Protein AF-A0A2U3RBN8-F1 (afdb_monomer)

Secondary structure (DSSP, 8-state):
---SEEEGGGEEEEEEETTTEEEEEETTSS-EEEEE-SS-HHHHHHHHHHHHHHHGGGS--EEEEE-SS-EEEEEEPPTTEEEHHHHHHHTTTSPPPPEETHHHHHHHHHHTT-S---GGGEEEEEEEEEETTEEEEEEEE---TTTTSSPPPHHHHHHHHHHHHHHHTS---HHHHHHHHHHHHHH--HHHHHHHHHHHHHHHHHTT---HHHHHHHHHHTT--TTS---HHHHHHHHHHHHHHHHHHHHHHHHHHHHB--TTTTT-HHHHHHHHHHHHHHT--HHHHHHHTT--BTTB-HHHHHHHTT--BTTB-HHHHHHHHTPPBTTB-HHHHHHHTT--EETTEEHHHHHHHHTPEETTEEHHHHHHHTT--BTTB-HHHHHHHTTEEEETTEEEE--HHHHHHHHHHT--BTTB-GGGG--TTT-HHHHHHHHHTT--BTTB-HHHHHHHHT--BTTB-HHHHHHHTT--BTTB-HHHHHHHTTPPEEETTEEE-HHHHHHHHTPPP-GGGGT----TTSSSS-----

Solvent-accessible surface area (backbone atoms only — not comparable to full-atom values): 30383 Å² total; per-residue (Å²): 132,96,66,80,66,39,61,48,87,52,45,44,82,73,47,73,52,77,95,40,29,31,36,29,33,36,68,95,57,90,53,48,32,32,42,42,56,74,83,40,57,64,41,27,56,42,48,34,62,57,46,28,71,61,45,45,90,33,20,54,60,69,48,38,28,33,57,102,86,46,69,36,42,33,32,52,54,65,78,78,60,33,32,42,53,58,44,50,65,74,44,68,90,52,84,78,66,62,65,44,48,52,37,45,48,53,34,48,40,59,50,44,19,49,66,71,77,52,48,72,44,32,32,35,30,70,46,93,59,67,64,96,85,44,73,34,31,35,41,27,56,48,81,43,49,45,33,64,39,52,80,57,51,72,64,50,51,46,52,50,53,54,51,48,28,64,70,70,71,45,83,71,54,65,70,57,26,47,49,32,40,54,55,38,55,72,75,58,50,74,68,59,51,36,54,52,25,44,52,43,52,49,55,39,48,74,69,69,40,78,58,63,70,48,49,55,52,46,33,58,72,46,69,49,76,87,88,59,95,80,52,70,38,60,54,53,36,54,45,39,54,55,25,46,56,46,51,55,50,49,49,51,55,52,49,53,54,76,39,30,62,50,98,62,60,92,78,35,62,68,57,52,45,56,50,56,52,49,30,71,77,68,73,48,52,71,58,33,53,37,45,75,69,70,26,27,42,74,85,31,57,39,62,60,51,26,50,80,67,74,38,53,39,86,85,28,52,39,59,58,38,24,50,79,64,73,40,60,49,96,84,29,56,33,68,61,45,30,54,77,70,73,48,57,59,53,97,89,36,35,48,55,40,54,43,46,74,69,70,47,52,49,96,86,32,56,34,61,62,44,25,43,81,68,72,36,57,40,70,90,33,56,26,65,58,50,35,52,76,70,51,36,43,80,52,96,93,38,76,43,73,70,48,80,66,51,62,54,52,33,58,77,71,73,52,62,58,94,85,37,60,60,72,81,76,54,54,53,54,72,47,57,70,60,53,51,50,38,51,74,72,65,43,55,55,96,85,24,39,59,56,57,38,29,56,78,67,74,40,50,37,61,78,32,30,33,54,57,48,24,55,80,66,73,41,65,45,96,84,29,55,31,54,37,42,26,56,78,65,73,44,64,49,58,48,101,90,44,72,37,49,41,67,56,49,26,64,76,68,72,49,86,68,66,56,79,66,64,75,58,74,80,69,92,79,67,88,83,76,83,84,81,91,133

Foldseek 3Di:
DPDQEAEPVQWDFDADDPDFWTWIAGNVDRWIKIWGHDLLQLQQQLCQVLCCLLPPVLEWDWHWYDDPPDITIITGDAPPKDQLVRVCVVCVPHDQADEPCLLLLLLSCLLQVAPPLDSRQWIWHWDPDDDPNTTYIYIHGHDRSRTLAEQAALLSSLVSQVVSCVSNVHADDLVVNLVSNVSSLVSDDLVVSLVSNVVSVVSCVVSVHDVVVSQVVSCVSNVHDPPDDDDSSVSSSVSSVSNNVNSVVSSVLSLQVVQWPDVPVVPHVVVVSVVSVVCVVVVARSLQVSQVVQIAGNNHGSLVVCQVVVHDHVNHGSLLVCQQVVNADVNHRSLVVCVVVVNQDDPNAGPLQVCQVVQHAGVNHGSLQVCQVVQNADPNHGSVVVCVVVAWDDDPNGIDHDDLVVLVVCQVVVHADVNHFSVVVDPQQPNQPSLVVQQVVVGDRVHARSLRVCVVVVHAGVNFFSLVVCQVVVGAHVNANSLLVCVVVVHWGQDPVGTHRSVVVCVVVVNDHDPVSNPDDPPPPPPPDDDDDD

Structure (mmCIF, N/CA/C/O backbone):
data_AF-A0A2U3RBN8-F1
#
_entry.id   AF-A0A2U3RBN8-F1
#
loop_
_atom_site.group_PDB
_atom_site.id
_atom_site.type_symbol
_atom_site.label_atom_id
_atom_site.label_alt_id
_atom_site.label_comp_id
_atom_site.label_asym_id
_atom_site.label_entity_id
_atom_site.label_seq_id
_atom_site.pdbx_PDB_ins_code
_atom_site.Cartn_x
_atom_site.Cartn_y
_atom_site.Cartn_z
_atom_site.occupancy
_atom_site.B_iso_or_equiv
_atom_site.auth_seq_id
_atom_site.auth_comp_id
_atom_site.auth_asym_id
_atom_site.auth_atom_id
_atom_site.pdbx_PDB_model_num
ATOM 1 N N . MET A 1 1 ? 23.905 -12.207 -22.556 1.00 48.56 1 MET A N 1
ATOM 2 C CA . MET A 1 1 ? 25.075 -11.783 -23.359 1.00 48.56 1 MET A CA 1
ATOM 3 C C . MET A 1 1 ? 26.299 -12.059 -22.501 1.00 48.56 1 MET A C 1
ATOM 5 O O . MET A 1 1 ? 26.232 -11.701 -21.339 1.00 48.56 1 MET A O 1
ATOM 9 N N . ASN A 1 2 ? 27.331 -12.740 -23.019 1.00 40.38 2 ASN A N 1
ATOM 10 C CA . ASN A 1 2 ? 28.533 -13.139 -22.254 1.00 40.38 2 ASN A CA 1
ATOM 11 C C . ASN A 1 2 ? 29.770 -12.267 -22.567 1.00 40.38 2 ASN A C 1
ATOM 13 O O . ASN A 1 2 ? 30.879 -12.620 -22.185 1.00 40.38 2 ASN A O 1
ATOM 17 N N . GLU A 1 3 ? 29.589 -11.157 -23.285 1.00 50.62 3 GLU A N 1
ATOM 18 C CA . GLU A 1 3 ? 30.611 -10.128 -23.496 1.00 50.62 3 GLU A CA 1
ATOM 19 C C . GLU A 1 3 ? 30.021 -8.801 -23.014 1.00 50.62 3 GLU A C 1
ATOM 21 O O . GLU A 1 3 ? 28.985 -8.362 -23.519 1.00 50.62 3 GLU A O 1
ATOM 26 N N . ASP A 1 4 ? 30.645 -8.216 -21.994 1.00 66.12 4 ASP A N 1
ATOM 27 C CA . ASP A 1 4 ? 30.058 -7.145 -21.180 1.00 66.12 4 ASP A CA 1
ATOM 28 C C . ASP A 1 4 ? 30.087 -5.762 -21.851 1.00 66.12 4 ASP A C 1
ATOM 30 O O . ASP A 1 4 ? 29.253 -4.903 -21.558 1.00 66.12 4 ASP A O 1
ATOM 34 N N . VAL A 1 5 ? 30.997 -5.559 -22.808 1.00 77.94 5 VAL A N 1
ATOM 35 C CA . VAL A 1 5 ? 31.050 -4.381 -23.684 1.00 77.94 5 VAL A CA 1
ATOM 36 C C . VAL A 1 5 ? 31.473 -4.835 -25.079 1.00 77.94 5 VAL A C 1
ATOM 38 O O . VAL A 1 5 ? 32.566 -5.370 -25.256 1.00 77.94 5 VAL A O 1
ATOM 41 N N . ILE A 1 6 ? 30.622 -4.616 -26.081 1.00 84.00 6 ILE A N 1
ATOM 42 C CA . ILE A 1 6 ? 30.876 -5.056 -27.461 1.00 84.00 6 ILE A CA 1
ATOM 43 C C . ILE A 1 6 ? 31.404 -3.877 -28.290 1.00 84.00 6 ILE A C 1
ATOM 45 O O . ILE A 1 6 ? 30.944 -2.747 -28.137 1.00 84.00 6 ILE A O 1
ATOM 49 N N . ASN A 1 7 ? 32.364 -4.113 -29.186 1.00 85.50 7 ASN A N 1
ATOM 50 C CA . ASN A 1 7 ? 32.829 -3.078 -30.114 1.00 85.50 7 ASN A CA 1
ATOM 51 C C . ASN A 1 7 ? 31.777 -2.829 -31.218 1.00 85.50 7 ASN A C 1
ATOM 53 O O . ASN A 1 7 ? 31.261 -3.783 -31.806 1.00 85.50 7 ASN A O 1
ATOM 57 N N . ILE A 1 8 ? 31.476 -1.558 -31.507 1.00 85.88 8 ILE A N 1
ATOM 58 C CA . ILE A 1 8 ? 30.514 -1.146 -32.538 1.00 85.88 8 ILE A CA 1
ATOM 59 C C . ILE A 1 8 ? 30.849 -1.687 -33.937 1.00 85.88 8 ILE A C 1
ATOM 61 O O . ILE A 1 8 ? 29.932 -1.974 -34.703 1.00 85.88 8 ILE A O 1
ATOM 65 N N . ASP A 1 9 ? 32.132 -1.911 -34.243 1.00 87.19 9 ASP A N 1
ATOM 66 C CA . ASP A 1 9 ? 32.609 -2.409 -35.543 1.00 87.19 9 ASP A CA 1
ATOM 67 C C . ASP A 1 9 ? 32.132 -3.840 -35.846 1.00 87.19 9 ASP A C 1
ATOM 69 O O . ASP A 1 9 ? 32.225 -4.316 -36.976 1.00 87.19 9 ASP A O 1
ATOM 73 N N . GLN A 1 10 ? 31.586 -4.541 -34.846 1.00 87.50 10 GLN A N 1
ATOM 74 C CA . GLN A 1 10 ? 30.957 -5.850 -35.020 1.00 87.50 10 GLN A CA 1
ATOM 75 C C . GLN A 1 10 ? 29.536 -5.773 -35.599 1.00 87.50 10 GLN A C 1
ATOM 77 O O . GLN A 1 10 ? 28.904 -6.817 -35.801 1.00 87.50 10 GLN A O 1
ATOM 82 N N . PHE A 1 11 ? 29.007 -4.573 -35.847 1.00 89.75 11 PHE A N 1
ATOM 83 C CA . PHE A 1 11 ? 27.636 -4.363 -36.291 1.00 89.75 11 PHE A CA 1
ATOM 84 C C . PHE A 1 11 ? 27.572 -3.602 -37.617 1.00 89.75 11 PHE A C 1
ATOM 86 O O . PHE A 1 11 ? 28.231 -2.586 -37.814 1.00 89.75 11 PHE A O 1
ATOM 93 N N . ALA A 1 12 ? 26.713 -4.074 -38.519 1.00 88.75 12 ALA A N 1
ATOM 94 C CA . ALA A 1 12 ? 26.347 -3.367 -39.737 1.00 88.75 12 ALA A CA 1
ATOM 95 C C . ALA A 1 12 ? 25.058 -2.564 -39.507 1.00 88.75 12 ALA A C 1
ATOM 97 O O . ALA A 1 12 ? 24.050 -3.115 -39.054 1.00 88.75 12 ALA A O 1
ATOM 98 N N . GLU A 1 13 ? 25.080 -1.268 -39.822 1.00 88.88 13 GLU A N 1
ATOM 99 C CA . GLU A 1 13 ? 23.889 -0.414 -39.767 1.00 88.88 13 GLU A CA 1
ATOM 100 C C . GLU A 1 13 ? 22.857 -0.868 -40.807 1.00 88.88 13 GLU A C 1
ATOM 102 O O . GLU A 1 13 ? 23.193 -1.112 -41.964 1.00 88.88 13 GLU A O 1
ATOM 107 N N . ILE A 1 14 ? 21.595 -0.979 -40.386 1.00 88.12 14 ILE A N 1
ATOM 108 C CA . ILE A 1 14 ? 20.478 -1.298 -41.281 1.00 88.12 14 ILE A CA 1
ATOM 109 C C . ILE A 1 14 ? 19.683 -0.036 -41.591 1.00 88.12 14 ILE A C 1
ATOM 111 O O . ILE A 1 14 ? 19.468 0.295 -42.754 1.00 88.12 14 ILE A O 1
ATOM 115 N N . LYS A 1 15 ? 19.197 0.646 -40.549 1.00 90.44 15 LYS A N 1
ATOM 116 C CA . LYS A 1 15 ? 18.412 1.879 -40.677 1.00 90.44 15 LYS A CA 1
ATOM 117 C C . LYS A 1 15 ? 18.401 2.674 -39.379 1.00 90.44 15 LYS A C 1
ATOM 119 O O . LYS A 1 15 ? 18.585 2.123 -38.294 1.00 90.44 15 LYS A O 1
ATOM 124 N N . TRP A 1 16 ? 18.071 3.952 -39.491 1.00 88.06 16 TRP A N 1
ATOM 125 C CA . TRP A 1 16 ? 17.748 4.792 -38.344 1.00 88.06 16 TRP A CA 1
ATOM 126 C C . TRP A 1 16 ? 16.324 4.540 -37.841 1.00 88.06 16 TRP A C 1
ATOM 128 O O . TRP A 1 16 ? 15.395 4.345 -38.627 1.00 88.06 16 TRP A O 1
ATOM 138 N N . LEU A 1 17 ? 16.170 4.557 -36.519 1.00 81.75 17 LEU A N 1
ATOM 139 C CA . LEU A 1 17 ? 14.900 4.534 -35.801 1.00 81.75 17 LEU A CA 1
ATOM 140 C C . LEU A 1 17 ? 14.756 5.888 -35.093 1.00 81.75 17 LEU A C 1
ATOM 142 O O . LEU A 1 17 ? 15.209 6.078 -33.966 1.00 81.75 17 LEU A O 1
ATOM 146 N N . GLY A 1 18 ? 14.196 6.872 -35.797 1.00 80.19 18 GLY A N 1
ATOM 147 C CA . GLY A 1 18 ? 14.152 8.253 -35.312 1.00 80.19 18 GLY A CA 1
ATOM 148 C C . GLY A 1 18 ? 15.540 8.905 -35.243 1.00 80.19 18 GLY A C 1
ATOM 149 O O . GLY A 1 18 ? 16.427 8.592 -36.034 1.00 80.19 18 GLY A O 1
ATOM 150 N N . ARG A 1 19 ? 15.718 9.857 -34.315 1.00 81.88 19 ARG A N 1
ATOM 151 C CA . ARG A 1 19 ? 16.966 10.640 -34.171 1.00 81.88 19 ARG A CA 1
ATOM 152 C C . ARG A 1 19 ? 17.978 10.024 -33.204 1.00 81.88 19 ARG A C 1
ATOM 154 O O . ARG A 1 19 ? 19.146 10.392 -33.235 1.00 81.88 19 ARG A O 1
ATOM 161 N N . THR A 1 20 ? 17.523 9.129 -32.335 1.00 84.94 20 THR A N 1
ATOM 162 C CA . THR A 1 20 ? 18.260 8.680 -31.146 1.00 84.94 20 THR A CA 1
ATOM 163 C C . THR A 1 20 ? 18.512 7.177 -31.137 1.00 84.94 20 THR A C 1
ATOM 165 O O . THR A 1 20 ? 19.036 6.659 -30.158 1.00 84.94 20 THR A O 1
ATOM 168 N N . ALA A 1 21 ? 18.174 6.444 -32.200 1.00 88.31 21 ALA A N 1
ATOM 169 C CA . ALA A 1 21 ? 18.399 5.006 -32.253 1.00 88.31 21 ALA A CA 1
ATOM 170 C C . ALA A 1 21 ? 18.716 4.503 -33.666 1.00 88.31 21 ALA A C 1
ATOM 172 O O . ALA A 1 21 ? 18.250 5.049 -34.668 1.00 88.31 21 ALA A O 1
ATOM 173 N N . LYS A 1 22 ? 19.499 3.425 -33.741 1.00 91.38 22 LYS A N 1
ATOM 174 C CA . LYS A 1 22 ? 19.847 2.724 -34.982 1.00 91.38 22 LYS A CA 1
ATOM 175 C C . LYS A 1 22 ? 19.505 1.250 -34.871 1.00 91.38 22 LYS A C 1
ATOM 177 O O . LYS A 1 22 ? 19.924 0.612 -33.912 1.00 91.38 22 LYS A O 1
ATOM 182 N N . LEU A 1 23 ? 18.823 0.699 -35.870 1.00 90.94 23 LEU A N 1
ATOM 183 C CA . LEU A 1 23 ? 18.727 -0.745 -36.048 1.00 90.94 23 LEU A CA 1
ATOM 184 C C . LEU A 1 23 ? 20.012 -1.240 -36.711 1.00 90.94 23 LEU A C 1
ATOM 186 O O . LEU A 1 23 ? 20.390 -0.760 -37.783 1.00 90.94 23 LEU A O 1
ATOM 190 N N . VAL A 1 24 ? 20.657 -2.216 -36.086 1.00 92.62 24 VAL A N 1
ATOM 191 C CA . VAL A 1 24 ? 21.908 -2.808 -36.551 1.00 92.62 24 VAL A CA 1
ATOM 192 C C . VAL A 1 24 ? 21.818 -4.330 -36.569 1.00 92.62 24 VAL A C 1
ATOM 194 O O . VAL A 1 24 ? 21.035 -4.935 -35.833 1.00 92.62 24 VAL A O 1
ATOM 197 N N . LYS A 1 25 ? 22.638 -4.961 -37.405 1.00 92.06 25 LYS A N 1
ATOM 198 C CA . LYS A 1 25 ? 22.787 -6.415 -37.493 1.00 92.06 25 LYS A CA 1
ATOM 199 C C . LYS A 1 25 ? 24.187 -6.808 -37.049 1.00 92.06 25 LYS A C 1
ATOM 201 O O . LYS A 1 25 ? 25.157 -6.225 -37.528 1.00 92.06 25 LYS A O 1
ATOM 206 N N . LYS A 1 26 ? 24.315 -7.806 -36.174 1.00 90.00 26 LYS A N 1
ATOM 207 C CA . LYS A 1 26 ? 25.634 -8.332 -35.792 1.00 90.00 26 LYS A CA 1
ATOM 208 C C . LYS A 1 26 ? 26.261 -9.057 -36.985 1.00 90.00 26 LYS A C 1
ATOM 210 O O . LYS A 1 26 ? 25.643 -9.961 -37.534 1.00 90.00 26 LYS A O 1
ATOM 215 N N . ILE A 1 27 ? 27.476 -8.683 -37.386 1.00 88.75 27 ILE A N 1
ATOM 216 C CA . ILE A 1 27 ? 28.133 -9.185 -38.609 1.00 88.75 27 ILE A CA 1
ATOM 217 C C . ILE A 1 27 ? 28.366 -10.701 -38.545 1.00 88.75 27 ILE A C 1
ATOM 219 O O . ILE A 1 27 ? 28.218 -11.393 -39.549 1.00 88.75 27 ILE A O 1
ATOM 223 N N . SER A 1 28 ? 28.680 -11.232 -37.361 1.00 85.88 28 SER A N 1
ATOM 224 C CA . SER A 1 28 ? 28.929 -12.662 -37.151 1.00 85.88 28 SER A CA 1
ATOM 225 C C . SER A 1 28 ? 27.665 -13.534 -37.125 1.00 85.88 28 SER A C 1
ATOM 227 O O . SER A 1 28 ? 27.773 -14.744 -36.935 1.00 85.88 28 SER A O 1
ATOM 229 N N . GLY A 1 29 ? 26.469 -12.964 -37.316 1.00 81.75 29 GLY A N 1
ATOM 230 C CA . GLY A 1 29 ? 25.217 -13.714 -37.245 1.00 81.75 29 GLY A CA 1
ATOM 231 C C . GLY A 1 29 ? 24.023 -13.024 -37.904 1.00 81.75 29 GLY A C 1
ATOM 232 O O . GLY A 1 29 ? 24.151 -12.107 -38.709 1.00 81.75 29 GLY A O 1
ATOM 233 N N . ASN A 1 30 ? 22.823 -13.501 -37.569 1.00 82.00 30 ASN A N 1
ATOM 234 C CA . ASN A 1 30 ? 21.557 -12.923 -38.037 1.00 82.00 30 ASN A CA 1
ATOM 235 C C . ASN A 1 30 ? 20.790 -12.177 -36.933 1.00 82.00 30 ASN A C 1
ATOM 237 O O . ASN A 1 30 ? 19.631 -11.808 -37.121 1.00 82.00 30 ASN A O 1
ATOM 241 N N . GLU A 1 31 ? 21.428 -11.944 -35.789 1.00 89.00 31 GLU A N 1
ATOM 242 C CA . GLU A 1 31 ? 20.827 -11.218 -34.676 1.00 89.00 31 GLU A CA 1
ATOM 243 C C . GLU A 1 31 ? 20.797 -9.712 -34.944 1.00 89.00 31 GLU A C 1
ATOM 245 O O . GLU A 1 31 ? 21.751 -9.125 -35.467 1.00 89.00 31 GLU A O 1
ATOM 250 N N . HIS A 1 32 ? 19.677 -9.103 -34.570 1.00 91.44 32 HIS A N 1
ATOM 251 C CA . HIS A 1 32 ? 19.418 -7.682 -34.733 1.00 91.44 32 HIS A CA 1
ATOM 252 C C . HIS A 1 32 ? 19.388 -7.005 -33.366 1.00 91.44 32 HIS A C 1
ATOM 254 O O . HIS A 1 32 ? 18.894 -7.566 -32.384 1.00 91.44 32 HIS A O 1
ATOM 260 N N . PHE A 1 33 ? 19.899 -5.783 -33.320 1.00 93.25 33 PHE A N 1
ATOM 261 C CA . PHE A 1 33 ? 19.987 -4.977 -32.112 1.00 93.25 33 PHE A CA 1
ATOM 262 C C . PHE A 1 33 ? 19.641 -3.529 -32.423 1.00 93.25 33 PHE A C 1
ATOM 264 O O . PHE A 1 33 ? 19.718 -3.085 -33.567 1.00 93.25 33 PHE A O 1
ATOM 271 N N . ILE A 1 34 ? 19.287 -2.783 -31.388 1.00 92.19 34 ILE A N 1
ATOM 272 C CA . ILE A 1 34 ? 19.143 -1.339 -31.439 1.00 92.19 34 ILE A CA 1
ATOM 273 C C . ILE A 1 34 ? 20.324 -0.723 -30.693 1.00 92.19 34 ILE A C 1
ATOM 275 O O . ILE A 1 34 ? 20.557 -1.048 -29.532 1.00 92.19 34 ILE A O 1
ATOM 279 N N . ILE A 1 35 ? 21.049 0.187 -31.342 1.00 92.88 35 ILE A N 1
ATOM 280 C CA . ILE A 1 35 ? 22.019 1.055 -30.671 1.00 92.88 35 ILE A CA 1
ATOM 281 C C . ILE A 1 35 ? 21.320 2.368 -30.328 1.00 92.88 35 ILE A C 1
ATOM 283 O O . ILE A 1 35 ? 20.923 3.099 -31.239 1.00 92.88 35 ILE A O 1
ATOM 287 N N . LYS A 1 36 ? 21.172 2.670 -29.034 1.00 90.88 36 LYS A N 1
ATOM 288 C CA . LYS A 1 36 ? 20.569 3.923 -28.554 1.00 90.88 36 LYS A CA 1
ATOM 289 C C . LYS A 1 36 ? 21.626 5.000 -28.279 1.00 90.88 36 LYS A C 1
ATOM 291 O O . LYS A 1 36 ? 22.663 4.758 -27.662 1.00 90.88 36 LYS A O 1
ATOM 296 N N . LEU A 1 37 ? 21.320 6.210 -28.734 1.00 83.75 37 LEU A N 1
ATOM 297 C CA . LEU A 1 37 ? 22.110 7.437 -28.706 1.00 83.75 37 LEU A CA 1
ATOM 298 C C . LEU A 1 37 ? 21.258 8.509 -27.994 1.00 83.75 37 LEU A C 1
ATOM 300 O O . LEU A 1 37 ? 20.452 9.181 -28.632 1.00 83.75 37 LEU A O 1
ATOM 304 N N . GLY A 1 38 ? 21.366 8.638 -26.669 1.00 74.06 38 GLY A N 1
ATOM 305 C CA . GLY A 1 38 ? 20.459 9.487 -25.882 1.00 74.06 38 GLY A CA 1
ATOM 306 C C . GLY A 1 38 ? 21.057 10.018 -24.580 1.00 74.06 38 GLY A C 1
ATOM 307 O O . GLY A 1 38 ? 22.209 9.732 -24.256 1.00 74.06 38 GLY A O 1
ATOM 308 N N . SER A 1 39 ? 20.269 10.816 -23.856 1.00 71.38 39 SER A N 1
ATOM 309 C CA . SER A 1 39 ? 20.640 11.472 -22.590 1.00 71.38 39 SER A CA 1
ATOM 310 C C . SER A 1 39 ? 20.249 10.689 -21.333 1.00 71.38 39 SER A C 1
ATOM 312 O O . SER A 1 39 ? 20.692 11.048 -20.251 1.00 71.38 39 SER A O 1
ATOM 314 N N . GLU A 1 40 ? 19.456 9.624 -21.467 1.00 81.75 40 GLU A N 1
ATOM 315 C CA . GLU A 1 40 ? 18.896 8.836 -20.350 1.00 81.75 40 GLU A CA 1
ATOM 316 C C . GLU A 1 40 ? 19.484 7.413 -20.290 1.00 81.75 40 GLU A C 1
ATOM 318 O O . GLU A 1 40 ? 18.864 6.469 -19.802 1.00 81.75 40 GLU A O 1
ATOM 323 N N . LEU A 1 41 ? 20.702 7.247 -20.817 1.00 88.19 41 LEU A N 1
ATOM 324 C CA . LEU A 1 41 ? 21.351 5.939 -20.949 1.00 88.19 41 LEU A CA 1
ATOM 325 C C . LEU A 1 41 ? 21.670 5.317 -19.586 1.00 88.19 41 LEU A C 1
ATOM 327 O O . LEU A 1 41 ? 21.617 4.098 -19.448 1.00 88.19 41 LEU A O 1
ATOM 331 N N . LEU A 1 42 ? 21.990 6.150 -18.591 1.00 92.12 42 LEU A N 1
ATOM 332 C CA . LEU A 1 42 ? 22.255 5.718 -17.225 1.00 92.12 42 LEU A CA 1
ATOM 333 C C . LEU A 1 42 ? 21.040 4.989 -16.637 1.00 92.12 42 LEU A C 1
ATOM 335 O O . LEU A 1 42 ? 21.150 3.823 -16.261 1.00 92.12 42 LEU A O 1
ATOM 339 N N . THR A 1 43 ? 19.888 5.663 -16.599 1.00 93.00 43 THR A N 1
ATOM 340 C CA . THR A 1 43 ? 18.637 5.122 -16.054 1.00 93.00 43 THR A CA 1
ATOM 341 C C . THR A 1 43 ? 18.219 3.861 -16.796 1.00 93.00 43 THR A C 1
ATOM 343 O O . THR A 1 43 ? 17.948 2.832 -16.174 1.00 93.00 43 THR A O 1
ATOM 346 N N . GLU A 1 44 ? 18.227 3.917 -18.133 1.00 92.75 44 GLU A N 1
ATOM 347 C CA . GLU A 1 44 ? 17.777 2.801 -18.957 1.00 92.75 44 GLU A CA 1
ATOM 348 C C . GLU A 1 44 ? 18.633 1.544 -18.734 1.00 92.75 44 GLU A C 1
ATOM 350 O O . GLU A 1 44 ? 18.095 0.440 -18.651 1.00 92.75 44 GLU A O 1
ATOM 355 N N . TYR A 1 45 ? 19.949 1.700 -18.557 1.00 94.44 45 TYR A N 1
ATOM 356 C CA . TYR A 1 45 ? 20.862 0.587 -18.295 1.00 94.44 45 TYR A CA 1
ATOM 357 C C . TYR A 1 45 ? 20.763 0.025 -16.873 1.00 94.44 45 TYR A C 1
ATOM 359 O O . TYR A 1 45 ? 20.780 -1.195 -16.693 1.00 94.44 45 TYR A O 1
ATOM 367 N N . ILE A 1 46 ? 20.668 0.898 -15.865 1.00 94.25 46 ILE A N 1
ATOM 368 C CA . ILE A 1 46 ? 20.632 0.495 -14.451 1.00 94.25 46 ILE A CA 1
ATOM 369 C C . ILE A 1 46 ? 19.343 -0.260 -14.128 1.00 94.25 46 ILE A C 1
ATOM 371 O O . ILE A 1 46 ? 19.395 -1.287 -13.453 1.00 94.25 46 ILE A O 1
ATOM 375 N N . ILE A 1 47 ? 18.195 0.215 -14.621 1.00 94.38 47 ILE A N 1
ATOM 376 C CA . ILE A 1 47 ? 16.884 -0.375 -14.314 1.00 94.38 47 ILE A CA 1
ATOM 377 C C . ILE A 1 47 ? 16.582 -1.619 -15.168 1.00 94.38 47 ILE A C 1
ATOM 379 O O . ILE A 1 47 ? 15.828 -2.489 -14.730 1.00 94.38 47 ILE A O 1
ATOM 383 N N . ALA A 1 48 ? 17.185 -1.770 -16.352 1.00 94.81 48 ALA A N 1
ATOM 384 C CA . ALA A 1 48 ? 16.974 -2.929 -17.229 1.00 94.81 48 ALA A CA 1
ATOM 385 C C . ALA A 1 48 ? 16.984 -4.305 -16.528 1.00 94.81 48 ALA A C 1
ATOM 387 O O . ALA A 1 48 ? 16.049 -5.082 -16.746 1.00 94.81 48 ALA A O 1
ATOM 388 N N . PRO A 1 49 ? 17.973 -4.658 -15.677 1.00 94.94 49 PRO A N 1
ATOM 389 C CA . PRO A 1 49 ? 17.973 -5.956 -15.011 1.00 94.94 49 PRO A CA 1
ATOM 390 C C . PRO A 1 49 ? 16.797 -6.131 -14.034 1.00 94.94 49 PRO A C 1
ATOM 392 O O . PRO A 1 49 ? 16.333 -7.258 -13.872 1.00 94.94 49 PRO A O 1
ATOM 395 N N . LEU A 1 50 ? 16.262 -5.054 -13.440 1.00 96.12 50 LEU A N 1
ATOM 396 C CA . LEU A 1 50 ? 15.054 -5.114 -12.607 1.00 96.12 50 LEU A CA 1
ATOM 397 C C . LEU A 1 50 ? 13.842 -5.536 -13.449 1.00 96.12 50 LEU A C 1
ATOM 399 O O . LEU A 1 50 ? 13.150 -6.493 -13.101 1.00 96.12 50 LEU A O 1
ATOM 403 N N . TYR A 1 51 ? 13.623 -4.888 -14.600 1.00 96.56 51 TYR A N 1
ATOM 404 C CA . TYR A 1 51 ? 12.565 -5.295 -15.530 1.00 96.56 51 TYR A CA 1
ATOM 405 C C . TYR A 1 51 ? 12.782 -6.708 -16.056 1.00 96.56 51 TYR A C 1
ATOM 407 O O . TYR A 1 51 ? 11.831 -7.481 -16.113 1.00 96.56 51 TYR A O 1
ATOM 415 N N . LYS A 1 52 ? 14.022 -7.090 -16.377 1.00 95.19 52 LYS A N 1
ATOM 416 C CA . LYS A 1 52 ? 14.343 -8.452 -16.817 1.00 95.19 52 LYS A CA 1
ATOM 417 C C . LYS A 1 52 ? 13.981 -9.497 -15.763 1.00 95.19 52 LYS A C 1
ATOM 419 O O . LYS A 1 52 ? 13.481 -10.565 -16.105 1.00 95.19 52 LYS A O 1
ATOM 424 N N . LYS A 1 53 ? 14.196 -9.186 -14.485 1.00 95.56 53 LYS A N 1
ATOM 425 C CA . LYS A 1 53 ? 13.847 -10.064 -13.366 1.00 95.56 53 LYS A CA 1
ATOM 426 C C . LYS A 1 53 ? 12.333 -10.198 -13.178 1.00 95.56 53 LYS A C 1
ATOM 428 O O . LYS A 1 53 ? 11.865 -11.295 -12.907 1.00 95.56 53 LYS A O 1
ATOM 433 N N . MET A 1 54 ? 11.578 -9.115 -13.377 1.00 96.94 54 MET A N 1
ATOM 434 C CA . MET A 1 54 ? 10.113 -9.109 -13.257 1.00 96.94 54 MET A CA 1
ATOM 435 C C . MET A 1 54 ? 9.385 -9.700 -14.476 1.00 96.94 54 MET A C 1
ATOM 437 O O . MET A 1 54 ? 8.347 -10.335 -14.323 1.00 96.94 54 MET A O 1
ATOM 441 N N . LEU A 1 55 ? 9.894 -9.454 -15.686 1.00 95.69 55 LEU A N 1
ATOM 442 C CA . LEU A 1 55 ? 9.191 -9.701 -16.953 1.00 95.69 55 LEU A CA 1
ATOM 443 C C . LEU A 1 55 ? 9.849 -10.765 -17.840 1.00 95.69 55 LEU A C 1
ATOM 445 O O . LEU A 1 55 ? 9.286 -11.132 -18.874 1.00 95.69 55 LEU A O 1
AT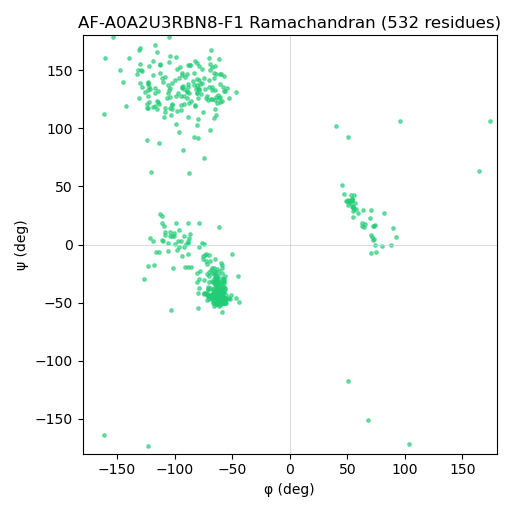OM 449 N N . HIS A 1 56 ? 11.029 -11.263 -17.466 1.00 93.38 56 HIS A N 1
ATOM 450 C CA . HIS A 1 56 ? 11.805 -12.236 -18.233 1.00 93.38 56 HIS A CA 1
ATOM 451 C C . HIS A 1 56 ? 11.979 -11.807 -19.702 1.00 93.38 56 HIS A C 1
ATOM 453 O O . HIS A 1 56 ? 12.577 -10.770 -19.986 1.00 93.38 56 HIS A O 1
ATOM 459 N N . ASP A 1 57 ? 11.460 -12.587 -20.650 1.00 90.25 57 ASP A N 1
ATOM 460 C CA . ASP A 1 57 ? 11.558 -12.313 -22.086 1.00 90.25 57 ASP A CA 1
ATOM 461 C C . ASP A 1 57 ? 10.660 -11.168 -22.565 1.00 90.25 57 ASP A C 1
ATOM 463 O O . ASP A 1 57 ? 10.826 -10.704 -23.694 1.00 90.25 57 ASP A O 1
ATOM 467 N N . SER A 1 58 ? 9.765 -10.668 -21.708 1.00 92.94 58 SER A N 1
ATOM 468 C CA . SER A 1 58 ? 8.913 -9.505 -21.990 1.00 92.94 58 SER A CA 1
ATOM 469 C C . SER A 1 58 ? 9.587 -8.170 -21.642 1.00 92.94 58 SER A C 1
ATOM 471 O O . SER A 1 58 ? 8.946 -7.124 -21.691 1.00 92.94 58 SER A O 1
ATOM 473 N N . ALA A 1 59 ? 10.880 -8.192 -21.310 1.00 94.25 59 ALA A N 1
ATOM 474 C CA . ALA A 1 59 ? 11.757 -7.027 -21.278 1.00 94.25 59 ALA A CA 1
ATOM 475 C C . ALA A 1 59 ? 13.055 -7.332 -22.056 1.00 94.25 59 ALA A C 1
ATOM 477 O O . ALA A 1 59 ? 13.592 -8.451 -21.951 1.00 94.25 59 ALA A O 1
ATOM 478 N N . PRO A 1 60 ? 13.570 -6.376 -22.853 1.00 91.62 60 PRO A N 1
ATOM 479 C CA . PRO A 1 60 ? 14.734 -6.602 -23.691 1.00 91.62 60 PRO A CA 1
ATOM 480 C C . PRO A 1 60 ? 15.999 -6.760 -22.849 1.00 91.62 60 PRO A C 1
ATOM 482 O O . PRO A 1 60 ? 16.159 -6.163 -21.787 1.00 91.62 60 PRO A O 1
ATOM 485 N N . ASP A 1 61 ? 16.944 -7.538 -23.371 1.00 91.94 61 ASP A N 1
ATOM 486 C CA . ASP A 1 61 ? 18.301 -7.534 -22.834 1.00 91.94 61 ASP A CA 1
ATOM 487 C C . ASP A 1 61 ? 18.984 -6.222 -23.240 1.00 91.94 61 ASP A C 1
ATOM 489 O O . ASP A 1 61 ? 19.032 -5.896 -24.432 1.00 91.94 61 ASP A O 1
ATOM 493 N N . ILE A 1 62 ? 19.520 -5.493 -22.258 1.00 93.44 62 ILE A N 1
ATOM 494 C CA . ILE A 1 62 ? 20.275 -4.254 -22.474 1.00 93.44 62 ILE A CA 1
ATOM 495 C C . ILE A 1 62 ? 21.734 -4.461 -22.049 1.00 93.44 62 ILE A C 1
ATOM 497 O O . ILE A 1 62 ? 22.039 -4.845 -20.913 1.00 93.44 62 ILE A O 1
ATOM 501 N N . GLY A 1 63 ? 22.632 -4.223 -23.000 1.00 92.81 63 GLY A N 1
ATOM 502 C CA . GLY A 1 63 ? 24.083 -4.264 -22.852 1.00 92.81 63 GLY A CA 1
ATOM 503 C C . GLY A 1 63 ? 24.732 -2.940 -23.253 1.00 92.81 63 GLY A C 1
ATOM 504 O O . GLY A 1 63 ? 24.047 -1.962 -23.563 1.00 92.81 63 GLY A O 1
ATOM 505 N N . LEU A 1 64 ? 26.063 -2.926 -23.273 1.00 92.62 64 LEU A N 1
ATOM 506 C CA . LEU A 1 64 ? 26.859 -1.779 -23.697 1.00 92.62 64 LEU A CA 1
ATOM 507 C C . LEU A 1 64 ? 27.542 -2.064 -25.034 1.00 92.62 64 LEU A C 1
ATOM 509 O O . LEU A 1 64 ? 28.067 -3.154 -25.273 1.00 92.62 64 LEU A O 1
ATOM 513 N N . VAL A 1 65 ? 27.565 -1.054 -25.897 1.00 91.06 65 VAL A N 1
ATOM 514 C CA . VAL A 1 65 ? 28.384 -1.036 -27.110 1.00 91.06 65 VAL A CA 1
ATOM 515 C C . VAL A 1 65 ? 29.277 0.193 -27.081 1.00 91.06 65 VAL A C 1
ATOM 517 O O . VAL A 1 65 ? 28.858 1.269 -26.649 1.00 91.06 65 VAL A O 1
ATOM 520 N N . LYS A 1 66 ? 30.520 0.029 -27.517 1.00 87.69 66 LYS A N 1
ATOM 521 C CA . LYS A 1 66 ? 31.532 1.078 -27.482 1.00 87.69 66 LYS A CA 1
ATOM 522 C C . LYS A 1 66 ? 32.055 1.373 -28.880 1.00 87.69 66 LYS A C 1
ATOM 524 O O . LYS A 1 66 ? 32.387 0.452 -29.625 1.00 87.69 66 LYS A O 1
ATOM 529 N N . ASP A 1 67 ? 32.145 2.659 -29.199 1.00 79.62 67 ASP A N 1
ATOM 530 C CA . ASP A 1 67 ? 32.981 3.178 -30.279 1.00 79.62 67 ASP A CA 1
ATOM 531 C C . ASP A 1 67 ? 34.235 3.861 -29.692 1.00 79.62 67 ASP A C 1
ATOM 533 O O . ASP A 1 67 ? 34.422 3.903 -28.473 1.00 79.62 67 ASP A O 1
ATOM 537 N N . SER A 1 68 ? 35.136 4.365 -30.537 1.00 73.50 68 SER A N 1
ATOM 538 C CA . SER A 1 68 ? 36.397 4.975 -30.085 1.00 73.50 68 SER A CA 1
ATOM 539 C C . SER A 1 68 ? 36.222 6.168 -29.134 1.00 73.50 68 SER A C 1
ATOM 541 O O . SER A 1 68 ? 37.152 6.476 -28.392 1.00 73.50 68 SER A O 1
ATOM 543 N N . ASN A 1 69 ? 35.051 6.808 -29.120 1.00 77.69 69 ASN A N 1
ATOM 544 C CA . ASN A 1 69 ? 34.793 8.048 -28.391 1.00 77.69 69 ASN A CA 1
ATOM 545 C C . ASN A 1 69 ? 33.624 7.952 -27.395 1.00 77.69 69 ASN A C 1
ATOM 547 O O . ASN A 1 69 ? 33.515 8.798 -26.508 1.00 77.69 69 ASN A O 1
ATOM 551 N N . TYR A 1 70 ? 32.738 6.961 -27.526 1.00 83.75 70 TYR A N 1
ATOM 552 C CA . TYR A 1 70 ? 31.469 6.918 -26.810 1.00 83.75 70 TYR A CA 1
ATOM 553 C C . TYR A 1 70 ? 31.037 5.501 -26.417 1.00 83.75 70 TYR A C 1
ATOM 555 O O . TYR A 1 70 ? 31.088 4.560 -27.209 1.00 83.75 70 TYR A O 1
ATOM 563 N N . THR A 1 71 ? 30.486 5.387 -25.207 1.00 89.00 71 THR A N 1
ATOM 564 C CA . THR A 1 71 ? 29.679 4.237 -24.776 1.00 89.00 71 THR A CA 1
ATOM 565 C C . THR A 1 71 ? 28.202 4.513 -25.053 1.00 89.00 71 THR A C 1
ATOM 567 O O . THR A 1 71 ? 27.690 5.594 -24.743 1.00 89.00 71 THR A O 1
ATOM 570 N N . ARG A 1 72 ? 27.510 3.529 -25.630 1.00 91.12 72 ARG A N 1
ATOM 571 C CA . ARG A 1 72 ? 26.086 3.545 -25.996 1.00 91.12 72 ARG A CA 1
ATOM 572 C C . ARG A 1 72 ? 25.390 2.285 -25.483 1.00 91.12 72 ARG A C 1
ATOM 574 O O . ARG A 1 72 ? 26.050 1.318 -25.104 1.00 91.12 72 ARG A O 1
ATOM 581 N N . LEU A 1 73 ? 24.058 2.281 -25.505 1.00 93.00 73 LEU A N 1
ATOM 582 C CA . LEU A 1 73 ? 23.288 1.088 -25.150 1.00 93.00 73 LEU A CA 1
ATOM 583 C C . LEU A 1 73 ? 23.060 0.206 -26.369 1.00 93.00 73 LEU A C 1
ATOM 585 O O . LEU A 1 73 ? 22.719 0.702 -27.444 1.00 93.00 73 LEU A O 1
ATOM 589 N N . LEU A 1 74 ? 23.202 -1.099 -26.163 1.00 93.12 74 LEU A N 1
ATOM 590 C CA . LEU A 1 74 ? 22.853 -2.145 -27.110 1.00 93.12 74 LEU A CA 1
ATOM 591 C C . LEU A 1 74 ? 21.615 -2.876 -26.591 1.00 93.12 74 LEU A C 1
ATOM 593 O O . LEU A 1 74 ? 21.686 -3.609 -25.608 1.00 93.12 74 LEU A O 1
ATOM 597 N N . VAL A 1 75 ? 20.483 -2.682 -27.252 1.00 92.69 75 VAL A N 1
ATOM 598 C CA . VAL A 1 75 ? 19.193 -3.260 -26.867 1.00 92.69 75 VAL A CA 1
ATOM 599 C C . VAL A 1 75 ? 18.850 -4.389 -27.829 1.00 92.69 75 VAL A C 1
ATOM 601 O O . VAL A 1 75 ? 18.921 -4.221 -29.047 1.00 92.69 75 VAL A O 1
ATOM 604 N N . LYS A 1 76 ? 18.472 -5.558 -27.313 1.00 91.00 76 LYS A N 1
ATOM 605 C CA . LYS A 1 76 ? 18.019 -6.674 -28.154 1.00 91.00 76 LYS A CA 1
ATOM 606 C C . LYS A 1 76 ? 16.752 -6.293 -28.928 1.00 91.00 76 LYS A C 1
ATOM 608 O O . LYS A 1 76 ? 15.782 -5.829 -28.335 1.00 91.00 76 LYS A O 1
ATOM 613 N N . TYR A 1 77 ? 16.758 -6.500 -30.245 1.00 89.88 77 TYR A N 1
ATOM 614 C CA . TYR A 1 77 ? 15.603 -6.204 -31.092 1.00 89.88 77 TYR A CA 1
ATOM 615 C C . TYR A 1 77 ? 14.589 -7.354 -31.072 1.00 89.88 77 TYR A C 1
ATOM 617 O O . TYR A 1 77 ? 14.968 -8.522 -31.186 1.00 89.88 77 TYR A O 1
ATOM 625 N N . TYR A 1 78 ? 13.301 -7.019 -30.991 1.00 87.94 78 TYR A N 1
ATOM 626 C CA . TYR A 1 78 ? 12.210 -7.967 -31.203 1.00 87.94 78 TYR A CA 1
ATOM 627 C C . TYR A 1 78 ? 11.793 -7.955 -32.683 1.00 87.94 78 TYR A C 1
ATOM 629 O O . TYR A 1 78 ? 11.397 -6.904 -33.188 1.00 87.94 78 TYR A O 1
ATOM 637 N N . PRO A 1 79 ? 11.868 -9.092 -33.400 1.00 82.56 79 PRO A N 1
ATOM 638 C CA . PRO A 1 79 ? 11.308 -9.204 -34.745 1.00 82.56 79 PRO A CA 1
ATOM 639 C C . PRO A 1 79 ? 9.797 -8.945 -34.743 1.00 82.56 79 PRO A C 1
ATOM 641 O O . PRO A 1 79 ? 9.120 -9.301 -33.780 1.00 82.56 79 PRO A O 1
ATOM 644 N N . ASP A 1 80 ? 9.282 -8.346 -35.821 1.00 82.06 80 ASP A N 1
ATOM 645 C CA . ASP A 1 80 ? 7.855 -8.019 -35.995 1.00 82.06 80 ASP A CA 1
ATOM 646 C C . ASP A 1 80 ? 7.264 -7.162 -34.858 1.00 82.06 80 ASP A C 1
ATOM 648 O O . ASP A 1 80 ? 6.077 -7.241 -34.539 1.00 82.06 80 ASP A O 1
ATOM 652 N N . PHE A 1 81 ? 8.121 -6.349 -34.236 1.00 88.12 81 PHE A N 1
ATOM 653 C CA . PHE A 1 81 ? 7.758 -5.381 -33.212 1.00 88.12 81 PHE A CA 1
ATOM 654 C C . PHE A 1 81 ? 6.905 -4.247 -33.789 1.00 88.12 81 PHE A C 1
ATOM 656 O O . PHE A 1 81 ? 7.255 -3.667 -34.820 1.00 88.12 81 PHE A O 1
ATOM 663 N N . LEU A 1 82 ? 5.850 -3.893 -33.058 1.00 90.38 82 LEU A N 1
ATOM 664 C CA . LEU A 1 82 ? 5.066 -2.671 -33.227 1.00 90.38 82 LEU A CA 1
ATOM 665 C C . LEU A 1 82 ? 4.962 -1.958 -31.879 1.00 90.38 82 LEU A C 1
ATOM 667 O O . LEU A 1 82 ? 4.903 -2.620 -30.840 1.00 90.38 82 LEU A O 1
ATOM 671 N N . THR A 1 83 ? 4.871 -0.631 -31.871 1.00 91.94 83 THR A N 1
ATOM 672 C CA . THR A 1 83 ? 4.348 0.061 -30.683 1.00 91.94 83 THR A CA 1
ATOM 673 C C . THR A 1 83 ? 2.849 -0.216 -30.539 1.00 91.94 83 THR A C 1
ATOM 675 O O . THR A 1 83 ? 2.173 -0.606 -31.497 1.00 91.94 83 THR A O 1
ATOM 678 N N . LEU A 1 84 ? 2.279 -0.014 -29.349 1.00 91.12 84 LEU A N 1
ATOM 679 C CA . LEU A 1 84 ? 0.838 -0.178 -29.152 1.00 91.12 84 LEU A CA 1
ATOM 680 C C . LEU A 1 84 ? 0.025 0.815 -29.997 1.00 91.12 84 LEU A C 1
ATOM 682 O O . LEU A 1 84 ? -1.069 0.470 -30.440 1.00 91.12 84 LEU A O 1
ATOM 686 N N . ASP A 1 85 ? 0.544 2.017 -30.258 1.00 90.31 85 ASP A N 1
ATOM 687 C CA . ASP A 1 85 ? -0.088 2.973 -31.175 1.00 90.31 85 ASP A CA 1
ATOM 688 C C . ASP A 1 85 ? -0.126 2.443 -32.616 1.00 90.31 85 ASP A C 1
ATOM 690 O O . ASP A 1 85 ? -1.189 2.401 -33.243 1.00 90.31 85 ASP A O 1
ATOM 694 N N . GLU A 1 86 ? 1.011 1.960 -33.123 1.00 91.25 86 GLU A N 1
ATOM 695 C CA . GLU A 1 86 ? 1.109 1.344 -34.451 1.00 91.25 86 GLU A CA 1
ATOM 696 C C . GLU A 1 86 ? 0.189 0.124 -34.569 1.00 91.25 86 GLU A C 1
ATOM 698 O O . GLU A 1 86 ? -0.535 -0.027 -35.555 1.00 91.25 86 GLU A O 1
ATOM 703 N N . PHE A 1 87 ? 0.161 -0.717 -33.535 1.00 90.00 87 PHE A N 1
ATOM 704 C CA . PHE A 1 87 ? -0.719 -1.876 -33.456 1.00 90.00 87 PHE A CA 1
ATOM 705 C C . PHE A 1 87 ? -2.201 -1.481 -33.471 1.00 90.00 87 PHE A C 1
ATOM 707 O O . PHE A 1 87 ? -2.986 -2.038 -34.240 1.00 90.00 87 PHE A O 1
ATOM 714 N N . ASN A 1 88 ? -2.588 -0.490 -32.664 1.00 88.19 88 ASN A N 1
ATOM 715 C CA . ASN A 1 88 ? -3.958 0.015 -32.599 1.00 88.19 88 ASN A CA 1
ATOM 716 C C . ASN A 1 88 ? -4.433 0.571 -33.947 1.00 88.19 88 ASN A C 1
ATOM 718 O O . ASN A 1 88 ? -5.592 0.366 -34.305 1.00 88.19 88 ASN A O 1
ATOM 722 N N . LYS A 1 89 ? -3.554 1.259 -34.686 1.00 88.69 89 LYS A N 1
ATOM 723 C CA . LYS A 1 89 ? -3.831 1.750 -36.045 1.00 88.69 89 LYS A CA 1
ATOM 724 C C . LYS A 1 89 ? -3.959 0.600 -37.041 1.00 88.69 89 LYS A C 1
ATOM 726 O O . LYS A 1 89 ? -4.879 0.591 -37.852 1.00 88.69 89 LYS A O 1
ATOM 731 N N . ALA A 1 90 ? -3.075 -0.394 -36.963 1.00 85.75 90 ALA A N 1
ATOM 732 C CA . ALA A 1 90 ? -3.095 -1.549 -37.859 1.00 85.75 90 ALA A CA 1
ATOM 733 C C . ALA A 1 90 ? -4.341 -2.435 -37.679 1.00 85.75 90 ALA A C 1
ATOM 735 O O . ALA A 1 90 ? -4.783 -3.067 -38.635 1.00 85.75 90 ALA A O 1
ATOM 736 N N . LYS A 1 91 ? -4.908 -2.481 -36.467 1.00 82.06 91 LYS A N 1
ATOM 737 C CA . LYS A 1 91 ? -6.030 -3.356 -36.089 1.00 82.06 91 LYS A CA 1
ATOM 738 C C . LYS A 1 91 ? -7.340 -2.604 -35.824 1.00 82.06 91 LYS A C 1
ATOM 740 O O . LYS A 1 91 ? -8.242 -3.143 -35.188 1.00 82.06 91 LYS A O 1
ATOM 745 N N . GLU A 1 92 ? -7.468 -1.366 -36.304 1.00 78.94 92 GLU A N 1
ATOM 746 C CA . GLU A 1 92 ? -8.605 -0.484 -35.996 1.00 78.94 92 GLU A CA 1
ATOM 747 C C . GLU A 1 92 ? -9.972 -1.064 -36.413 1.00 78.94 92 GLU A C 1
ATOM 749 O O . GLU A 1 92 ? -10.968 -0.850 -35.720 1.00 78.94 92 GLU A O 1
ATOM 754 N N . SER A 1 93 ? -10.017 -1.824 -37.511 1.00 71.69 93 SER A N 1
ATOM 755 C CA . SER A 1 93 ? -11.232 -2.407 -38.099 1.00 71.69 93 SER A CA 1
ATOM 756 C C . SER A 1 93 ? -11.471 -3.885 -37.756 1.00 71.69 93 SER A C 1
ATOM 758 O O . SER A 1 93 ? -12.463 -4.460 -38.206 1.00 71.69 93 SER A O 1
ATOM 760 N N . GLU A 1 94 ? -10.590 -4.514 -36.974 1.00 73.62 94 GLU A N 1
ATOM 761 C CA . GLU A 1 94 ? -10.661 -5.941 -36.639 1.00 73.62 94 GLU A CA 1
ATOM 762 C C . GLU A 1 94 ? -11.300 -6.193 -35.259 1.00 73.62 94 GLU A C 1
ATOM 764 O O . GLU A 1 94 ? -11.359 -5.315 -34.392 1.00 73.62 94 GLU A O 1
ATOM 769 N N . VAL A 1 95 ? -11.760 -7.430 -35.021 1.00 65.31 95 VAL A N 1
ATOM 770 C CA . VAL A 1 95 ? -12.077 -7.891 -33.659 1.00 65.31 95 VAL A CA 1
ATOM 771 C C . VAL A 1 95 ? -10.792 -7.818 -32.838 1.00 65.31 95 VAL A C 1
ATOM 773 O O . VAL A 1 95 ? -9.779 -8.402 -33.220 1.00 65.31 95 VAL A O 1
ATOM 776 N N . ARG A 1 96 ? -10.820 -7.067 -31.731 1.00 69.75 96 ARG A N 1
ATOM 777 C CA . ARG A 1 96 ? -9.602 -6.706 -30.995 1.00 69.75 96 ARG A CA 1
ATOM 778 C C . ARG A 1 96 ? -8.839 -7.947 -30.520 1.00 69.75 96 ARG A C 1
ATOM 780 O O . ARG A 1 96 ? -9.414 -8.742 -29.772 1.00 69.75 96 ARG A O 1
ATOM 787 N N . PRO A 1 97 ? -7.553 -8.091 -30.887 1.00 70.81 97 PRO A N 1
ATOM 788 C CA . PRO A 1 97 ? -6.736 -9.191 -30.401 1.00 70.81 97 PRO A CA 1
ATOM 789 C C . PRO A 1 97 ? -6.508 -9.073 -28.892 1.00 70.81 97 PRO A C 1
ATOM 791 O O . PRO A 1 97 ? -6.325 -7.975 -28.359 1.00 70.81 97 PRO A O 1
ATOM 794 N N . VAL A 1 98 ? -6.488 -10.212 -28.204 1.00 76.00 98 VAL A N 1
ATOM 795 C CA . VAL A 1 98 ? -6.171 -10.270 -26.772 1.00 76.00 98 VAL A CA 1
ATOM 796 C C . VAL A 1 98 ? -4.682 -9.976 -26.588 1.00 76.00 98 VAL A C 1
ATOM 798 O O . VAL A 1 98 ? -3.836 -10.656 -27.175 1.00 76.00 98 VAL A O 1
ATOM 801 N N . LEU A 1 99 ? -4.363 -8.966 -25.773 1.00 88.12 99 LEU A N 1
ATOM 802 C CA . LEU A 1 99 ? -2.982 -8.634 -25.428 1.00 88.12 99 LEU A CA 1
ATOM 803 C C . LEU A 1 99 ? -2.557 -9.448 -24.206 1.00 88.12 99 LEU A C 1
ATOM 805 O O . LEU A 1 99 ? -3.022 -9.221 -23.093 1.00 88.12 99 LEU A O 1
ATOM 809 N N . LYS A 1 100 ? -1.664 -10.413 -24.414 1.00 90.06 100 LYS A N 1
ATOM 810 C CA . LYS A 1 100 ? -1.102 -11.236 -23.344 1.00 90.06 100 LYS A CA 1
ATOM 811 C C . LYS A 1 100 ? 0.031 -10.481 -22.654 1.00 90.06 100 LYS A C 1
ATOM 813 O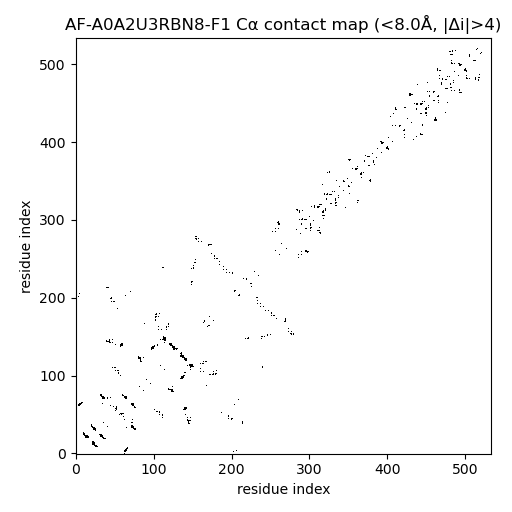 O . LYS A 1 100 ? 0.913 -9.957 -23.329 1.00 90.06 100 LYS A O 1
ATOM 818 N N . GLY A 1 101 ? 0.045 -10.470 -21.324 1.00 92.50 101 GLY A N 1
ATOM 819 C CA . GLY A 1 101 ? 1.094 -9.792 -20.558 1.00 92.50 101 GLY A CA 1
ATOM 820 C C . GLY A 1 101 ? 0.766 -8.346 -20.179 1.00 92.50 101 GLY A C 1
ATOM 821 O O . GLY A 1 101 ? 1.651 -7.642 -19.699 1.00 92.50 101 GLY A O 1
ATOM 822 N N . LEU A 1 102 ? -0.458 -7.861 -20.432 1.00 92.38 102 LEU A N 1
ATOM 823 C CA . LEU A 1 102 ? -0.832 -6.472 -20.142 1.00 92.38 102 LEU A CA 1
ATOM 824 C C . LEU A 1 102 ? -0.847 -6.193 -18.632 1.00 92.38 102 LEU A C 1
ATOM 826 O O . LEU A 1 102 ? -0.372 -5.147 -18.190 1.00 92.38 102 LEU A O 1
ATOM 830 N N . GLU A 1 103 ? -1.362 -7.131 -17.839 1.00 94.56 103 GLU A N 1
ATOM 831 C CA . GLU A 1 103 ? -1.354 -7.067 -16.381 1.00 94.56 103 GLU A CA 1
ATOM 832 C C . GLU A 1 103 ? 0.068 -7.107 -15.806 1.00 94.56 103 GLU A C 1
ATOM 834 O O . GLU A 1 103 ? 0.399 -6.313 -14.924 1.00 94.56 103 GLU A O 1
ATOM 839 N N . GLU A 1 104 ? 0.928 -7.981 -16.331 1.00 97.06 104 GLU A N 1
ATOM 840 C CA . GLU A 1 104 ? 2.344 -8.057 -15.973 1.00 97.06 104 GLU A CA 1
ATOM 841 C C . GLU A 1 104 ? 3.079 -6.767 -16.343 1.00 97.06 104 GLU A C 1
ATOM 843 O O . GLU A 1 104 ? 3.791 -6.204 -15.513 1.00 97.06 104 GLU A O 1
ATOM 848 N N . TYR A 1 105 ? 2.858 -6.240 -17.548 1.00 96.38 105 TYR A N 1
ATOM 849 C CA . TYR A 1 105 ? 3.406 -4.952 -17.965 1.00 96.38 105 TYR A CA 1
ATOM 850 C C . TYR A 1 105 ? 3.004 -3.842 -16.987 1.00 96.38 105 TYR A C 1
ATOM 852 O O . TYR A 1 105 ? 3.867 -3.116 -16.494 1.00 96.38 105 TYR A O 1
ATOM 860 N N . ALA A 1 106 ? 1.710 -3.737 -16.665 1.00 94.62 106 ALA A N 1
ATOM 861 C CA . ALA A 1 106 ? 1.200 -2.736 -15.735 1.00 94.62 106 ALA A CA 1
ATOM 862 C C . ALA A 1 106 ? 1.883 -2.849 -14.363 1.00 94.62 106 ALA A C 1
ATOM 864 O O . ALA A 1 106 ? 2.369 -1.849 -13.833 1.00 94.62 106 ALA A O 1
ATOM 865 N N . ALA A 1 107 ? 1.964 -4.065 -13.814 1.00 96.62 107 ALA A N 1
ATOM 866 C CA . ALA A 1 107 ? 2.595 -4.326 -12.524 1.00 96.62 107 ALA A CA 1
ATOM 867 C C . ALA A 1 107 ? 4.070 -3.899 -12.528 1.00 96.62 107 ALA A C 1
ATOM 869 O O . ALA A 1 107 ? 4.513 -3.174 -11.633 1.00 96.62 107 ALA A O 1
ATOM 870 N N . ALA A 1 108 ? 4.805 -4.271 -13.577 1.00 96.94 108 ALA A N 1
ATOM 871 C CA . ALA A 1 108 ? 6.216 -3.952 -13.714 1.00 96.94 108 ALA A CA 1
ATOM 872 C C . ALA A 1 108 ? 6.467 -2.444 -13.790 1.00 96.94 108 ALA A C 1
ATOM 874 O O . ALA A 1 108 ? 7.355 -1.955 -13.099 1.00 96.94 108 ALA A O 1
ATOM 875 N N . ILE A 1 109 ? 5.698 -1.689 -14.583 1.00 95.06 109 ILE A N 1
ATOM 876 C CA . ILE A 1 109 ? 5.922 -0.240 -14.716 1.00 95.06 109 ILE A CA 1
ATOM 877 C C . ILE A 1 109 ? 5.522 0.549 -13.465 1.00 95.06 109 ILE A C 1
ATOM 879 O O . ILE A 1 109 ? 6.081 1.611 -13.193 1.00 95.06 109 ILE A O 1
ATOM 883 N N . ILE A 1 110 ? 4.590 0.018 -12.670 1.00 95.44 110 ILE A N 1
ATOM 884 C CA . ILE A 1 110 ? 4.235 0.569 -11.360 1.00 95.44 110 ILE A CA 1
ATOM 885 C C . ILE A 1 110 ? 5.365 0.340 -10.350 1.00 95.44 110 ILE A C 1
ATOM 887 O O . ILE A 1 110 ? 5.710 1.260 -9.608 1.00 95.44 110 ILE A O 1
ATOM 891 N N . ILE A 1 111 ? 5.944 -0.865 -10.317 1.00 95.81 111 ILE A N 1
ATOM 892 C CA . ILE A 1 111 ? 7.075 -1.192 -9.434 1.00 95.81 111 ILE A CA 1
ATOM 893 C C . ILE A 1 111 ? 8.335 -0.431 -9.866 1.00 95.81 111 ILE A C 1
ATOM 895 O O . ILE A 1 111 ? 9.006 0.164 -9.029 1.00 95.81 111 ILE A O 1
ATOM 899 N N . GLY A 1 112 ? 8.617 -0.392 -11.169 1.00 94.88 112 GLY A N 1
ATOM 900 C CA . GLY A 1 112 ? 9.752 0.311 -11.772 1.00 94.88 112 GLY A CA 1
ATOM 901 C C . GLY A 1 112 ? 9.609 1.835 -11.819 1.00 94.88 112 GLY A C 1
ATOM 902 O O . GLY A 1 112 ? 10.518 2.510 -12.294 1.00 94.88 112 GLY A O 1
ATOM 903 N N . MET A 1 113 ? 8.499 2.389 -11.315 1.00 93.88 113 MET A N 1
ATOM 904 C CA . MET A 1 113 ? 8.239 3.833 -11.242 1.00 93.88 113 MET A CA 1
ATOM 905 C C . MET A 1 113 ? 8.345 4.541 -12.604 1.00 93.88 113 MET A C 1
ATOM 907 O O . MET A 1 113 ? 8.912 5.628 -12.689 1.00 93.88 113 MET A O 1
ATOM 911 N N . GLU A 1 114 ? 7.809 3.934 -13.665 1.00 91.44 114 GLU A N 1
ATOM 912 C CA . GLU A 1 114 ? 7.856 4.508 -15.013 1.00 91.44 114 GLU A CA 1
ATOM 913 C C . GLU A 1 114 ? 7.083 5.829 -15.069 1.00 91.44 114 GLU A C 1
ATOM 915 O O . GLU A 1 114 ? 5.886 5.880 -14.748 1.00 91.44 114 GLU A O 1
ATOM 920 N N . GLU A 1 115 ? 7.764 6.907 -15.456 1.00 88.19 115 GLU A N 1
ATOM 921 C CA . GLU A 1 115 ? 7.142 8.207 -15.681 1.00 88.19 115 GLU A CA 1
ATOM 922 C C . GLU A 1 115 ? 6.453 8.275 -17.040 1.00 88.19 115 GLU A C 1
ATOM 924 O O . GLU A 1 115 ? 5.313 8.746 -17.129 1.00 88.19 115 GLU A O 1
ATOM 929 N N . ASP A 1 116 ? 7.105 7.734 -18.069 1.00 85.88 116 ASP A N 1
ATOM 930 C CA . ASP A 1 116 ? 6.648 7.824 -19.447 1.00 85.88 116 ASP A CA 1
ATOM 931 C C . ASP A 1 116 ? 5.792 6.613 -19.837 1.00 85.88 116 ASP A C 1
ATOM 933 O O . ASP A 1 116 ? 6.232 5.634 -20.446 1.00 85.88 116 ASP A O 1
ATOM 937 N N . THR A 1 117 ? 4.520 6.693 -19.452 1.00 84.50 117 THR A N 1
ATOM 938 C CA . THR A 1 117 ? 3.508 5.647 -19.682 1.00 84.50 117 THR A CA 1
ATOM 939 C C . THR A 1 117 ? 2.773 5.782 -21.019 1.00 84.50 117 THR A C 1
ATOM 941 O O . THR A 1 117 ? 1.695 5.211 -21.199 1.00 84.50 117 THR A O 1
ATOM 944 N N . ASN A 1 118 ? 3.342 6.537 -21.962 1.00 84.81 118 ASN A N 1
ATOM 945 C CA . ASN A 1 118 ? 2.778 6.705 -23.295 1.00 84.81 118 ASN A CA 1
ATOM 946 C C . ASN A 1 118 ? 2.680 5.365 -24.038 1.00 84.81 118 ASN A C 1
ATOM 948 O O . ASN A 1 118 ? 3.525 4.481 -23.895 1.00 84.81 118 ASN A O 1
ATOM 952 N N . ILE A 1 119 ? 1.647 5.226 -24.873 1.00 87.00 119 ILE A N 1
ATOM 953 C CA . ILE A 1 119 ? 1.388 3.991 -25.629 1.00 87.00 119 ILE A CA 1
ATOM 954 C C . ILE A 1 119 ? 2.506 3.651 -26.627 1.00 87.00 119 ILE A C 1
ATOM 956 O O . ILE A 1 119 ? 2.669 2.489 -26.987 1.00 87.00 119 ILE A O 1
ATOM 960 N N . ASP A 1 120 ? 3.320 4.632 -27.018 1.00 85.75 120 ASP A N 1
ATOM 961 C CA . ASP A 1 120 ? 4.486 4.423 -27.881 1.00 85.75 120 ASP A CA 1
ATOM 962 C C . ASP A 1 120 ? 5.612 3.635 -27.189 1.00 85.75 120 ASP A C 1
ATOM 964 O O . ASP A 1 120 ? 6.394 2.962 -27.858 1.00 85.75 120 ASP A O 1
ATOM 968 N N . ASN A 1 121 ? 5.642 3.632 -25.852 1.00 87.94 121 ASN A N 1
ATOM 969 C CA . ASN A 1 121 ? 6.612 2.879 -25.046 1.00 87.94 121 ASN A CA 1
ATOM 970 C C . ASN A 1 121 ? 6.117 1.474 -24.667 1.00 87.94 121 ASN A C 1
ATOM 972 O O . ASN A 1 121 ? 6.751 0.766 -23.878 1.00 87.94 121 ASN A O 1
ATOM 976 N N . ILE A 1 122 ? 4.977 1.059 -25.220 1.00 92.12 122 ILE A N 1
ATOM 977 C CA . ILE A 1 122 ? 4.420 -0.278 -25.042 1.00 92.12 122 ILE A CA 1
ATOM 978 C C . ILE A 1 122 ? 4.708 -1.063 -26.313 1.00 92.12 122 ILE A C 1
ATOM 980 O O . ILE A 1 122 ? 4.161 -0.767 -27.374 1.00 92.12 122 ILE A O 1
ATOM 984 N N . GLY A 1 123 ? 5.575 -2.063 -26.209 1.00 93.06 123 GLY A N 1
ATOM 985 C CA . GLY A 1 123 ? 5.902 -2.930 -27.327 1.00 93.06 123 GLY A CA 1
ATOM 986 C C . GLY A 1 123 ? 4.892 -4.052 -27.488 1.00 93.06 123 GLY A C 1
ATOM 987 O O . GLY A 1 123 ? 4.472 -4.661 -26.507 1.00 93.06 123 GLY A O 1
ATOM 988 N N . ILE A 1 124 ? 4.551 -4.367 -28.729 1.00 93.00 124 ILE A N 1
ATOM 989 C CA . ILE A 1 124 ? 3.664 -5.461 -29.102 1.00 93.00 124 ILE A CA 1
ATOM 990 C C . ILE A 1 124 ? 4.426 -6.385 -30.044 1.00 93.00 124 ILE A C 1
ATOM 992 O O . ILE A 1 124 ? 4.911 -5.968 -31.095 1.00 93.00 124 ILE A O 1
ATOM 996 N N . VAL A 1 125 ? 4.535 -7.655 -29.658 1.00 91.31 125 VAL A N 1
ATOM 997 C CA . VAL A 1 125 ? 5.232 -8.682 -30.438 1.00 91.31 125 VAL A CA 1
ATOM 998 C C . VAL A 1 125 ? 4.267 -9.817 -30.730 1.00 91.31 125 VAL A C 1
ATOM 1000 O O . VAL A 1 125 ? 3.635 -10.364 -29.822 1.00 91.31 125 VAL A O 1
ATOM 1003 N N . LYS A 1 126 ? 4.149 -10.196 -32.003 1.00 86.44 126 LYS A N 1
ATOM 1004 C CA . LYS A 1 126 ? 3.291 -11.313 -32.406 1.00 86.44 126 LYS A CA 1
ATOM 1005 C C . LYS A 1 126 ? 3.772 -12.609 -31.749 1.00 86.44 126 LYS A C 1
ATOM 1007 O O . LYS A 1 126 ? 4.937 -12.991 -31.864 1.00 86.44 126 LYS A O 1
ATOM 1012 N N . SER A 1 127 ? 2.872 -13.299 -31.055 1.00 79.19 127 SER A N 1
ATOM 1013 C CA . SER A 1 127 ? 3.160 -14.614 -30.491 1.00 79.19 127 SER A CA 1
ATOM 1014 C C . SER A 1 127 ? 3.277 -15.643 -31.611 1.00 79.19 127 SER A C 1
ATOM 1016 O O . SER A 1 127 ? 2.506 -15.631 -32.570 1.00 79.19 127 SER A O 1
ATOM 1018 N N . LYS A 1 128 ? 4.215 -16.584 -31.470 1.00 69.69 128 LYS A N 1
ATOM 1019 C CA . LYS A 1 128 ? 4.308 -17.743 -32.373 1.00 69.69 128 LYS A CA 1
ATOM 1020 C C . LYS A 1 128 ? 3.174 -18.751 -32.152 1.00 69.69 128 LYS A C 1
ATOM 1022 O O . LYS A 1 128 ? 2.943 -19.594 -33.013 1.00 69.69 128 LYS A O 1
ATOM 1027 N N . ASN A 1 129 ? 2.483 -18.668 -31.014 1.00 61.94 129 ASN A N 1
ATOM 1028 C CA . ASN A 1 129 ? 1.398 -19.574 -30.656 1.00 61.94 129 ASN A CA 1
ATOM 1029 C C . ASN A 1 129 ? 0.047 -19.003 -31.095 1.00 61.94 129 ASN A C 1
ATOM 1031 O O . ASN A 1 129 ? -0.244 -17.831 -30.858 1.00 61.94 129 ASN A O 1
ATOM 1035 N N . VAL A 1 130 ? -0.781 -19.868 -31.676 1.00 60.66 130 VAL A N 1
ATOM 1036 C CA . VAL A 1 130 ? -2.180 -19.601 -32.022 1.00 60.66 130 VAL A CA 1
ATOM 1037 C C . VAL A 1 130 ? -3.040 -20.399 -31.040 1.00 60.66 130 VAL A C 1
ATOM 1039 O O . VAL A 1 130 ? -2.953 -21.624 -31.027 1.00 60.66 130 VAL A O 1
ATOM 1042 N N . GLU A 1 131 ? -3.859 -19.744 -30.212 1.00 58.06 131 GLU A N 1
ATOM 1043 C CA . GLU A 1 131 ? -4.888 -20.430 -29.409 1.00 58.06 131 GLU A CA 1
ATOM 1044 C C . GLU A 1 131 ? -6.254 -20.186 -30.047 1.00 58.06 131 GLU A C 1
ATOM 1046 O O . GLU A 1 131 ? -6.634 -19.051 -30.332 1.00 58.06 131 GLU A O 1
ATOM 1051 N N . GLY A 1 132 ? -6.991 -21.264 -30.320 1.00 61.66 132 GLY A N 1
ATOM 1052 C CA . GLY A 1 132 ? -8.360 -21.177 -30.840 1.00 61.66 132 GLY A CA 1
ATOM 1053 C C . GLY A 1 132 ? -8.509 -20.519 -32.221 1.00 61.66 132 GLY A C 1
ATOM 1054 O O . GLY A 1 132 ? -9.618 -20.146 -32.581 1.00 61.66 132 GLY A O 1
ATOM 1055 N N . GLY A 1 133 ? -7.424 -20.369 -32.989 1.00 64.12 133 GLY A N 1
ATOM 1056 C CA . GLY A 1 133 ? -7.436 -19.737 -34.317 1.00 64.12 133 GLY A CA 1
ATOM 1057 C C . GLY A 1 133 ? -7.247 -18.214 -34.323 1.00 64.12 133 GLY A C 1
ATOM 1058 O O . GLY A 1 133 ? -7.191 -17.636 -35.405 1.00 64.12 133 GLY A O 1
ATOM 1059 N N . ASN A 1 134 ? -7.101 -17.571 -33.158 1.00 67.38 134 ASN A N 1
ATOM 1060 C CA . ASN A 1 134 ? -6.884 -16.125 -33.054 1.00 67.38 134 ASN A CA 1
ATOM 1061 C C . ASN A 1 134 ? -5.394 -15.774 -32.926 1.00 67.38 134 ASN A C 1
ATOM 1063 O O . ASN A 1 134 ? -4.625 -16.477 -32.266 1.00 67.38 134 ASN A O 1
ATOM 1067 N N . GLU A 1 135 ? -4.989 -14.659 -33.540 1.00 75.31 135 GLU A N 1
ATOM 1068 C CA . GLU A 1 135 ? -3.644 -14.101 -33.374 1.00 75.31 135 GLU A CA 1
ATOM 1069 C C . GLU A 1 135 ? -3.462 -13.597 -31.934 1.00 75.31 135 GLU A C 1
ATOM 1071 O O . GLU A 1 135 ? -4.243 -12.777 -31.450 1.00 75.31 135 GLU A O 1
ATOM 1076 N N . ILE A 1 136 ? -2.424 -14.080 -31.246 1.00 80.81 136 ILE A N 1
ATOM 1077 C CA . ILE A 1 136 ? -2.061 -13.630 -29.897 1.00 80.81 136 ILE A CA 1
ATOM 1078 C C . ILE A 1 136 ? -0.875 -12.683 -30.006 1.00 80.81 136 ILE A C 1
ATOM 1080 O O . ILE A 1 136 ? 0.085 -12.954 -30.730 1.00 80.81 136 ILE A O 1
ATOM 1084 N N . TYR A 1 137 ? -0.905 -11.605 -29.233 1.00 88.62 137 TYR A N 1
ATOM 1085 C CA . TYR A 1 137 ? 0.181 -10.639 -29.167 1.00 88.62 137 TYR A CA 1
ATOM 1086 C C . TYR A 1 137 ? 0.661 -10.499 -27.728 1.00 88.62 137 TYR A C 1
ATOM 1088 O O . TYR A 1 137 ? -0.148 -10.378 -26.811 1.00 88.62 137 TYR A O 1
ATOM 1096 N N . ASN A 1 138 ? 1.977 -10.541 -27.537 1.00 91.62 138 ASN A N 1
ATOM 1097 C CA . ASN A 1 138 ? 2.606 -10.361 -26.237 1.00 91.62 138 ASN A CA 1
ATOM 1098 C C . ASN A 1 138 ? 2.983 -8.892 -26.053 1.00 91.62 138 ASN A C 1
ATOM 1100 O O . ASN A 1 138 ? 3.560 -8.277 -26.954 1.00 91.62 138 ASN A O 1
ATOM 1104 N N . VAL A 1 139 ? 2.682 -8.358 -24.875 1.00 93.88 139 VAL A N 1
ATOM 1105 C CA . VAL A 1 139 ? 3.123 -7.034 -24.445 1.00 93.88 139 VAL A CA 1
ATOM 1106 C C . VAL A 1 139 ? 4.558 -7.138 -23.937 1.00 93.88 139 VAL A C 1
ATOM 1108 O O . VAL A 1 139 ? 4.868 -8.001 -23.118 1.00 93.88 139 VAL A O 1
ATOM 1111 N N . VAL A 1 140 ? 5.432 -6.256 -24.412 1.00 94.38 140 VAL A N 1
ATOM 1112 C CA . VAL A 1 140 ? 6.821 -6.146 -23.960 1.00 94.38 140 VAL A CA 1
ATOM 1113 C C . VAL A 1 140 ? 7.103 -4.731 -23.466 1.00 94.38 140 VAL A C 1
ATOM 1115 O O . VAL A 1 140 ? 6.685 -3.743 -24.075 1.00 94.38 140 VAL A O 1
ATOM 1118 N N . LYS A 1 141 ? 7.823 -4.618 -22.347 1.00 94.38 141 LYS A N 1
ATOM 1119 C CA . LYS A 1 141 ? 8.276 -3.332 -21.819 1.00 94.38 141 LYS A CA 1
ATOM 1120 C C . LYS A 1 141 ? 9.539 -2.908 -22.541 1.00 94.38 141 LYS A C 1
ATOM 1122 O O . LYS A 1 141 ? 10.555 -3.587 -22.458 1.00 94.38 141 LYS A O 1
ATOM 1127 N N . ILE A 1 142 ? 9.475 -1.766 -23.211 1.00 90.88 142 ILE A N 1
ATOM 1128 C CA . ILE A 1 142 ? 10.625 -1.097 -23.820 1.00 90.88 142 ILE A CA 1
ATOM 1129 C C . ILE A 1 142 ? 10.838 0.259 -23.157 1.00 90.88 142 ILE A C 1
ATOM 1131 O O . ILE A 1 142 ? 10.014 0.678 -22.348 1.00 90.88 142 ILE A O 1
ATOM 1135 N N . ASP A 1 143 ? 11.948 0.906 -23.493 1.00 88.25 143 ASP A N 1
ATOM 1136 C CA . ASP A 1 143 ? 12.317 2.256 -23.066 1.00 88.25 143 ASP A CA 1
ATOM 1137 C C . ASP A 1 143 ? 12.222 2.495 -21.555 1.00 88.25 143 ASP A C 1
ATOM 1139 O O . ASP A 1 143 ? 11.163 2.793 -21.009 1.00 88.25 143 ASP A O 1
ATOM 1143 N N . HIS A 1 144 ? 13.331 2.297 -20.850 1.00 90.88 144 HIS A N 1
ATOM 1144 C CA . HIS A 1 144 ? 13.364 2.406 -19.388 1.00 90.88 144 HIS A CA 1
ATOM 1145 C C . HIS A 1 144 ? 13.942 3.747 -18.906 1.00 90.88 144 HIS A C 1
ATOM 1147 O O . HIS A 1 144 ? 14.174 3.902 -17.708 1.00 90.88 144 HIS A O 1
ATOM 1153 N N . GLY A 1 145 ? 14.201 4.704 -19.809 1.00 89.50 145 GLY A N 1
ATOM 1154 C CA . GLY A 1 145 ? 14.931 5.947 -19.509 1.00 89.50 145 GLY A CA 1
ATOM 1155 C C . GLY A 1 145 ? 14.270 6.843 -18.457 1.00 89.50 145 GLY A C 1
ATOM 1156 O O . GLY A 1 145 ? 14.951 7.597 -17.761 1.00 89.50 145 GLY A O 1
ATOM 1157 N N . ARG A 1 146 ? 12.955 6.687 -18.273 1.00 89.62 146 ARG A N 1
ATOM 1158 C CA . ARG A 1 146 ? 12.114 7.451 -17.341 1.00 89.62 146 ARG A CA 1
ATOM 1159 C C . ARG A 1 146 ? 11.620 6.641 -16.135 1.00 89.62 146 ARG A C 1
ATOM 1161 O O . ARG A 1 146 ? 10.720 7.068 -15.412 1.00 89.62 146 ARG A O 1
ATOM 1168 N N . SER A 1 147 ? 12.242 5.493 -15.874 1.00 92.69 147 SER A N 1
ATOM 1169 C CA . SER A 1 147 ? 11.988 4.672 -14.686 1.00 92.69 147 SER A CA 1
ATOM 1170 C C . SER A 1 147 ? 12.752 5.161 -13.446 1.00 92.69 147 SER A C 1
ATOM 1172 O O . SER A 1 147 ? 13.757 5.857 -13.542 1.00 92.69 147 SER A O 1
ATOM 1174 N N . GLY A 1 148 ? 12.279 4.799 -12.251 1.00 89.31 148 GLY A N 1
ATOM 1175 C CA . GLY A 1 148 ? 12.907 5.174 -10.974 1.00 89.31 148 GLY A CA 1
ATOM 1176 C C . GLY A 1 148 ? 12.715 6.637 -10.544 1.00 89.31 148 GLY A C 1
ATOM 1177 O O . GLY A 1 148 ? 13.173 7.009 -9.469 1.00 89.31 148 GLY A O 1
ATOM 1178 N N . VAL A 1 149 ? 12.017 7.461 -11.336 1.00 82.69 149 VAL A N 1
ATOM 1179 C CA . VAL A 1 149 ? 11.986 8.925 -11.157 1.00 82.69 149 VAL A CA 1
ATOM 1180 C C . VAL A 1 149 ? 11.025 9.377 -10.056 1.00 82.69 149 VAL A C 1
ATOM 1182 O O . VAL A 1 149 ? 11.401 10.105 -9.141 1.00 82.69 149 VAL A O 1
ATOM 1185 N N . THR A 1 150 ? 9.753 8.975 -10.133 1.00 80.94 150 THR A N 1
ATOM 1186 C CA . THR A 1 150 ? 8.710 9.488 -9.230 1.00 80.94 150 THR A CA 1
ATOM 1187 C C . THR A 1 150 ? 8.031 8.360 -8.472 1.00 80.94 150 THR A C 1
ATOM 1189 O O . THR A 1 150 ? 7.341 7.530 -9.066 1.00 80.94 150 THR A O 1
ATOM 1192 N N . THR A 1 151 ? 8.151 8.369 -7.139 1.00 83.94 151 THR A N 1
ATOM 1193 C CA . THR A 1 151 ? 7.402 7.442 -6.278 1.00 83.94 151 THR A CA 1
ATOM 1194 C C . THR A 1 151 ? 5.909 7.673 -6.480 1.00 83.94 151 THR A C 1
ATOM 1196 O O . THR A 1 151 ? 5.418 8.800 -6.368 1.00 83.94 151 THR A O 1
ATOM 1199 N N . ARG A 1 152 ? 5.170 6.608 -6.782 1.00 85.06 152 ARG A N 1
ATOM 1200 C CA . ARG A 1 152 ? 3.737 6.685 -7.049 1.00 85.06 152 ARG A CA 1
ATOM 1201 C C . ARG A 1 152 ? 2.973 6.461 -5.755 1.00 85.06 152 ARG A C 1
ATOM 1203 O O . ARG A 1 152 ? 3.178 5.465 -5.072 1.00 85.06 152 ARG A O 1
ATOM 1210 N N . THR A 1 153 ? 2.060 7.372 -5.440 1.00 86.75 153 THR A N 1
ATOM 1211 C CA . THR A 1 153 ? 1.026 7.120 -4.431 1.00 86.75 153 THR A CA 1
ATOM 1212 C C . THR A 1 153 ? 0.044 6.067 -4.942 1.00 86.75 153 THR A C 1
ATOM 1214 O O . THR A 1 153 ? 0.010 5.788 -6.143 1.00 86.75 153 THR A O 1
ATOM 1217 N N . GLU A 1 154 ? -0.808 5.528 -4.068 1.00 81.62 154 GLU A N 1
ATOM 1218 C CA . GLU A 1 154 ? -1.898 4.629 -4.475 1.00 81.62 154 GLU A CA 1
ATOM 1219 C C . GLU A 1 154 ? -2.742 5.260 -5.587 1.00 81.62 154 GLU A C 1
ATOM 1221 O O . GLU A 1 154 ? -2.918 4.655 -6.636 1.00 81.62 154 GLU A O 1
ATOM 1226 N N . ASN A 1 155 ? -3.131 6.532 -5.449 1.00 79.19 155 ASN A N 1
ATOM 1227 C CA . ASN A 1 155 ? -3.817 7.275 -6.509 1.00 79.19 155 ASN A CA 1
ATOM 1228 C C . ASN A 1 155 ? -3.034 7.318 -7.841 1.00 79.19 155 ASN A C 1
ATOM 1230 O O . ASN A 1 155 ? -3.621 7.219 -8.918 1.00 79.19 155 ASN A O 1
ATOM 1234 N N . GLY A 1 156 ? -1.707 7.457 -7.779 1.00 84.00 156 GLY A N 1
ATOM 1235 C CA . GLY A 1 156 ? -0.840 7.394 -8.957 1.00 84.00 156 GLY A CA 1
ATOM 1236 C C . GLY A 1 156 ? -0.883 6.031 -9.651 1.00 84.00 156 GLY A C 1
ATOM 1237 O O . GLY A 1 156 ? -0.949 5.982 -10.877 1.00 84.00 156 GLY A O 1
ATOM 1238 N N . ILE A 1 157 ? -0.920 4.942 -8.877 1.00 88.69 157 ILE A N 1
ATOM 1239 C CA . ILE A 1 157 ? -1.075 3.572 -9.387 1.00 88.69 157 ILE A CA 1
ATOM 1240 C C . ILE A 1 157 ? -2.395 3.435 -10.155 1.00 88.69 157 ILE A C 1
ATOM 1242 O O . ILE A 1 157 ? -2.391 2.981 -11.299 1.00 88.69 157 ILE A O 1
ATOM 1246 N N . LEU A 1 158 ? -3.511 3.893 -9.574 1.00 83.19 158 LEU A N 1
ATOM 1247 C CA . LEU A 1 158 ? -4.830 3.823 -10.225 1.00 83.19 158 LEU A CA 1
ATOM 1248 C C . LEU A 1 158 ? -4.843 4.596 -11.551 1.00 83.19 158 LEU A C 1
ATOM 1250 O O . LEU A 1 158 ? -5.373 4.108 -12.547 1.00 83.19 158 LEU A O 1
ATOM 1254 N N . ASN A 1 159 ? -4.235 5.787 -11.579 1.00 83.69 159 ASN A N 1
ATOM 1255 C CA . ASN A 1 159 ? -4.168 6.610 -12.787 1.00 83.69 159 ASN A CA 1
ATOM 1256 C C . ASN A 1 159 ? -3.391 5.914 -13.912 1.00 83.69 159 ASN A C 1
ATOM 1258 O O . ASN A 1 159 ? -3.811 5.984 -15.066 1.00 83.69 159 ASN A O 1
ATOM 1262 N N . ILE A 1 160 ? -2.287 5.230 -13.590 1.00 87.56 160 ILE A N 1
ATOM 1263 C CA . ILE A 1 160 ? -1.520 4.451 -14.573 1.00 87.56 160 ILE A CA 1
ATOM 1264 C C . ILE A 1 160 ? -2.395 3.339 -15.145 1.00 87.56 160 ILE A C 1
ATOM 1266 O O . ILE A 1 160 ? -2.515 3.236 -16.364 1.00 87.56 160 ILE A O 1
ATOM 1270 N N . VAL A 1 161 ? -3.062 2.555 -14.292 1.00 87.25 161 VAL A N 1
ATOM 1271 C CA . VAL A 1 161 ? -3.921 1.462 -14.767 1.00 87.25 161 VAL A CA 1
ATOM 1272 C C . VAL A 1 161 ? -5.047 1.994 -15.656 1.00 87.25 161 VAL A C 1
ATOM 1274 O O . VAL A 1 161 ? -5.251 1.480 -16.754 1.00 87.25 161 VAL A O 1
ATOM 1277 N N . GLN A 1 162 ? -5.721 3.076 -15.260 1.00 83.06 162 GLN A N 1
ATOM 1278 C CA . GLN A 1 162 ? -6.761 3.698 -16.085 1.00 83.06 162 GLN A CA 1
ATOM 1279 C C . GLN A 1 162 ? -6.229 4.187 -17.440 1.00 83.06 162 GLN A C 1
ATOM 1281 O O . GLN A 1 162 ? -6.885 3.989 -18.465 1.00 83.06 162 GLN A O 1
ATOM 1286 N N . SER A 1 163 ? -5.055 4.821 -17.466 1.00 85.50 163 SER A N 1
ATOM 1287 C CA . SER A 1 163 ? -4.420 5.271 -18.709 1.00 85.50 163 SER A CA 1
ATOM 1288 C C . SER A 1 163 ? -4.065 4.096 -19.618 1.00 85.50 163 SER A C 1
ATOM 1290 O O . SER A 1 163 ? -4.371 4.143 -20.811 1.00 85.50 163 SER A O 1
ATOM 1292 N N . LEU A 1 164 ? -3.520 3.009 -19.061 1.00 87.94 164 LEU A N 1
ATOM 1293 C CA . LEU A 1 164 ? -3.235 1.785 -19.810 1.00 87.94 164 LEU A CA 1
ATOM 1294 C C . LEU A 1 164 ? -4.502 1.174 -20.391 1.00 87.94 164 LEU A C 1
ATOM 1296 O O . LEU A 1 164 ? -4.499 0.798 -21.556 1.00 87.94 164 LEU A O 1
ATOM 1300 N N . GLN A 1 165 ? -5.597 1.108 -19.637 1.00 86.25 165 GLN A N 1
ATOM 1301 C CA . GLN A 1 165 ? -6.866 0.590 -20.153 1.00 86.25 165 GLN A CA 1
ATOM 1302 C C . GLN A 1 165 ? -7.408 1.420 -21.317 1.00 86.25 165 GLN A C 1
ATOM 1304 O O . GLN A 1 165 ? -7.887 0.870 -22.308 1.00 86.25 165 GLN A O 1
ATOM 1309 N N . ARG A 1 166 ? -7.307 2.753 -21.230 1.00 83.75 166 ARG A N 1
ATOM 1310 C CA . ARG A 1 166 ? -7.716 3.650 -22.322 1.00 83.75 166 ARG A CA 1
ATOM 1311 C C . ARG A 1 166 ? -6.832 3.470 -23.555 1.00 83.75 166 ARG A C 1
ATOM 1313 O O . ARG A 1 166 ? -7.362 3.368 -24.657 1.00 83.75 166 ARG A O 1
ATOM 1320 N N . GLY A 1 167 ? -5.514 3.408 -23.368 1.00 84.44 167 GLY A N 1
ATOM 1321 C CA . GLY A 1 167 ? -4.538 3.268 -24.451 1.00 84.44 167 GLY A CA 1
ATOM 1322 C C . GLY A 1 167 ? -4.568 1.894 -25.125 1.00 84.44 167 GLY A C 1
ATOM 1323 O O . GLY A 1 167 ? -4.627 1.797 -26.348 1.00 84.44 167 GLY A O 1
ATOM 1324 N N . SER A 1 168 ? -4.598 0.826 -24.326 1.00 84.56 168 SER A N 1
ATOM 1325 C CA . SER A 1 168 ? -4.724 -0.567 -24.789 1.00 84.56 168 SER A CA 1
ATOM 1326 C C . SER A 1 168 ? -6.131 -0.929 -25.225 1.00 84.56 168 SER A C 1
ATOM 1328 O O . SER A 1 168 ? -6.326 -1.971 -25.855 1.00 84.56 168 SER A O 1
ATOM 1330 N N . LYS A 1 169 ? -7.118 -0.073 -24.918 1.00 82.06 169 LYS A N 1
ATOM 1331 C CA . LYS A 1 169 ? -8.507 -0.285 -25.312 1.00 82.06 169 LYS A CA 1
ATOM 1332 C C . LYS A 1 169 ? -9.061 -1.616 -24.747 1.00 82.06 169 LYS A C 1
ATOM 1334 O O . LYS A 1 169 ? -9.976 -2.198 -25.340 1.00 82.06 169 LYS A O 1
ATOM 1339 N N . GLN A 1 170 ? -8.511 -2.074 -23.612 1.00 81.12 170 GLN A N 1
ATOM 1340 C CA . GLN A 1 170 ? -8.814 -3.330 -22.913 1.00 81.12 170 GLN A CA 1
ATOM 1341 C C . GLN A 1 170 ? -9.042 -3.095 -21.418 1.00 81.12 170 GLN A C 1
ATOM 1343 O O . GLN A 1 170 ? -8.495 -2.171 -20.818 1.00 81.12 170 GLN A O 1
ATOM 1348 N N . VAL A 1 171 ? -9.878 -3.939 -20.813 1.00 82.44 171 VAL A N 1
ATOM 1349 C CA . VAL A 1 171 ? -10.082 -3.954 -19.362 1.00 82.44 171 VAL A CA 1
ATOM 1350 C C . VAL A 1 171 ? -9.068 -4.907 -18.748 1.00 82.44 171 VAL A C 1
ATOM 1352 O O . VAL A 1 171 ? -9.000 -6.055 -19.177 1.00 82.44 171 VAL A O 1
ATOM 1355 N N . LEU A 1 172 ? -8.283 -4.434 -17.772 1.00 84.75 172 LEU A N 1
ATOM 1356 C CA . LEU A 1 172 ? -7.369 -5.310 -17.039 1.00 84.75 172 LEU A CA 1
ATOM 1357 C C . LEU A 1 172 ? -8.167 -6.253 -16.138 1.00 84.75 172 LEU A C 1
ATOM 1359 O O . LEU A 1 172 ? -9.057 -5.824 -15.398 1.00 84.75 172 LEU A O 1
ATOM 1363 N N . ASP A 1 173 ? -7.781 -7.521 -16.143 1.00 85.94 173 ASP A N 1
ATOM 1364 C CA . ASP A 1 173 ? -8.255 -8.503 -15.180 1.00 85.94 173 ASP A CA 1
ATOM 1365 C C . ASP A 1 173 ? -7.563 -8.259 -13.832 1.00 85.94 173 ASP A C 1
ATOM 1367 O O . ASP A 1 173 ? -6.349 -8.415 -13.680 1.00 85.94 173 ASP A O 1
ATOM 1371 N N . MET A 1 174 ? -8.339 -7.858 -12.825 1.00 85.19 174 MET A N 1
ATOM 1372 C CA . MET A 1 174 ? -7.795 -7.477 -11.520 1.00 85.19 174 MET A CA 1
ATOM 1373 C C . MET A 1 174 ? -7.233 -8.653 -10.722 1.00 85.19 174 MET A C 1
ATOM 1375 O O . MET A 1 174 ? -6.282 -8.457 -9.961 1.00 85.19 174 MET A O 1
ATOM 1379 N N . HIS A 1 175 ? -7.729 -9.875 -10.936 1.00 87.44 175 HIS A N 1
ATOM 1380 C CA . HIS A 1 175 ? -7.135 -11.062 -10.325 1.00 87.44 175 HIS A CA 1
ATOM 1381 C C . HIS A 1 175 ? -5.774 -11.370 -10.951 1.00 87.44 175 HIS A C 1
ATOM 1383 O O . HIS A 1 175 ? -4.814 -11.643 -10.224 1.00 87.44 175 HIS A O 1
ATOM 1389 N N . LYS A 1 176 ? -5.655 -11.277 -12.283 1.00 91.56 176 LYS A N 1
ATOM 1390 C CA . LYS A 1 176 ? -4.366 -11.446 -12.975 1.00 91.56 176 LYS A CA 1
ATOM 1391 C C . LYS A 1 176 ? -3.376 -10.344 -12.613 1.00 91.56 176 LYS A C 1
ATOM 1393 O O . LYS A 1 176 ? -2.225 -10.648 -12.324 1.00 91.56 176 LYS A O 1
ATOM 1398 N N . PHE A 1 177 ? -3.826 -9.095 -12.541 1.00 92.50 177 PHE A N 1
ATOM 1399 C CA . PHE A 1 177 ? -2.999 -7.957 -12.149 1.00 92.50 177 PHE A CA 1
ATOM 1400 C C . PHE A 1 177 ? -2.450 -8.088 -10.731 1.00 92.50 177 PHE A C 1
ATOM 1402 O O . PHE A 1 177 ? -1.243 -7.959 -10.528 1.00 92.50 177 PHE A O 1
ATOM 1409 N N . LYS A 1 178 ? -3.300 -8.436 -9.756 1.00 92.62 178 LYS A N 1
ATOM 1410 C CA . LYS A 1 178 ? -2.838 -8.721 -8.395 1.00 92.62 178 LYS A CA 1
ATOM 1411 C C . LYS A 1 178 ? -1.813 -9.857 -8.389 1.00 92.62 178 LYS A C 1
ATOM 1413 O O . LYS A 1 178 ? -0.750 -9.729 -7.789 1.00 92.62 178 LYS A O 1
ATOM 1418 N N . LYS A 1 179 ? -2.111 -10.957 -9.088 1.00 95.38 179 LYS A N 1
ATOM 1419 C CA . LYS A 1 179 ? -1.204 -12.107 -9.187 1.00 95.38 179 LYS A CA 1
ATOM 1420 C C . LYS A 1 179 ? 0.149 -11.723 -9.797 1.00 95.38 179 LYS A C 1
ATOM 1422 O O . LYS A 1 179 ? 1.176 -12.213 -9.329 1.00 95.38 179 LYS A O 1
ATOM 1427 N N . ALA A 1 180 ? 0.160 -10.856 -10.808 1.00 97.06 180 ALA A N 1
ATOM 1428 C CA . ALA A 1 180 ? 1.381 -10.347 -11.418 1.00 97.06 180 ALA A CA 1
ATOM 1429 C C . ALA A 1 180 ? 2.219 -9.546 -10.412 1.00 97.06 180 ALA A C 1
ATOM 1431 O O . ALA A 1 180 ? 3.406 -9.830 -10.257 1.00 97.06 180 ALA A O 1
ATOM 1432 N N . ILE A 1 181 ? 1.598 -8.621 -9.667 1.00 97.06 181 ILE A N 1
ATOM 1433 C CA . ILE A 1 181 ? 2.270 -7.865 -8.599 1.00 97.06 181 ILE A CA 1
ATOM 1434 C C . ILE A 1 181 ? 2.867 -8.813 -7.552 1.00 97.06 181 ILE A C 1
ATOM 1436 O O . ILE A 1 181 ? 4.046 -8.692 -7.226 1.00 97.06 181 ILE A O 1
ATOM 1440 N N . ASP A 1 182 ? 2.082 -9.766 -7.046 1.00 96.44 182 ASP A N 1
ATOM 1441 C CA . ASP A 1 182 ? 2.540 -10.699 -6.011 1.00 96.44 182 ASP A CA 1
ATOM 1442 C C . ASP A 1 182 ? 3.732 -11.538 -6.497 1.00 96.44 182 ASP A C 1
ATOM 1444 O O . ASP A 1 182 ? 4.711 -11.703 -5.771 1.00 96.44 182 ASP A O 1
ATOM 1448 N N . THR A 1 183 ? 3.682 -12.013 -7.746 1.00 96.75 183 THR A N 1
ATOM 1449 C CA . THR A 1 183 ? 4.774 -12.779 -8.370 1.00 96.75 183 THR A CA 1
ATOM 1450 C C . THR A 1 183 ? 6.044 -11.935 -8.475 1.00 96.75 183 THR A C 1
ATOM 1452 O O . THR A 1 183 ? 7.128 -12.404 -8.134 1.00 96.75 183 THR A O 1
ATOM 1455 N N . MET A 1 184 ? 5.922 -10.671 -8.892 1.00 97.12 184 MET A N 1
ATOM 1456 C CA . MET A 1 184 ? 7.062 -9.755 -8.988 1.00 97.12 184 MET A CA 1
ATOM 1457 C C . MET A 1 184 ? 7.651 -9.432 -7.615 1.00 97.12 184 MET A C 1
ATOM 1459 O O . MET A 1 184 ? 8.863 -9.470 -7.449 1.00 97.12 184 MET A O 1
ATOM 1463 N N . ILE A 1 185 ? 6.817 -9.177 -6.604 1.00 95.19 185 ILE A N 1
ATOM 1464 C CA . ILE A 1 185 ? 7.289 -8.927 -5.235 1.00 95.19 185 ILE A CA 1
ATOM 1465 C C . ILE A 1 185 ? 8.049 -10.140 -4.683 1.00 95.19 185 ILE A C 1
ATOM 1467 O O . ILE A 1 185 ? 9.053 -9.954 -4.003 1.00 95.19 185 ILE A O 1
ATOM 1471 N N . GLN A 1 186 ? 7.604 -11.367 -4.973 1.00 94.25 186 GLN A N 1
ATOM 1472 C CA . GLN A 1 186 ? 8.259 -12.591 -4.496 1.00 94.25 186 GLN A CA 1
ATOM 1473 C C . GLN A 1 186 ? 9.664 -12.795 -5.068 1.00 94.25 186 GLN A C 1
ATOM 1475 O O . GLN A 1 186 ? 10.515 -13.359 -4.385 1.00 94.25 186 GLN A O 1
ATOM 1480 N N . VAL A 1 187 ? 9.913 -12.356 -6.305 1.00 93.19 187 VAL A N 1
ATOM 1481 C CA . VAL A 1 187 ? 11.232 -12.504 -6.941 1.00 93.19 187 VAL A CA 1
ATOM 1482 C C . VAL A 1 187 ? 12.174 -11.339 -6.644 1.00 93.19 187 VAL A C 1
ATOM 1484 O O . VAL A 1 187 ? 13.344 -11.420 -6.999 1.00 93.19 187 VAL A O 1
ATOM 1487 N N . LEU A 1 188 ? 11.702 -10.255 -6.021 1.00 93.75 188 LEU A N 1
ATOM 1488 C CA . LEU A 1 188 ? 12.501 -9.068 -5.718 1.00 93.75 188 LEU A CA 1
ATOM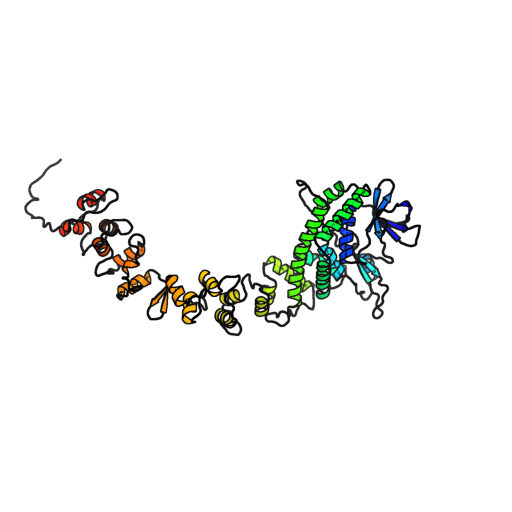 1489 C C . LEU A 1 188 ? 13.008 -9.086 -4.267 1.00 93.75 188 LEU A C 1
ATOM 1491 O O . LEU A 1 188 ? 12.230 -8.959 -3.323 1.00 93.75 188 LEU A O 1
ATOM 1495 N N . ASN A 1 189 ? 14.328 -9.181 -4.104 1.00 89.69 189 ASN A N 1
ATOM 1496 C CA . ASN A 1 189 ? 15.034 -9.062 -2.827 1.00 89.69 189 ASN A CA 1
ATOM 1497 C C . ASN A 1 189 ? 15.753 -7.704 -2.746 1.00 89.69 189 ASN A C 1
ATOM 1499 O O . ASN A 1 189 ? 16.361 -7.271 -3.723 1.00 89.69 189 ASN A O 1
ATOM 1503 N N . GLU A 1 190 ? 15.687 -7.042 -1.589 1.00 89.56 190 GLU A N 1
ATOM 1504 C CA . GLU A 1 190 ? 16.289 -5.724 -1.360 1.00 89.56 190 GLU A CA 1
ATOM 1505 C C . GLU A 1 190 ? 17.811 -5.723 -1.574 1.00 89.56 190 GLU A C 1
ATOM 1507 O O . GLU A 1 190 ? 18.322 -4.843 -2.264 1.00 89.56 190 GLU A O 1
ATOM 1512 N N . GLU A 1 191 ? 18.518 -6.731 -1.052 1.00 90.25 191 GLU A N 1
ATOM 1513 C CA . GLU A 1 191 ? 19.979 -6.857 -1.191 1.00 90.25 191 GLU A CA 1
ATOM 1514 C C . GLU A 1 191 ? 20.376 -7.092 -2.657 1.00 90.25 191 GLU A C 1
ATOM 1516 O O . GLU A 1 191 ? 21.242 -6.412 -3.202 1.00 90.25 191 GLU A O 1
ATOM 1521 N N . GLU A 1 192 ? 19.646 -7.969 -3.350 1.00 93.38 192 GLU A N 1
ATOM 1522 C CA . GLU A 1 192 ? 19.913 -8.266 -4.759 1.00 93.38 192 GLU A CA 1
ATOM 1523 C C . GLU A 1 192 ? 19.640 -7.068 -5.681 1.00 93.38 192 GLU A C 1
ATOM 1525 O O . GLU A 1 192 ? 20.317 -6.920 -6.697 1.00 93.38 192 GLU A O 1
ATOM 1530 N N . ILE A 1 193 ? 18.657 -6.212 -5.362 1.00 95.19 193 ILE A N 1
ATOM 1531 C CA . ILE A 1 193 ? 18.394 -4.984 -6.134 1.00 95.19 193 ILE A CA 1
ATOM 1532 C C . ILE A 1 193 ? 19.600 -4.045 -6.050 1.00 95.19 193 ILE A C 1
ATOM 1534 O O . ILE A 1 193 ? 20.039 -3.528 -7.081 1.00 95.19 193 ILE A O 1
ATOM 1538 N N . TYR A 1 194 ? 20.147 -3.852 -4.847 1.00 95.56 194 TYR A N 1
ATOM 1539 C CA . TYR A 1 194 ? 21.333 -3.025 -4.648 1.00 95.56 194 TYR A CA 1
ATOM 1540 C C . TYR A 1 194 ? 22.523 -3.560 -5.449 1.00 95.56 194 TYR A C 1
ATOM 1542 O O . TYR A 1 194 ? 23.102 -2.830 -6.258 1.00 95.56 194 TYR A O 1
ATOM 1550 N N . ASP A 1 195 ? 22.825 -4.853 -5.310 1.00 95.81 195 ASP A N 1
ATOM 1551 C CA . ASP A 1 195 ? 23.937 -5.497 -6.011 1.00 95.81 195 ASP A CA 1
ATOM 1552 C C . ASP A 1 195 ? 23.793 -5.410 -7.537 1.00 95.81 195 ASP A C 1
ATOM 1554 O O . ASP A 1 195 ? 24.767 -5.151 -8.252 1.00 95.81 195 ASP A O 1
ATOM 1558 N N . MET A 1 196 ? 22.568 -5.565 -8.053 1.00 95.00 196 MET A N 1
ATOM 1559 C CA . MET A 1 196 ? 22.263 -5.395 -9.475 1.00 95.00 196 MET A CA 1
ATOM 1560 C C . MET A 1 196 ? 22.607 -3.985 -9.972 1.00 95.00 196 MET A C 1
ATOM 1562 O O . MET A 1 196 ? 23.196 -3.841 -11.048 1.00 95.00 196 MET A O 1
ATOM 1566 N N . PHE A 1 197 ? 22.257 -2.946 -9.211 1.00 95.44 197 PHE A N 1
ATOM 1567 C CA . PHE A 1 197 ? 22.522 -1.559 -9.598 1.00 95.44 197 PHE A CA 1
ATOM 1568 C C . PHE A 1 197 ? 23.997 -1.188 -9.451 1.00 95.44 197 PHE A C 1
ATOM 1570 O O . PHE A 1 197 ? 24.554 -0.581 -10.369 1.00 95.44 197 PHE A O 1
ATOM 1577 N N . VAL A 1 198 ? 24.657 -1.612 -8.367 1.00 95.75 198 VAL A N 1
ATOM 1578 C CA . VAL A 1 198 ? 26.108 -1.440 -8.179 1.00 95.75 198 VAL A CA 1
ATOM 1579 C C . VAL A 1 198 ? 26.876 -2.062 -9.341 1.00 95.75 198 VAL A C 1
ATOM 1581 O O . VAL A 1 198 ? 27.732 -1.407 -9.938 1.00 95.75 198 VAL A O 1
ATOM 1584 N N . ASN A 1 199 ? 26.537 -3.300 -9.711 1.00 94.81 199 ASN A N 1
ATOM 1585 C CA . ASN A 1 199 ? 27.174 -3.994 -10.823 1.00 94.81 199 ASN A CA 1
ATOM 1586 C C . ASN A 1 199 ? 27.047 -3.188 -12.129 1.00 94.81 199 ASN A C 1
ATOM 1588 O O . ASN A 1 199 ? 28.056 -2.884 -12.768 1.00 94.81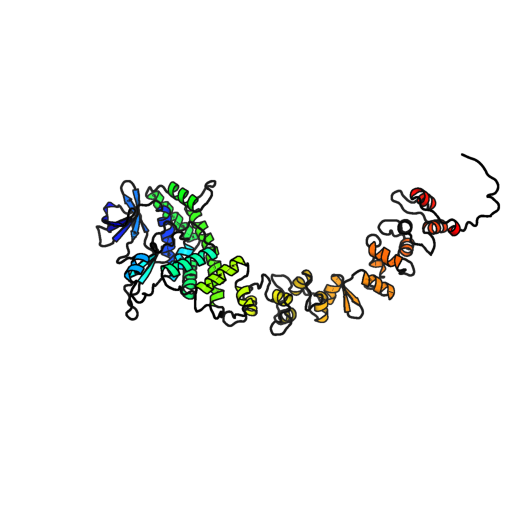 199 ASN A O 1
ATOM 1592 N N . ARG A 1 200 ? 25.835 -2.738 -12.482 1.00 94.12 200 ARG A N 1
ATOM 1593 C CA . ARG A 1 200 ? 25.606 -1.943 -13.702 1.00 94.12 200 ARG A CA 1
ATOM 1594 C C . ARG A 1 200 ? 26.343 -0.603 -13.689 1.00 94.12 200 ARG A C 1
ATOM 1596 O O . ARG A 1 200 ? 26.884 -0.204 -14.719 1.00 94.12 200 ARG A O 1
ATOM 1603 N N . ILE A 1 201 ? 26.403 0.080 -12.548 1.00 94.38 201 ILE A N 1
ATOM 1604 C CA . ILE A 1 201 ? 27.143 1.342 -12.416 1.00 94.38 201 ILE A CA 1
ATOM 1605 C C . ILE A 1 201 ? 28.643 1.120 -12.614 1.00 94.38 201 ILE A C 1
ATOM 1607 O O . ILE A 1 201 ? 29.274 1.888 -13.342 1.00 94.38 201 ILE A O 1
ATOM 1611 N N . ASN A 1 202 ? 29.207 0.066 -12.024 1.00 93.38 202 ASN A N 1
ATOM 1612 C CA . ASN A 1 202 ? 30.621 -0.264 -12.194 1.00 93.38 202 ASN A CA 1
ATOM 1613 C C . ASN A 1 202 ? 30.939 -0.592 -13.657 1.00 93.38 202 ASN A C 1
ATOM 1615 O O . ASN A 1 202 ? 31.857 -0.003 -14.216 1.00 93.38 202 ASN A O 1
ATOM 1619 N N . MET A 1 203 ? 30.108 -1.398 -14.327 1.00 92.12 203 MET A N 1
ATOM 1620 C CA . MET A 1 203 ? 30.276 -1.686 -15.759 1.00 92.12 203 MET A CA 1
ATOM 1621 C C . MET A 1 203 ? 30.239 -0.420 -16.631 1.00 92.12 203 MET A C 1
ATOM 1623 O O . MET A 1 203 ? 31.007 -0.296 -17.587 1.00 92.12 203 MET A O 1
ATOM 1627 N N . LEU A 1 204 ? 29.358 0.541 -16.321 1.00 91.00 204 LEU A N 1
ATOM 1628 C CA . LEU A 1 204 ? 29.330 1.828 -17.022 1.00 91.00 204 LEU A CA 1
ATOM 1629 C C . LEU A 1 204 ? 30.635 2.599 -16.808 1.00 91.00 204 LEU A C 1
ATOM 1631 O O . LEU A 1 204 ? 31.243 3.036 -17.789 1.00 91.00 204 LEU A O 1
ATOM 1635 N N . LYS A 1 205 ? 31.093 2.725 -15.558 1.00 90.31 205 LYS A N 1
ATOM 1636 C CA . LYS A 1 205 ? 32.353 3.406 -15.222 1.00 90.31 205 LYS A CA 1
ATOM 1637 C C . LYS A 1 205 ? 33.546 2.752 -15.927 1.00 90.31 205 LYS A C 1
ATOM 1639 O O . LYS A 1 205 ? 34.312 3.454 -16.586 1.00 90.31 205 LYS A O 1
ATOM 1644 N N . ASP A 1 206 ? 33.634 1.424 -15.901 1.00 90.62 206 ASP A N 1
ATOM 1645 C CA . ASP A 1 206 ? 34.703 0.645 -16.542 1.00 90.62 206 ASP A CA 1
ATOM 1646 C C . ASP A 1 206 ? 34.702 0.791 -18.071 1.00 90.62 206 ASP A C 1
ATOM 1648 O O . ASP A 1 206 ? 35.751 0.761 -18.717 1.00 90.62 206 ASP A O 1
ATOM 1652 N N . SER A 1 207 ? 33.534 1.031 -18.679 1.00 88.00 207 SER A N 1
ATOM 1653 C CA . SER A 1 207 ? 33.444 1.322 -20.115 1.00 88.00 207 SER A CA 1
ATOM 1654 C C . SER A 1 207 ? 34.028 2.695 -20.502 1.00 88.00 207 SER A C 1
ATOM 1656 O O . SER A 1 207 ? 34.286 2.941 -21.688 1.00 88.00 207 SER A O 1
ATOM 1658 N N . GLY A 1 208 ? 34.272 3.576 -19.524 1.00 87.44 208 GLY A N 1
ATOM 1659 C CA . GLY A 1 208 ? 34.663 4.976 -19.708 1.00 87.44 208 GLY A CA 1
ATOM 1660 C C . GLY A 1 208 ? 33.477 5.942 -19.799 1.00 87.44 208 GLY A C 1
ATOM 1661 O O . GLY A 1 208 ? 33.647 7.080 -20.235 1.00 87.44 208 GLY A O 1
ATOM 1662 N N . PHE A 1 209 ? 32.271 5.507 -19.424 1.00 88.44 209 PHE A N 1
ATOM 1663 C CA . PHE A 1 209 ? 31.088 6.362 -19.405 1.00 88.44 209 PHE A CA 1
ATOM 1664 C C . PHE A 1 209 ? 31.114 7.291 -18.186 1.00 88.44 209 PHE A C 1
ATOM 1666 O O . PHE A 1 209 ? 31.268 6.838 -17.051 1.00 88.44 209 PHE A O 1
ATOM 1673 N N . ASN A 1 210 ? 30.921 8.594 -18.409 1.00 87.94 210 ASN A N 1
ATOM 1674 C CA . ASN A 1 210 ? 30.814 9.557 -17.317 1.00 87.94 210 ASN A CA 1
ATOM 1675 C C . ASN A 1 210 ? 29.399 9.531 -16.718 1.00 87.94 210 ASN A C 1
ATOM 1677 O O . ASN A 1 210 ? 28.461 10.065 -17.311 1.00 87.94 210 ASN A O 1
ATOM 1681 N N . VAL A 1 211 ? 29.262 8.891 -15.556 1.00 90.31 211 VAL A N 1
ATOM 1682 C CA . VAL A 1 211 ? 27.984 8.700 -14.854 1.00 90.31 211 VAL A CA 1
ATOM 1683 C C . VAL A 1 211 ? 27.454 10.002 -14.250 1.00 90.31 211 VAL A C 1
ATOM 1685 O O . VAL A 1 211 ? 26.249 10.242 -14.321 1.00 90.31 211 VAL A O 1
ATOM 1688 N N . GLU A 1 212 ? 28.335 10.850 -13.709 1.00 90.31 212 GLU A N 1
ATOM 1689 C CA . GLU A 1 212 ? 27.949 11.982 -12.850 1.00 90.31 212 GLU A CA 1
ATOM 1690 C C . GLU A 1 212 ? 26.944 12.941 -13.512 1.00 90.31 212 GLU A C 1
ATOM 1692 O O . GLU A 1 212 ? 25.887 13.159 -12.928 1.00 90.31 212 GLU A O 1
ATOM 1697 N N . PRO A 1 213 ? 27.134 13.425 -14.760 1.00 90.12 213 PRO A N 1
ATOM 1698 C CA . PRO A 1 213 ? 26.193 14.378 -15.354 1.00 90.12 213 PRO A CA 1
ATOM 1699 C C . PRO A 1 213 ? 24.782 13.812 -15.562 1.00 90.12 213 PRO A C 1
ATOM 1701 O O . PRO A 1 213 ? 23.799 14.545 -15.480 1.00 90.12 213 PRO A O 1
ATOM 1704 N N . GLN A 1 214 ? 24.661 12.513 -15.861 1.00 90.44 214 GLN A N 1
ATOM 1705 C CA . GLN A 1 214 ? 23.344 11.880 -16.000 1.00 90.44 214 GLN A CA 1
ATOM 1706 C C . GLN A 1 214 ? 22.728 11.564 -14.642 1.00 90.44 214 GLN A C 1
ATOM 1708 O O . GLN A 1 214 ? 21.505 11.579 -14.514 1.00 90.44 214 GLN A O 1
ATOM 1713 N N . PHE A 1 215 ? 23.554 11.299 -13.630 1.00 91.81 215 PHE A N 1
ATOM 1714 C CA . PHE A 1 215 ? 23.067 11.109 -12.276 1.00 91.81 215 PHE A CA 1
ATOM 1715 C C . PHE A 1 215 ? 22.577 12.426 -11.661 1.00 91.81 215 PHE A C 1
ATOM 1717 O O . PHE A 1 215 ? 21.472 12.449 -11.126 1.00 91.81 215 PHE A O 1
ATOM 1724 N N . ASP A 1 216 ? 23.305 13.530 -11.842 1.00 90.00 216 ASP A N 1
ATOM 1725 C CA . ASP A 1 216 ? 22.853 14.878 -11.471 1.00 90.00 216 ASP A CA 1
ATOM 1726 C C . ASP A 1 216 ? 21.498 15.202 -12.116 1.00 90.00 216 ASP A C 1
ATOM 1728 O O . ASP A 1 216 ? 20.556 15.608 -11.434 1.00 90.00 216 ASP A O 1
ATOM 1732 N N . HIS A 1 217 ? 21.353 14.933 -13.419 1.00 89.38 217 HIS A N 1
ATOM 1733 C CA . HIS A 1 217 ? 20.077 15.118 -14.110 1.00 89.38 217 HIS A CA 1
ATOM 1734 C C . HIS A 1 217 ? 18.959 14.229 -13.536 1.00 89.38 217 HIS A C 1
ATOM 1736 O O . HIS A 1 217 ? 17.821 14.670 -13.380 1.00 89.38 217 HIS A O 1
ATOM 1742 N N . TYR A 1 218 ? 19.264 12.979 -13.180 1.00 90.25 218 TYR A N 1
ATOM 1743 C CA . TYR A 1 218 ? 18.305 12.096 -12.518 1.00 90.25 218 TYR A CA 1
ATOM 1744 C C . TYR A 1 218 ? 17.873 12.633 -11.142 1.00 90.25 218 TYR A C 1
ATOM 1746 O O . TYR A 1 218 ? 16.681 12.596 -10.827 1.00 90.25 218 TYR A O 1
ATOM 1754 N N . LEU A 1 219 ? 18.794 13.180 -10.341 1.00 90.50 219 LEU A N 1
ATOM 1755 C CA . LEU A 1 219 ? 18.469 13.807 -9.055 1.00 90.50 219 LEU A CA 1
ATOM 1756 C C . LEU A 1 219 ? 17.525 15.006 -9.234 1.00 90.50 219 LEU A C 1
ATOM 1758 O O . LEU A 1 219 ? 16.558 15.136 -8.476 1.00 90.50 219 LEU A O 1
ATOM 1762 N N . GLU A 1 220 ? 17.747 15.830 -10.264 1.00 88.69 220 GLU A N 1
ATOM 1763 C CA . GLU A 1 220 ? 16.847 16.932 -10.633 1.00 88.69 220 GLU A CA 1
ATOM 1764 C C . GLU A 1 220 ? 15.440 16.428 -10.978 1.00 88.69 220 GLU A C 1
ATOM 1766 O O . GLU A 1 220 ? 14.450 16.957 -10.461 1.00 88.69 220 GLU A O 1
ATOM 1771 N N . LEU A 1 221 ? 15.337 15.377 -11.801 1.00 87.12 221 LEU A N 1
ATOM 1772 C CA . LEU A 1 221 ? 14.057 14.760 -12.166 1.00 87.12 221 LEU A CA 1
ATOM 1773 C C . LEU A 1 221 ? 13.324 14.200 -10.937 1.00 87.12 221 LEU A C 1
ATOM 1775 O O . LEU A 1 221 ? 12.116 14.396 -10.790 1.00 87.12 221 LEU A O 1
ATOM 1779 N N . CYS A 1 222 ? 14.059 13.573 -10.016 1.00 86.44 222 CYS A N 1
ATOM 1780 C CA . CYS A 1 222 ? 13.522 13.055 -8.756 1.00 86.44 222 CYS A CA 1
ATOM 1781 C C . CYS A 1 222 ? 13.186 14.153 -7.734 1.00 86.44 222 CYS A C 1
ATOM 1783 O O . CYS A 1 222 ? 12.597 13.859 -6.690 1.00 86.44 222 CYS A O 1
ATOM 1785 N N . LYS A 1 223 ? 13.559 15.413 -8.004 1.00 87.88 223 LYS A N 1
ATOM 1786 C CA . LYS A 1 223 ? 13.453 16.549 -7.072 1.00 87.88 223 LYS A CA 1
ATOM 1787 C C . LYS A 1 223 ? 14.186 16.292 -5.749 1.00 87.88 223 LYS A C 1
ATOM 1789 O O . LYS A 1 223 ? 13.727 16.714 -4.685 1.00 87.88 223 LYS A O 1
ATOM 1794 N N . ILE A 1 224 ? 15.316 15.590 -5.809 1.00 84.38 224 ILE A N 1
ATOM 1795 C CA . ILE A 1 224 ? 16.183 15.325 -4.659 1.00 84.38 224 ILE A CA 1
ATOM 1796 C C . ILE A 1 224 ? 17.195 16.470 -4.552 1.00 84.38 224 ILE A C 1
ATOM 1798 O O . ILE A 1 224 ? 17.810 16.865 -5.539 1.00 84.38 224 ILE A O 1
ATOM 1802 N N . SER A 1 225 ? 17.361 17.034 -3.351 1.00 76.12 225 SER A N 1
ATOM 1803 C CA . SER A 1 225 ? 18.319 18.124 -3.126 1.00 76.12 225 SER A CA 1
ATOM 1804 C C . SER A 1 225 ? 19.750 17.651 -3.374 1.00 76.12 225 SER A C 1
ATOM 1806 O O . SER A 1 225 ? 20.195 16.715 -2.712 1.00 76.12 225 SER A O 1
ATOM 1808 N N . ASN A 1 226 ? 20.509 18.352 -4.222 1.00 67.81 226 ASN A N 1
ATOM 1809 C CA . ASN A 1 226 ? 21.916 18.029 -4.504 1.00 67.81 226 ASN A CA 1
ATOM 1810 C C . ASN A 1 226 ? 22.897 18.514 -3.406 1.00 67.81 226 ASN A C 1
ATOM 1812 O O . ASN A 1 226 ? 24.088 18.684 -3.632 1.00 67.81 226 ASN A O 1
ATOM 1816 N N . THR A 1 227 ? 22.398 18.808 -2.199 1.00 63.94 227 THR A N 1
ATOM 1817 C CA . THR A 1 227 ? 23.199 19.309 -1.062 1.00 63.94 227 THR A CA 1
ATOM 1818 C C . THR A 1 227 ? 23.790 18.195 -0.188 1.00 63.94 227 THR A C 1
ATOM 1820 O O . THR A 1 227 ? 24.403 18.492 0.835 1.00 63.94 227 THR A O 1
ATOM 1823 N N . GLY A 1 228 ? 23.557 16.927 -0.536 1.00 65.94 228 GLY A N 1
ATOM 1824 C CA . GLY A 1 228 ? 24.066 15.747 0.168 1.00 65.94 228 GLY A CA 1
ATOM 1825 C C . GLY A 1 228 ? 25.038 14.944 -0.697 1.00 65.94 228 GLY A C 1
ATOM 1826 O O . GLY A 1 228 ? 25.111 15.147 -1.904 1.00 65.94 228 GLY A O 1
ATOM 1827 N N . ILE A 1 229 ? 25.781 14.025 -0.077 1.00 68.31 229 ILE A N 1
ATOM 1828 C CA . ILE A 1 229 ? 26.574 13.032 -0.812 1.00 68.31 229 ILE A CA 1
ATOM 1829 C C . ILE A 1 229 ? 25.606 11.936 -1.256 1.00 68.31 229 ILE A C 1
ATOM 1831 O O . ILE A 1 229 ? 25.134 11.164 -0.421 1.00 68.31 229 ILE A O 1
ATOM 1835 N N . HIS A 1 230 ? 25.306 11.892 -2.551 1.00 78.06 230 HIS A N 1
ATOM 1836 C CA . HIS A 1 230 ? 24.443 10.876 -3.146 1.00 78.06 230 HIS A CA 1
ATOM 1837 C C . HIS A 1 230 ? 25.281 9.869 -3.921 1.00 78.06 230 HIS A C 1
ATOM 1839 O O . HIS A 1 230 ? 26.136 10.242 -4.719 1.00 78.06 230 HIS A O 1
ATOM 1845 N N . ASP A 1 231 ? 25.012 8.588 -3.701 1.00 88.12 231 ASP A N 1
ATOM 1846 C CA . ASP A 1 231 ? 25.519 7.502 -4.535 1.00 88.12 231 ASP A CA 1
ATOM 1847 C C . ASP A 1 231 ? 24.390 7.001 -5.440 1.00 88.12 231 ASP A C 1
ATOM 1849 O O . ASP A 1 231 ? 23.260 6.800 -4.983 1.00 88.12 231 ASP A O 1
ATOM 1853 N N . ALA A 1 232 ? 24.687 6.794 -6.724 1.00 90.12 232 ALA A N 1
ATOM 1854 C CA . ALA A 1 232 ? 23.681 6.405 -7.704 1.00 90.12 232 ALA A CA 1
ATOM 1855 C C . ALA A 1 232 ? 23.008 5.077 -7.338 1.00 90.12 232 ALA A C 1
ATOM 1857 O O . ALA A 1 232 ? 21.779 5.011 -7.313 1.00 90.12 232 ALA A O 1
ATOM 1858 N N . ALA A 1 233 ? 23.779 4.043 -6.989 1.00 92.19 233 ALA A N 1
ATOM 1859 C CA . ALA A 1 233 ? 23.223 2.723 -6.686 1.00 92.19 233 ALA A CA 1
ATOM 1860 C C . ALA A 1 233 ? 22.284 2.788 -5.479 1.00 92.19 233 ALA A C 1
ATOM 1862 O O . ALA A 1 233 ? 21.151 2.304 -5.532 1.00 92.19 233 ALA A O 1
ATOM 1863 N N . THR A 1 234 ? 22.743 3.454 -4.422 1.00 91.56 234 THR A N 1
ATOM 1864 C CA . THR A 1 234 ? 21.984 3.678 -3.191 1.00 91.56 234 THR A CA 1
ATOM 1865 C C . THR A 1 234 ? 20.693 4.442 -3.479 1.00 91.56 234 THR A C 1
ATOM 1867 O O . THR A 1 234 ? 19.615 3.977 -3.120 1.00 91.56 234 THR A O 1
ATOM 1870 N N . THR A 1 235 ? 20.765 5.545 -4.228 1.00 91.94 235 THR A N 1
ATOM 1871 C CA . THR A 1 235 ? 19.603 6.400 -4.522 1.00 91.94 235 THR A CA 1
ATOM 1872 C C . THR A 1 235 ? 18.535 5.665 -5.340 1.00 91.94 235 THR A C 1
ATOM 1874 O O . THR A 1 235 ? 17.349 5.718 -5.008 1.00 91.94 235 THR A O 1
ATOM 1877 N N . TYR A 1 236 ? 18.931 4.945 -6.399 1.00 92.94 236 TYR A N 1
ATOM 1878 C CA . TYR A 1 236 ? 17.998 4.119 -7.177 1.00 92.94 236 TYR A CA 1
ATOM 1879 C C . TYR A 1 236 ? 17.362 3.027 -6.312 1.00 92.94 236 TYR A C 1
ATOM 1881 O O . TYR A 1 236 ? 16.149 2.817 -6.373 1.00 92.94 236 TYR A O 1
ATOM 1889 N N . THR A 1 237 ? 18.165 2.358 -5.481 1.00 93.75 237 THR A N 1
ATOM 1890 C CA . THR A 1 237 ? 17.692 1.292 -4.590 1.00 93.75 237 THR A CA 1
ATOM 1891 C C . THR A 1 237 ? 16.658 1.827 -3.607 1.00 93.75 237 THR A C 1
ATOM 1893 O O . THR A 1 237 ? 15.546 1.307 -3.548 1.00 93.75 237 THR A O 1
ATOM 1896 N N . GLU A 1 238 ? 16.968 2.901 -2.881 1.00 91.69 238 GLU A N 1
ATOM 1897 C CA . GLU A 1 238 ? 16.059 3.499 -1.898 1.00 91.69 238 GLU A CA 1
ATOM 1898 C C . GLU A 1 238 ? 14.720 3.917 -2.520 1.00 91.69 238 GLU A C 1
ATOM 1900 O O . GLU A 1 238 ? 13.659 3.657 -1.941 1.00 91.69 238 GLU A O 1
ATOM 1905 N N . ASN A 1 239 ? 14.747 4.500 -3.722 1.00 91.69 239 ASN A N 1
ATOM 1906 C CA . ASN A 1 239 ? 13.541 4.878 -4.456 1.00 91.69 239 ASN A CA 1
ATOM 1907 C C . ASN A 1 239 ? 12.668 3.662 -4.804 1.00 91.69 239 ASN A C 1
ATOM 1909 O O . ASN A 1 239 ? 11.461 3.676 -4.531 1.00 91.69 239 ASN A O 1
ATOM 1913 N N . ILE A 1 240 ? 13.265 2.592 -5.339 1.00 94.44 240 ILE A N 1
ATOM 1914 C CA . ILE A 1 240 ? 12.549 1.350 -5.666 1.00 94.44 240 ILE A CA 1
ATOM 1915 C C . ILE A 1 240 ? 12.000 0.681 -4.400 1.00 94.44 240 ILE A C 1
ATOM 1917 O O . ILE A 1 240 ? 10.835 0.280 -4.372 1.00 94.44 240 ILE A O 1
ATOM 1921 N N . LEU A 1 241 ? 12.777 0.617 -3.315 1.00 93.88 241 LEU A N 1
ATOM 1922 C CA . LEU A 1 241 ? 12.322 0.052 -2.039 1.00 93.88 241 LEU A CA 1
ATOM 1923 C C . LEU A 1 241 ? 11.158 0.850 -1.439 1.00 93.88 241 LEU A C 1
ATOM 1925 O O . LEU A 1 241 ? 10.199 0.274 -0.914 1.00 93.88 241 LEU A O 1
ATOM 1929 N N . LYS A 1 242 ? 11.194 2.181 -1.550 1.00 93.62 242 LYS A N 1
ATOM 1930 C CA . LYS A 1 242 ? 10.081 3.047 -1.150 1.00 93.62 242 LYS A CA 1
ATOM 1931 C C . LYS A 1 242 ? 8.826 2.758 -1.973 1.00 93.62 242 LYS A C 1
ATOM 1933 O O . LYS A 1 242 ? 7.743 2.654 -1.396 1.00 93.62 242 LYS A O 1
ATOM 1938 N N . GLN A 1 243 ? 8.960 2.578 -3.287 1.00 94.38 243 GLN A N 1
ATOM 1939 C CA . GLN A 1 243 ? 7.842 2.201 -4.150 1.00 94.38 243 GLN A CA 1
ATOM 1940 C C . GLN A 1 243 ? 7.284 0.819 -3.789 1.00 94.38 243 GLN A C 1
ATOM 1942 O O . GLN A 1 243 ? 6.071 0.669 -3.651 1.00 94.38 243 GLN A O 1
ATOM 1947 N N . LEU A 1 244 ? 8.144 -0.176 -3.557 1.00 94.75 244 LEU A N 1
ATOM 1948 C CA . LEU A 1 244 ? 7.733 -1.527 -3.168 1.00 94.75 244 LEU A CA 1
ATOM 1949 C C . LEU A 1 244 ? 6.899 -1.537 -1.883 1.00 94.75 244 LEU A C 1
ATOM 1951 O O . LEU A 1 244 ? 5.926 -2.283 -1.804 1.00 94.75 244 LEU A O 1
ATOM 1955 N N . LYS A 1 245 ? 7.217 -0.689 -0.895 1.00 93.06 245 LYS A N 1
ATOM 1956 C CA . LYS A 1 245 ? 6.395 -0.543 0.322 1.00 93.06 245 LYS A CA 1
ATOM 1957 C C . LYS A 1 245 ? 4.968 -0.083 0.001 1.00 93.06 245 LYS A C 1
ATOM 1959 O O . LYS A 1 245 ? 4.016 -0.631 0.554 1.00 93.06 245 LYS A O 1
ATOM 1964 N N . ILE A 1 246 ? 4.813 0.872 -0.916 1.00 91.69 246 ILE A N 1
ATOM 1965 C CA . ILE A 1 246 ? 3.497 1.367 -1.349 1.00 91.69 246 ILE A CA 1
ATOM 1966 C C . ILE A 1 246 ? 2.750 0.286 -2.137 1.00 91.69 246 ILE A C 1
ATOM 1968 O O . ILE A 1 246 ? 1.582 0.025 -1.862 1.00 91.69 246 ILE A O 1
ATOM 1972 N N . VAL A 1 247 ? 3.425 -0.394 -3.069 1.00 93.81 247 VAL A N 1
ATOM 1973 C CA . VAL A 1 247 ? 2.819 -1.462 -3.881 1.00 93.81 247 VAL A CA 1
ATOM 1974 C C . VAL A 1 247 ? 2.388 -2.654 -3.016 1.00 93.81 247 VAL A C 1
ATOM 1976 O O . VAL A 1 247 ? 1.309 -3.198 -3.237 1.00 93.81 247 VAL A O 1
ATOM 1979 N N . LYS A 1 248 ? 3.166 -3.026 -1.988 1.00 92.50 248 LYS A N 1
ATOM 1980 C CA . LYS A 1 248 ? 2.801 -4.069 -1.008 1.00 92.50 248 LYS A CA 1
ATOM 1981 C C . LYS A 1 248 ? 1.515 -3.723 -0.251 1.00 92.50 248 LYS A C 1
ATOM 1983 O O . LYS A 1 248 ? 0.662 -4.588 -0.067 1.00 92.50 248 LYS A O 1
ATOM 1988 N N . LYS A 1 249 ? 1.352 -2.462 0.160 1.00 86.88 249 LYS A N 1
ATOM 1989 C CA . LYS A 1 249 ? 0.109 -1.998 0.789 1.00 86.88 249 LYS A CA 1
ATOM 1990 C C . LYS A 1 249 ? -1.058 -2.054 -0.200 1.00 86.88 249 LYS A C 1
ATOM 1992 O O . LYS A 1 249 ? -2.065 -2.695 0.081 1.00 86.88 249 LYS A O 1
ATOM 1997 N N . PHE A 1 250 ? -0.869 -1.487 -1.390 1.00 87.00 250 PHE A N 1
ATOM 1998 C CA . PHE A 1 250 ? -1.874 -1.474 -2.449 1.00 87.00 250 PHE A CA 1
ATOM 1999 C C . PHE A 1 250 ? -2.358 -2.884 -2.844 1.00 87.00 250 PHE A C 1
ATOM 2001 O O . PHE A 1 250 ? -3.561 -3.106 -2.947 1.00 87.00 250 PHE A O 1
ATOM 2008 N N . THR A 1 251 ? -1.452 -3.854 -3.042 1.00 90.00 251 THR A N 1
ATOM 2009 C CA . THR A 1 251 ? -1.832 -5.233 -3.419 1.00 90.00 251 THR A CA 1
ATOM 2010 C C . THR A 1 251 ? -2.578 -5.956 -2.295 1.00 90.00 251 THR A C 1
ATOM 2012 O O . THR A 1 251 ? -3.468 -6.765 -2.563 1.00 90.00 251 THR A O 1
ATOM 2015 N N . SER A 1 252 ? -2.261 -5.640 -1.033 1.00 85.69 252 SER A N 1
ATOM 2016 C CA . SER A 1 252 ? -2.997 -6.147 0.129 1.00 85.69 252 SER A CA 1
ATOM 2017 C C . SER A 1 252 ? -4.441 -5.642 0.117 1.00 85.69 252 SER A C 1
ATOM 2019 O O . SER A 1 252 ? -5.374 -6.447 0.131 1.00 85.69 252 SER A O 1
ATOM 2021 N N . ASP A 1 253 ? -4.629 -4.326 -0.034 1.00 80.56 253 ASP A N 1
ATOM 2022 C CA . ASP A 1 253 ? -5.955 -3.701 -0.101 1.00 80.56 253 ASP A CA 1
ATOM 2023 C C . ASP A 1 253 ? -6.762 -4.218 -1.303 1.00 80.56 253 ASP A C 1
ATOM 2025 O O . ASP A 1 253 ? -7.926 -4.594 -1.158 1.00 80.56 253 ASP A O 1
ATOM 2029 N N . LEU A 1 254 ? -6.134 -4.331 -2.479 1.00 82.75 254 LEU A N 1
ATOM 2030 C CA . LEU A 1 254 ? -6.745 -4.935 -3.666 1.00 82.75 254 LEU A CA 1
ATOM 2031 C C . LEU A 1 254 ? -7.166 -6.391 -3.411 1.00 82.75 254 LEU A C 1
ATOM 2033 O O . LEU A 1 254 ? -8.231 -6.816 -3.852 1.00 82.75 254 LEU A O 1
ATOM 2037 N N . GLY A 1 255 ? -6.353 -7.157 -2.682 1.00 85.19 255 GLY A N 1
ATOM 2038 C CA . GLY A 1 255 ? -6.662 -8.531 -2.300 1.00 85.19 255 GLY A CA 1
ATOM 2039 C C . GLY A 1 255 ? -7.922 -8.660 -1.460 1.00 85.19 255 GLY A C 1
ATOM 2040 O O . GLY A 1 255 ? -8.727 -9.549 -1.721 1.00 85.19 255 GLY A O 1
ATOM 2041 N N . LEU A 1 256 ? -8.114 -7.764 -0.494 1.00 80.69 256 LEU A N 1
ATOM 2042 C CA . LEU A 1 256 ? -9.326 -7.734 0.325 1.00 80.69 256 LEU A CA 1
ATOM 2043 C C . LEU A 1 256 ? -10.566 -7.438 -0.510 1.00 80.69 256 LEU A C 1
ATOM 2045 O O . LEU A 1 256 ? -11.593 -8.087 -0.344 1.00 80.69 256 LEU A O 1
ATOM 2049 N N . ILE A 1 257 ? -10.453 -6.501 -1.448 1.00 77.94 257 ILE A N 1
ATOM 2050 C CA . ILE A 1 257 ? -11.565 -6.136 -2.324 1.00 77.94 257 ILE A CA 1
ATOM 2051 C C . ILE A 1 257 ? -11.968 -7.290 -3.235 1.00 77.94 257 ILE A C 1
ATOM 2053 O O . ILE A 1 257 ? -13.152 -7.551 -3.403 1.00 77.94 257 ILE A O 1
ATOM 2057 N N . LEU A 1 258 ? -10.988 -7.986 -3.812 1.00 80.69 258 LEU A N 1
ATOM 2058 C CA . LEU A 1 258 ? -11.240 -9.113 -4.711 1.00 80.69 258 LEU A CA 1
ATOM 2059 C C . LEU A 1 258 ? -11.846 -10.328 -3.999 1.00 80.69 258 LEU A C 1
ATOM 2061 O O . LEU A 1 258 ? -12.426 -11.186 -4.655 1.00 80.69 258 LEU A O 1
ATOM 2065 N N . LYS A 1 259 ? -11.701 -10.407 -2.675 1.00 83.31 259 LYS A N 1
ATOM 2066 C CA . LYS A 1 259 ? -12.361 -11.402 -1.823 1.00 83.31 259 LYS A CA 1
ATOM 2067 C C . LYS A 1 259 ? -13.757 -10.971 -1.387 1.00 83.31 259 LYS A C 1
ATOM 2069 O O . LYS A 1 259 ? -14.541 -11.802 -0.935 1.00 83.31 259 LYS A O 1
ATOM 2074 N N . ALA A 1 260 ? -14.059 -9.679 -1.459 1.00 81.06 260 ALA A N 1
ATOM 2075 C CA . ALA A 1 260 ? -15.336 -9.162 -1.017 1.00 81.06 260 ALA A CA 1
ATOM 2076 C C . ALA A 1 260 ? -16.424 -9.416 -2.070 1.00 81.06 260 ALA A C 1
ATOM 2078 O O . ALA A 1 260 ? -16.228 -9.123 -3.249 1.00 81.06 260 ALA A O 1
ATOM 2079 N N . ASP A 1 261 ? -17.591 -9.903 -1.642 1.00 75.12 261 ASP A N 1
ATOM 2080 C CA . ASP A 1 261 ? -18.774 -10.052 -2.496 1.00 75.12 261 ASP A CA 1
ATOM 2081 C C . ASP A 1 261 ? -19.405 -8.678 -2.750 1.00 75.12 261 ASP A C 1
ATOM 2083 O O . ASP A 1 261 ? -20.396 -8.250 -2.153 1.00 75.12 261 ASP A O 1
ATOM 2087 N N . ILE A 1 262 ? -18.736 -7.914 -3.603 1.00 70.81 262 ILE A N 1
ATOM 2088 C CA . ILE A 1 262 ? -19.189 -6.616 -4.057 1.00 70.81 262 ILE A CA 1
ATOM 2089 C C . ILE A 1 262 ? -19.840 -6.838 -5.418 1.00 70.81 262 ILE A C 1
ATOM 2091 O O . ILE A 1 262 ? -19.160 -6.935 -6.436 1.00 70.81 262 ILE A O 1
ATOM 2095 N N . SER A 1 263 ? -21.175 -6.826 -5.447 1.00 60.12 263 SER A N 1
ATOM 2096 C CA . SER A 1 263 ? -22.032 -7.044 -6.635 1.00 60.12 263 SER A CA 1
ATOM 2097 C C . SER A 1 263 ? -21.712 -6.207 -7.896 1.00 60.12 263 SER A C 1
ATOM 2099 O O . SER A 1 263 ? -22.299 -6.431 -8.957 1.00 60.12 263 SER A O 1
ATOM 2101 N N . LYS A 1 264 ? -20.797 -5.229 -7.809 1.00 56.84 264 LYS A N 1
ATOM 2102 C CA . LYS A 1 264 ? -20.328 -4.372 -8.915 1.00 56.84 264 LYS A CA 1
ATOM 2103 C C . LYS A 1 264 ? -18.858 -4.564 -9.302 1.00 56.84 264 LYS A C 1
ATOM 2105 O O . LYS A 1 264 ? -18.446 -3.972 -10.298 1.00 56.84 264 LYS A O 1
ATOM 2110 N N . LEU A 1 265 ? -18.078 -5.364 -8.569 1.00 54.72 265 LEU A N 1
ATOM 2111 C CA . LEU A 1 265 ? -16.650 -5.547 -8.853 1.00 54.72 265 LEU A CA 1
ATOM 2112 C C . LEU A 1 265 ? -16.408 -6.207 -10.211 1.00 54.72 265 LEU A C 1
ATOM 2114 O O . LEU A 1 265 ? -15.480 -5.844 -10.927 1.00 54.72 265 LEU A O 1
ATOM 2118 N N . GLU A 1 266 ? -17.284 -7.142 -10.575 1.00 47.56 266 GLU A N 1
ATOM 2119 C CA . GLU A 1 266 ? -17.126 -8.001 -11.750 1.00 47.56 266 GLU A CA 1
ATOM 2120 C C . GLU A 1 266 ? -17.283 -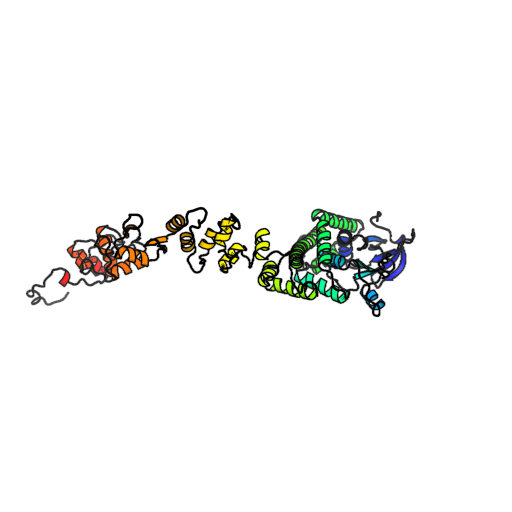7.274 -13.097 1.00 47.56 266 GLU A C 1
ATOM 2122 O O . GLU A 1 266 ? -17.044 -7.881 -14.138 1.00 47.56 266 GLU A O 1
ATOM 2127 N N . LYS A 1 267 ? -17.713 -6.000 -13.127 1.00 49.38 267 LYS A N 1
ATOM 2128 C CA . LYS A 1 267 ? -18.180 -5.370 -14.380 1.00 49.38 267 LYS A CA 1
ATOM 2129 C C . LYS A 1 267 ? -17.394 -4.162 -14.869 1.00 49.38 267 LYS A C 1
ATOM 2131 O O . LYS A 1 267 ? -17.520 -3.837 -16.046 1.00 49.38 267 LYS A O 1
ATOM 2136 N N . ASP A 1 268 ? -16.593 -3.508 -14.033 1.00 54.78 268 ASP A N 1
ATOM 2137 C CA . ASP A 1 268 ? -15.766 -2.390 -14.493 1.00 54.78 268 ASP A CA 1
ATOM 2138 C C . ASP A 1 268 ? -14.633 -2.110 -13.501 1.00 54.78 268 ASP A C 1
ATOM 2140 O O . ASP A 1 268 ? -14.870 -1.630 -12.387 1.00 54.78 268 ASP A O 1
ATOM 2144 N N . SER A 1 269 ? -13.385 -2.361 -13.902 1.00 59.00 269 SER A N 1
ATOM 2145 C CA . SER A 1 269 ? -12.224 -1.945 -13.111 1.00 59.00 269 SER A CA 1
ATOM 2146 C C . SER A 1 269 ? -12.249 -0.428 -12.855 1.00 59.00 269 SER A C 1
ATOM 2148 O O . SER A 1 269 ? -11.804 0.022 -11.803 1.00 59.00 269 SER A O 1
ATOM 2150 N N . GLY A 1 270 ? -12.875 0.370 -13.732 1.00 62.47 270 GLY A N 1
ATOM 2151 C CA . GLY A 1 270 ? -13.114 1.797 -13.522 1.00 62.47 270 GLY A CA 1
ATOM 2152 C C . GLY A 1 270 ? -13.937 2.109 -12.266 1.00 62.47 270 GLY A C 1
ATOM 2153 O O . GLY A 1 270 ? -13.638 3.080 -11.568 1.00 62.47 270 GLY A O 1
ATOM 2154 N N . TRP A 1 271 ? -14.923 1.273 -11.914 1.00 65.75 271 TRP A N 1
ATOM 2155 C CA . TRP A 1 271 ? -15.677 1.423 -10.664 1.00 65.75 271 TRP A CA 1
ATOM 2156 C C . TRP A 1 271 ? -14.789 1.158 -9.444 1.00 65.75 271 TRP A C 1
ATOM 2158 O O . TRP A 1 271 ? -14.764 1.975 -8.520 1.00 65.75 271 TRP A O 1
ATOM 2168 N N . LEU A 1 272 ? -14.016 0.067 -9.475 1.00 64.75 272 LEU A N 1
ATOM 2169 C CA . LEU A 1 272 ? -13.070 -0.302 -8.420 1.00 64.75 272 LEU A CA 1
ATOM 2170 C C . LEU A 1 272 ? -12.047 0.816 -8.170 1.00 64.75 272 LEU A C 1
ATOM 2172 O O . LEU A 1 272 ? -11.824 1.222 -7.028 1.00 64.75 272 LEU A O 1
ATOM 2176 N N . PHE A 1 273 ? -11.486 1.374 -9.245 1.00 65.75 273 PHE A N 1
ATOM 2177 C CA . PHE A 1 273 ? -10.531 2.476 -9.172 1.00 65.75 273 PHE A CA 1
ATOM 2178 C C . PHE A 1 273 ? -11.145 3.753 -8.584 1.00 65.75 273 PHE A C 1
ATOM 2180 O O . PHE A 1 273 ? -10.520 4.405 -7.747 1.00 65.75 273 PHE A O 1
ATOM 2187 N N . ASN A 1 274 ? -12.385 4.092 -8.947 1.00 65.81 274 ASN A N 1
ATOM 2188 C CA . ASN A 1 274 ? -13.074 5.250 -8.372 1.00 65.81 274 ASN A CA 1
ATOM 2189 C C . ASN A 1 274 ? -13.331 5.090 -6.863 1.00 65.81 274 ASN A C 1
ATOM 2191 O O . ASN A 1 274 ? -13.251 6.069 -6.120 1.00 65.81 274 ASN A O 1
ATOM 2195 N N . GLN A 1 275 ? -13.610 3.869 -6.395 1.00 67.44 275 GLN A N 1
ATOM 2196 C CA . GLN A 1 275 ? -13.785 3.601 -4.965 1.00 67.44 275 GLN A CA 1
ATOM 2197 C C . GLN A 1 275 ? -12.455 3.674 -4.209 1.00 67.44 275 GLN A C 1
ATOM 2199 O O . GLN A 1 275 ? -12.375 4.413 -3.228 1.00 67.44 275 GLN A O 1
ATOM 2204 N N . LEU A 1 276 ? -11.400 3.021 -4.713 1.00 65.38 276 LEU A N 1
ATOM 2205 C CA . LEU A 1 276 ? -10.046 3.088 -4.145 1.00 65.38 276 LEU A CA 1
ATOM 2206 C C . LEU A 1 276 ? -9.555 4.532 -3.974 1.00 65.38 276 LEU A C 1
ATOM 2208 O O . LEU A 1 276 ? -9.101 4.914 -2.896 1.00 65.38 276 LEU A O 1
ATOM 2212 N N . GLN A 1 277 ? -9.745 5.373 -4.994 1.00 63.47 277 GLN A N 1
ATOM 2213 C CA . GLN A 1 277 ? -9.402 6.796 -4.926 1.00 63.47 277 GLN A CA 1
ATOM 2214 C C . GLN A 1 277 ? -10.211 7.552 -3.854 1.00 63.47 277 GLN A C 1
ATOM 2216 O O . GLN A 1 277 ? -9.727 8.521 -3.262 1.00 63.47 277 GLN A O 1
ATOM 2221 N N . SER A 1 278 ? -11.455 7.139 -3.603 1.00 61.84 278 SER A N 1
ATOM 2222 C CA . SER A 1 278 ? -12.318 7.768 -2.603 1.00 61.84 278 SER A CA 1
ATOM 2223 C C . SER A 1 278 ? -11.931 7.414 -1.161 1.00 61.84 278 SER A C 1
ATOM 2225 O O . SER A 1 278 ? -12.102 8.259 -0.276 1.00 61.84 278 SER A O 1
ATOM 2227 N N . PHE A 1 279 ? -11.376 6.219 -0.921 1.00 63.38 279 PHE A N 1
ATOM 2228 C CA . PHE A 1 279 ? -10.944 5.776 0.411 1.00 63.38 279 PHE A CA 1
ATOM 2229 C C . PHE A 1 279 ? -9.732 6.549 0.906 1.00 63.38 279 PHE A C 1
ATOM 2231 O O . PHE A 1 279 ? -9.765 7.069 2.023 1.00 63.38 279 PHE A O 1
ATOM 2238 N N . ASP A 1 280 ? -8.733 6.731 0.039 1.00 58.50 280 ASP A N 1
ATOM 2239 C CA . ASP A 1 280 ? -7.513 7.484 0.348 1.00 58.50 280 ASP A CA 1
ATOM 2240 C C . ASP A 1 280 ? -7.844 8.927 0.786 1.00 58.50 280 ASP A C 1
ATOM 2242 O O . ASP A 1 280 ? -7.352 9.436 1.793 1.00 58.50 280 ASP A O 1
ATOM 2246 N N . ARG A 1 281 ? -8.814 9.570 0.118 1.00 59.19 281 ARG A N 1
ATOM 2247 C CA . ARG A 1 281 ? -9.263 10.932 0.470 1.00 59.19 281 ARG A CA 1
ATOM 2248 C C . ARG A 1 281 ? -10.030 11.019 1.786 1.00 59.19 281 ARG A C 1
ATOM 2250 O O . ARG A 1 281 ? -9.983 12.057 2.444 1.00 59.19 281 ARG A O 1
ATOM 2257 N N . LYS A 1 282 ? -10.781 9.979 2.146 1.00 58.91 282 LYS A N 1
ATOM 2258 C CA . LYS A 1 282 ? -11.651 9.987 3.330 1.00 58.91 282 LYS A CA 1
ATOM 2259 C C . LYS A 1 282 ? -11.003 9.360 4.572 1.00 58.91 282 LYS A C 1
ATOM 2261 O O . LYS A 1 282 ? -11.628 9.380 5.627 1.00 58.91 282 LYS A O 1
ATOM 2266 N N . LYS A 1 283 ? -9.773 8.835 4.464 1.00 61.94 283 LYS A N 1
ATOM 2267 C CA . LYS A 1 283 ? -9.082 8.058 5.515 1.00 61.94 283 LYS A CA 1
ATOM 2268 C C . LYS A 1 283 ? -9.890 6.853 6.027 1.00 61.94 283 LYS A C 1
ATOM 2270 O O . LYS A 1 283 ? -9.675 6.415 7.153 1.00 61.94 283 LYS A O 1
ATOM 2275 N N . TYR A 1 284 ? -10.819 6.332 5.226 1.00 64.94 284 TYR A N 1
ATOM 2276 C CA . TYR A 1 284 ? -11.512 5.086 5.556 1.00 64.94 284 TYR A CA 1
ATOM 2277 C C . TYR A 1 284 ? -10.617 3.909 5.187 1.00 64.94 284 TYR A C 1
ATOM 2279 O O . TYR A 1 284 ? -10.006 3.917 4.116 1.00 64.94 284 TYR A O 1
ATOM 2287 N N . SER A 1 285 ? -10.539 2.904 6.058 1.00 72.88 285 SER A N 1
ATOM 2288 C CA . SER A 1 285 ? -9.895 1.643 5.699 1.00 72.88 285 SER A CA 1
ATOM 2289 C C . SER A 1 285 ? -10.751 0.896 4.667 1.00 72.88 285 SER A C 1
ATOM 2291 O O . SER A 1 285 ? -11.968 1.089 4.592 1.00 72.88 285 SER A O 1
ATOM 2293 N N . MET A 1 286 ? -10.136 0.019 3.871 1.00 74.06 286 MET A N 1
ATOM 2294 C CA . MET A 1 286 ? -10.892 -0.827 2.940 1.00 74.06 286 MET A CA 1
ATOM 2295 C C . MET A 1 286 ? -11.909 -1.713 3.671 1.00 74.06 286 MET A C 1
ATOM 2297 O O . MET A 1 286 ? -13.034 -1.906 3.212 1.00 74.06 286 MET A O 1
ATOM 2301 N N . VAL A 1 287 ? -11.524 -2.202 4.850 1.00 77.94 287 VAL A N 1
ATOM 2302 C CA . VAL A 1 287 ? -12.395 -2.987 5.726 1.00 77.94 287 VAL A CA 1
ATOM 2303 C C . VAL A 1 287 ? -13.599 -2.153 6.170 1.00 77.94 287 VAL A C 1
ATOM 2305 O O . VAL A 1 287 ? -14.716 -2.662 6.146 1.00 77.94 287 VAL A O 1
ATOM 2308 N N . ASP A 1 288 ? -13.420 -0.860 6.468 1.00 78.94 288 ASP A N 1
ATOM 2309 C CA . ASP A 1 288 ? -14.521 0.042 6.842 1.00 78.94 288 ASP A CA 1
ATOM 2310 C C . ASP A 1 288 ? -15.545 0.159 5.719 1.00 78.94 288 ASP A C 1
ATOM 2312 O O . ASP A 1 288 ? -16.748 0.152 5.972 1.00 78.94 288 ASP A O 1
ATOM 2316 N N . PHE A 1 289 ? -15.079 0.258 4.473 1.00 76.94 289 PHE A N 1
ATOM 2317 C CA . PHE A 1 289 ? -15.965 0.317 3.320 1.00 76.94 289 PHE A CA 1
ATOM 2318 C C . PHE A 1 289 ? -16.749 -0.979 3.134 1.00 76.94 289 PHE A C 1
ATOM 2320 O O . PHE A 1 289 ? -17.973 -0.927 2.997 1.00 76.94 289 PHE A O 1
ATOM 2327 N N . ILE A 1 290 ? -16.064 -2.125 3.136 1.00 80.56 290 ILE A N 1
ATOM 2328 C CA . ILE A 1 290 ? -16.701 -3.438 2.975 1.00 80.56 290 ILE A CA 1
ATOM 2329 C C . ILE A 1 290 ? -17.746 -3.639 4.081 1.00 80.56 290 ILE A C 1
ATOM 2331 O O . ILE A 1 290 ? -18.894 -3.983 3.797 1.00 80.56 290 ILE A O 1
ATOM 2335 N N . PHE A 1 291 ? -17.376 -3.322 5.324 1.00 82.88 291 PHE A N 1
ATOM 2336 C CA . PHE A 1 291 ? -18.248 -3.395 6.489 1.00 82.88 291 PHE A CA 1
ATOM 2337 C C . PHE A 1 291 ? -19.480 -2.484 6.360 1.00 82.88 291 PHE A C 1
ATOM 2339 O O . PHE A 1 291 ? -20.608 -2.937 6.541 1.00 82.88 291 PHE A O 1
ATOM 2346 N N . GLN A 1 292 ? -19.299 -1.210 5.993 1.00 80.06 292 GLN A N 1
ATOM 2347 C CA . GLN A 1 292 ? -20.403 -0.250 5.835 1.00 80.06 292 GLN A CA 1
ATOM 2348 C C . GLN A 1 292 ? -21.380 -0.632 4.718 1.00 80.06 292 GLN A C 1
ATOM 2350 O O . GLN A 1 292 ? -22.565 -0.317 4.812 1.00 80.06 292 GLN A O 1
ATOM 2355 N N . ASN A 1 293 ? -20.898 -1.305 3.673 1.00 77.06 293 ASN A N 1
ATOM 2356 C CA . ASN A 1 293 ? -21.732 -1.774 2.568 1.00 77.06 293 ASN A CA 1
ATOM 2357 C C . ASN A 1 293 ? -22.330 -3.166 2.816 1.00 77.06 293 ASN A C 1
ATOM 2359 O O . ASN A 1 293 ? -23.031 -3.671 1.943 1.00 77.06 293 ASN A O 1
ATOM 2363 N N . GLN A 1 294 ? -22.095 -3.763 3.992 1.00 79.25 294 GLN A N 1
ATOM 2364 C CA . GLN A 1 294 ? -22.589 -5.094 4.366 1.00 79.25 294 GLN A CA 1
ATOM 2365 C C . GLN A 1 294 ? -22.173 -6.189 3.370 1.00 79.25 294 GLN A C 1
ATOM 2367 O O . GLN A 1 294 ? -22.886 -7.172 3.174 1.00 79.25 294 GLN A O 1
ATOM 2372 N N . CYS A 1 295 ? -21.013 -6.015 2.734 1.00 83.31 295 CYS A N 1
ATOM 2373 C CA . CYS A 1 295 ? -20.449 -7.011 1.834 1.00 83.31 295 CYS A CA 1
ATOM 2374 C C . CYS A 1 295 ? -19.746 -8.105 2.647 1.00 83.31 295 CYS A C 1
ATOM 2376 O O . CYS A 1 295 ? -19.075 -7.816 3.638 1.00 83.31 295 CYS A O 1
ATOM 2378 N N . GLN A 1 296 ? -19.860 -9.355 2.206 1.00 85.81 296 GLN A N 1
ATOM 2379 C CA . GLN A 1 296 ? -19.100 -10.468 2.781 1.00 85.81 296 GLN A CA 1
ATOM 2380 C C . GLN A 1 296 ? -17.659 -10.468 2.257 1.00 85.81 296 GLN A C 1
ATOM 2382 O O . GLN A 1 296 ? -17.432 -9.991 1.152 1.00 85.81 296 GLN A O 1
ATOM 2387 N N . ILE A 1 297 ? -16.701 -11.023 3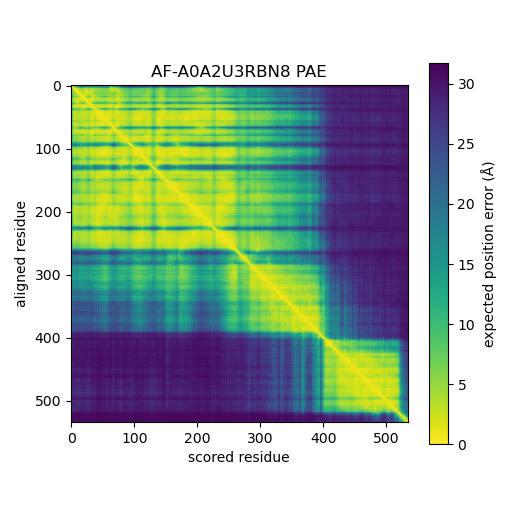.005 1.00 85.06 297 ILE A N 1
ATOM 2388 C CA . ILE A 1 297 ? -15.314 -11.270 2.567 1.00 85.06 297 ILE A CA 1
ATOM 2389 C C . ILE A 1 297 ? -15.083 -12.779 2.554 1.00 85.06 297 ILE A C 1
ATOM 2391 O O . ILE A 1 297 ? -15.173 -13.410 3.601 1.00 85.06 297 ILE A O 1
ATOM 2395 N N . ASP A 1 298 ? -14.815 -13.373 1.389 1.00 83.00 298 ASP A N 1
ATOM 2396 C CA . ASP A 1 298 ? -14.728 -14.831 1.204 1.00 83.00 298 ASP A CA 1
ATOM 2397 C C . ASP A 1 298 ? -15.980 -15.568 1.749 1.00 83.00 298 ASP A C 1
ATOM 2399 O O . ASP A 1 298 ? -15.890 -16.632 2.360 1.00 83.00 298 ASP A O 1
ATOM 2403 N N . GLY A 1 299 ? -17.170 -14.971 1.581 1.00 82.50 299 GLY A N 1
ATOM 2404 C CA . GLY A 1 299 ? -18.437 -15.492 2.124 1.00 82.50 299 GLY A CA 1
ATOM 2405 C C . GLY A 1 299 ? -18.593 -15.357 3.648 1.00 82.50 299 GLY A C 1
ATOM 2406 O O . GLY A 1 299 ? -19.588 -15.814 4.212 1.00 82.50 299 GLY A O 1
ATOM 2407 N N . MET A 1 300 ? -17.631 -14.729 4.328 1.00 86.81 300 MET A N 1
ATOM 2408 C CA . MET A 1 300 ? -17.662 -14.452 5.761 1.00 86.81 300 MET A CA 1
ATOM 2409 C C . MET A 1 300 ? -18.227 -13.057 6.038 1.00 86.81 300 MET A C 1
ATOM 2411 O O . MET A 1 300 ? -17.998 -12.109 5.287 1.00 86.81 300 MET A O 1
ATOM 2415 N N . ASP A 1 301 ? -18.950 -12.918 7.147 1.00 85.69 301 ASP A N 1
ATOM 2416 C CA . ASP A 1 301 ? -19.346 -11.612 7.668 1.00 85.69 301 ASP A CA 1
ATOM 2417 C C . ASP A 1 301 ? -18.101 -10.721 7.910 1.00 85.69 301 ASP A C 1
ATOM 2419 O O . ASP A 1 301 ? -17.126 -11.188 8.509 1.00 85.69 301 ASP A O 1
ATOM 2423 N N . PRO A 1 302 ? -18.098 -9.451 7.459 1.00 86.25 302 PRO A N 1
ATOM 2424 C CA . PRO A 1 302 ? -16.914 -8.595 7.511 1.00 86.25 302 PRO A CA 1
ATOM 2425 C C . PRO A 1 302 ? -16.475 -8.256 8.941 1.00 86.25 302 PRO A C 1
ATOM 2427 O O . PRO A 1 302 ? -15.292 -8.001 9.159 1.00 86.25 302 PRO A O 1
ATOM 2430 N N . PHE A 1 303 ? -17.387 -8.282 9.922 1.00 87.50 303 PHE A N 1
ATOM 2431 C CA . PHE A 1 303 ? -17.031 -8.122 11.332 1.00 87.50 303 PHE A CA 1
ATOM 2432 C C . PHE A 1 303 ? -16.198 -9.308 11.816 1.00 87.50 303 PHE A C 1
ATOM 2434 O O . PHE A 1 303 ? -15.127 -9.120 12.393 1.00 87.50 303 PHE A O 1
ATOM 2441 N N . LYS A 1 304 ? -16.685 -10.529 11.555 1.00 86.00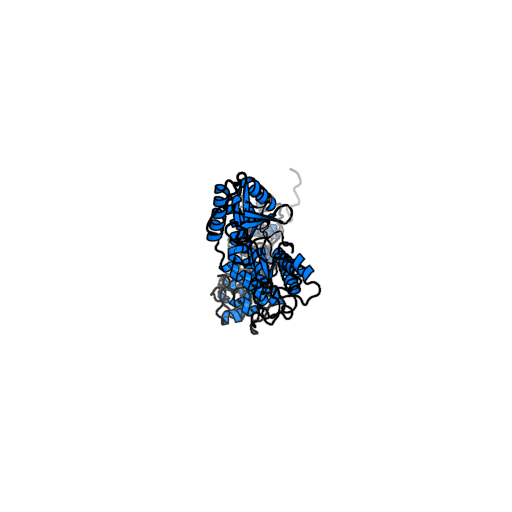 304 LYS A N 1
ATOM 2442 C CA . LYS A 1 304 ? -15.992 -11.773 11.926 1.00 86.00 304 LYS A CA 1
ATOM 2443 C C . LYS A 1 304 ? -14.650 -11.885 11.212 1.00 86.00 304 LYS A C 1
ATOM 2445 O O . LYS A 1 304 ? -13.640 -12.142 11.855 1.00 86.00 304 LYS A O 1
ATOM 2450 N N . TRP A 1 305 ? -14.621 -11.572 9.917 1.00 88.12 305 TRP A N 1
ATOM 2451 C CA . TRP A 1 305 ? -13.386 -11.557 9.141 1.00 88.12 305 TRP A CA 1
ATOM 2452 C C . TRP A 1 305 ? -12.353 -10.586 9.727 1.00 88.12 305 TRP A C 1
ATOM 2454 O O . TRP A 1 305 ? -11.184 -10.946 9.886 1.00 88.12 305 TRP A O 1
ATOM 2464 N N . ALA A 1 306 ? -12.776 -9.366 10.083 1.00 88.44 306 ALA A N 1
ATOM 2465 C CA . ALA A 1 306 ? -11.889 -8.372 10.679 1.00 88.44 306 ALA A CA 1
ATOM 2466 C C . ALA A 1 306 ? -11.356 -8.824 12.045 1.00 88.44 306 ALA A C 1
ATOM 2468 O O . ALA A 1 306 ? -10.183 -8.603 12.341 1.00 88.44 306 ALA A O 1
ATOM 2469 N N . LEU A 1 307 ? -12.188 -9.490 12.851 1.00 85.56 307 LEU A N 1
ATOM 2470 C CA . LEU A 1 307 ? -11.791 -10.033 14.147 1.00 85.56 307 LEU A CA 1
ATOM 2471 C C . LEU A 1 307 ? -10.724 -11.127 13.998 1.00 85.56 307 LEU A C 1
ATOM 2473 O O . LEU A 1 307 ? -9.660 -11.017 14.606 1.00 85.56 307 LEU A O 1
ATOM 2477 N N . ASP A 1 308 ? -10.970 -12.120 13.142 1.00 85.94 308 ASP A N 1
ATOM 2478 C CA . ASP A 1 308 ? -10.074 -13.267 12.931 1.00 85.94 308 ASP A CA 1
ATOM 2479 C C . ASP A 1 308 ? -8.707 -12.856 12.358 1.00 85.94 308 ASP A C 1
ATOM 2481 O O . ASP A 1 308 ? -7.696 -13.516 12.599 1.00 85.94 308 ASP A O 1
ATOM 2485 N N . ASN A 1 309 ? -8.662 -11.746 11.612 1.00 83.69 309 ASN A N 1
ATOM 2486 C CA . ASN A 1 309 ? -7.447 -11.232 10.973 1.00 83.69 309 ASN A CA 1
ATOM 2487 C C . ASN A 1 309 ? -6.843 -10.013 11.697 1.00 83.69 309 ASN A C 1
ATOM 2489 O O . ASN A 1 309 ? -5.900 -9.411 11.184 1.00 83.69 309 ASN A O 1
ATOM 2493 N N . ASN A 1 310 ? -7.363 -9.645 12.875 1.00 82.06 310 ASN A N 1
ATOM 2494 C CA . ASN A 1 310 ? -6.910 -8.500 13.676 1.00 82.06 310 ASN A CA 1
ATOM 2495 C C . ASN A 1 310 ? -6.892 -7.159 12.902 1.00 82.06 310 ASN A C 1
ATOM 2497 O O . ASN A 1 310 ? -5.986 -6.338 13.055 1.00 82.06 310 ASN A O 1
ATOM 2501 N N . TYR A 1 311 ? -7.898 -6.939 12.054 1.00 85.50 311 TYR A N 1
ATOM 2502 C CA . TYR A 1 311 ? -8.122 -5.678 11.348 1.00 85.50 311 TYR A CA 1
ATOM 2503 C C . TYR A 1 311 ? -9.042 -4.753 12.146 1.00 85.50 311 TYR A C 1
ATOM 2505 O O . TYR A 1 311 ? -10.014 -5.189 12.759 1.00 85.50 311 TYR A O 1
ATOM 2513 N N . CYS A 1 312 ? -8.772 -3.449 12.086 1.00 85.44 312 CYS A N 1
ATOM 2514 C CA . CYS A 1 312 ? -9.620 -2.442 12.718 1.00 85.44 312 CYS A CA 1
ATOM 2515 C C . CYS A 1 312 ? -10.822 -2.058 11.839 1.00 85.44 312 CYS A C 1
ATOM 2517 O O . CYS A 1 312 ? -10.699 -1.967 10.619 1.00 85.44 312 CYS A O 1
ATOM 2519 N N . ILE A 1 313 ? -11.942 -1.725 12.487 1.00 85.62 313 ILE A N 1
ATOM 2520 C CA . ILE A 1 313 ? -13.138 -1.116 11.891 1.00 85.62 313 ILE A CA 1
ATOM 2521 C C . ILE A 1 313 ? -13.285 0.307 12.449 1.00 85.62 313 ILE A C 1
ATOM 2523 O O . ILE A 1 313 ? -13.374 0.523 13.659 1.00 85.62 313 ILE A O 1
ATOM 2527 N N . ASN A 1 314 ? -13.287 1.306 11.568 1.00 81.06 314 ASN A N 1
ATOM 2528 C CA . ASN A 1 314 ? -13.217 2.738 11.865 1.00 81.06 314 ASN A CA 1
ATOM 2529 C C . ASN A 1 314 ? -12.102 3.070 12.877 1.00 81.06 314 ASN A C 1
ATOM 2531 O O . ASN A 1 314 ? -12.307 3.824 13.835 1.00 81.06 314 ASN A O 1
ATOM 2535 N N . GLY A 1 315 ? -10.930 2.457 12.683 1.00 81.19 315 GLY A N 1
ATOM 2536 C CA . GLY A 1 315 ? -9.751 2.638 13.535 1.00 81.19 315 GLY A CA 1
ATOM 2537 C C . GLY A 1 315 ? -9.853 2.030 14.938 1.00 81.19 315 GLY A C 1
ATOM 2538 O O . GLY A 1 315 ? -8.967 2.280 15.748 1.00 81.19 315 GLY A O 1
ATOM 2539 N N . LYS A 1 316 ? -10.901 1.252 15.238 1.00 84.81 316 LYS A N 1
ATOM 2540 C CA . LYS A 1 316 ? -11.066 0.521 16.504 1.00 84.81 316 LYS A CA 1
ATOM 2541 C C . LYS A 1 316 ? -10.990 -0.980 16.270 1.00 84.81 316 LYS A C 1
ATOM 2543 O O . LYS A 1 316 ? -11.335 -1.440 15.183 1.00 84.81 316 LYS A O 1
ATOM 2548 N N . ASN A 1 317 ? -10.608 -1.750 17.284 1.00 87.94 317 ASN A N 1
ATOM 2549 C CA . ASN A 1 317 ? -10.792 -3.197 17.217 1.00 87.94 317 ASN A CA 1
ATOM 2550 C C . ASN A 1 317 ? -12.288 -3.524 16.974 1.00 87.94 317 ASN A C 1
ATOM 2552 O O . ASN A 1 317 ? -13.140 -2.791 17.486 1.00 87.94 317 ASN A O 1
ATOM 2556 N N . PRO A 1 318 ? -12.640 -4.587 16.222 1.00 90.19 318 PRO A N 1
ATOM 2557 C CA . PRO A 1 318 ? -14.034 -4.929 15.938 1.00 90.19 318 PRO A CA 1
ATOM 2558 C C . PRO A 1 318 ? -14.921 -4.998 17.189 1.00 90.19 318 PRO A C 1
ATOM 2560 O O . PRO A 1 318 ? -16.006 -4.420 17.200 1.00 90.19 318 PRO A O 1
ATOM 2563 N N . ILE A 1 319 ? -14.458 -5.610 18.283 1.00 89.19 319 ILE A N 1
ATOM 2564 C CA . ILE A 1 319 ? -15.254 -5.723 19.517 1.00 89.19 319 ILE A CA 1
ATOM 2565 C C . ILE A 1 319 ? -15.476 -4.345 20.149 1.00 89.19 319 ILE A C 1
ATOM 2567 O O . ILE A 1 319 ? -16.606 -4.003 20.496 1.00 89.19 319 ILE A O 1
ATOM 2571 N N . GLU A 1 320 ? -14.434 -3.514 20.236 1.00 86.62 320 GLU A N 1
ATOM 2572 C CA . GLU A 1 320 ? -14.565 -2.137 20.731 1.00 86.62 320 GLU A CA 1
ATOM 2573 C C . GLU A 1 320 ? -15.528 -1.325 19.867 1.00 86.62 320 GLU A C 1
ATOM 2575 O O . GLU A 1 320 ? -16.375 -0.601 20.391 1.00 86.62 320 GLU A O 1
ATOM 2580 N N . TYR A 1 321 ? -15.426 -1.453 18.542 1.00 88.44 321 TYR A N 1
ATOM 2581 C CA . TYR A 1 321 ? -16.349 -0.824 17.606 1.00 88.44 321 TYR A CA 1
ATOM 2582 C C . TYR A 1 321 ? -17.794 -1.238 17.898 1.00 88.44 321 TYR A C 1
ATOM 2584 O O . TYR A 1 321 ? -18.674 -0.375 17.961 1.00 88.44 321 TYR A O 1
ATOM 2592 N N . ALA A 1 322 ? -18.035 -2.534 18.118 1.00 89.50 322 ALA A N 1
ATOM 2593 C CA . ALA A 1 322 ? -19.362 -3.047 18.412 1.00 89.50 322 ALA A CA 1
ATOM 2594 C C . ALA A 1 322 ? -19.924 -2.475 19.719 1.00 89.50 322 ALA A C 1
ATOM 2596 O O . ALA A 1 322 ? -21.072 -2.032 19.728 1.00 89.50 322 ALA A O 1
ATOM 2597 N N . VAL A 1 323 ? -19.114 -2.389 20.783 1.00 86.19 323 VAL A N 1
ATOM 2598 C CA . VAL A 1 323 ? -19.513 -1.735 22.045 1.00 86.19 323 VAL A CA 1
ATOM 2599 C C . VAL A 1 323 ? -19.917 -0.284 21.789 1.00 86.19 323 VAL A C 1
ATOM 2601 O O . VAL A 1 323 ? -21.016 0.124 22.153 1.00 86.19 323 VAL A O 1
ATOM 2604 N N . HIS A 1 324 ? -19.077 0.473 21.077 1.00 83.31 324 HIS A N 1
ATOM 2605 C CA . HIS A 1 324 ? -19.306 1.896 20.802 1.00 83.31 324 HIS A CA 1
ATOM 2606 C C . HIS A 1 324 ? -20.522 2.187 19.914 1.00 83.31 324 HIS A C 1
ATOM 2608 O O . HIS A 1 324 ? -20.988 3.328 19.829 1.00 83.31 324 HIS A O 1
ATOM 2614 N N . LYS A 1 325 ? -20.987 1.189 19.164 1.00 86.06 325 LYS A N 1
ATOM 2615 C CA . LYS A 1 325 ? -22.161 1.296 18.294 1.00 86.06 325 LYS A CA 1
ATOM 2616 C C . LYS A 1 325 ? -23.380 0.577 18.850 1.00 86.06 325 LYS A C 1
ATOM 2618 O O . LYS A 1 325 ? -24.414 0.599 18.189 1.00 86.06 325 LYS A O 1
ATOM 2623 N N . ASN A 1 326 ? -23.266 -0.023 20.035 1.00 83.31 326 ASN A N 1
ATOM 2624 C CA . ASN A 1 326 ? -24.269 -0.920 20.596 1.00 83.31 326 ASN A CA 1
ATOM 2625 C C . ASN A 1 326 ? -24.713 -1.997 19.579 1.00 83.31 326 ASN A C 1
ATOM 2627 O O . ASN A 1 326 ? -25.892 -2.325 19.449 1.00 83.31 326 ASN A O 1
ATOM 2631 N N . PHE A 1 327 ? -23.757 -2.479 18.782 1.00 85.38 327 PHE A N 1
ATOM 2632 C CA . PHE A 1 327 ? -23.968 -3.476 17.740 1.00 85.38 327 PHE A CA 1
ATOM 2633 C C . PHE A 1 327 ? -23.886 -4.866 18.365 1.00 85.38 327 PHE A C 1
ATOM 2635 O O . PHE A 1 327 ? -22.881 -5.199 18.982 1.00 85.38 327 PHE A O 1
ATOM 2642 N N . LEU A 1 328 ? -24.927 -5.684 18.217 1.00 85.88 328 LEU A N 1
ATOM 2643 C CA . LEU A 1 328 ? -24.946 -7.029 18.792 1.00 85.88 328 LEU A CA 1
ATOM 2644 C C . LEU A 1 328 ? -24.142 -8.010 17.929 1.00 85.88 328 LEU A C 1
ATOM 2646 O O . LEU A 1 328 ? -24.342 -8.072 16.717 1.00 85.88 328 LEU A O 1
ATOM 2650 N N . ILE A 1 329 ? -23.310 -8.839 18.560 1.00 85.19 329 ILE A N 1
ATOM 2651 C CA . ILE A 1 329 ? -22.561 -9.918 17.897 1.00 85.19 329 ILE A CA 1
ATOM 2652 C C . ILE A 1 329 ? -23.276 -11.232 18.202 1.00 85.19 329 ILE A C 1
ATOM 2654 O O . ILE A 1 329 ? -23.486 -11.563 19.365 1.00 85.19 329 ILE A O 1
ATOM 2658 N N . ASP A 1 330 ? -23.728 -11.949 17.170 1.00 84.75 330 ASP A N 1
ATOM 2659 C CA . ASP A 1 330 ? -24.563 -13.154 17.319 1.00 84.75 330 ASP A CA 1
ATOM 2660 C C . ASP A 1 330 ? -25.772 -12.935 18.263 1.00 84.75 330 ASP A C 1
ATOM 2662 O O . ASP A 1 330 ? -26.170 -13.816 19.023 1.00 84.75 330 ASP A O 1
ATOM 2666 N N . LYS A 1 331 ? -26.377 -11.735 18.194 1.00 86.81 331 LYS A N 1
ATOM 2667 C CA . LYS A 1 331 ? -27.486 -11.261 19.054 1.00 86.81 331 LYS A CA 1
ATOM 2668 C C . LYS A 1 331 ? -27.128 -11.086 20.539 1.00 86.81 331 LYS A C 1
ATOM 2670 O O . LYS A 1 331 ? -28.031 -10.984 21.366 1.00 86.81 331 LYS A O 1
ATOM 2675 N N . MET A 1 332 ? -25.845 -11.020 20.879 1.00 87.62 332 MET A N 1
ATOM 2676 C CA . MET A 1 332 ? -25.352 -10.784 22.237 1.00 87.62 332 MET A CA 1
ATOM 2677 C C . MET A 1 332 ? -24.650 -9.430 22.355 1.00 87.62 332 MET A C 1
ATOM 2679 O O . MET A 1 332 ? -24.126 -8.900 21.373 1.00 87.62 332 MET A O 1
ATOM 2683 N N . ASN A 1 333 ? -24.620 -8.881 23.573 1.00 88.88 333 ASN A N 1
ATOM 2684 C CA . ASN A 1 333 ? -23.786 -7.724 23.887 1.00 88.88 333 ASN A CA 1
ATOM 2685 C C . ASN A 1 333 ? -22.308 -8.064 23.580 1.00 88.88 333 ASN A C 1
ATOM 2687 O O . ASN A 1 333 ? -21.859 -9.149 23.963 1.00 88.88 333 ASN A O 1
ATOM 2691 N N . PRO A 1 334 ? -21.540 -7.172 22.928 1.00 89.50 334 PRO A N 1
ATOM 2692 C CA . PRO A 1 334 ? -20.169 -7.469 22.509 1.00 89.50 334 PRO A CA 1
ATOM 2693 C C . PRO A 1 334 ? -19.221 -7.891 23.631 1.00 89.50 334 PRO A C 1
ATOM 2695 O O . PRO A 1 334 ? -18.347 -8.719 23.399 1.00 89.50 334 PRO A O 1
ATOM 2698 N N . ILE A 1 335 ? -19.400 -7.363 24.846 1.00 88.75 335 ILE A N 1
ATOM 2699 C CA . ILE A 1 335 ? -18.566 -7.705 26.007 1.00 88.75 335 ILE A CA 1
ATOM 2700 C C . ILE A 1 335 ? -18.875 -9.128 26.474 1.00 88.75 335 ILE A C 1
ATOM 2702 O O . ILE A 1 335 ? -17.959 -9.916 26.698 1.00 88.75 335 ILE A O 1
ATOM 2706 N N . ILE A 1 336 ? -20.162 -9.483 26.556 1.00 87.44 336 ILE A N 1
ATOM 2707 C CA . ILE A 1 336 ? -20.593 -10.847 26.899 1.00 87.44 336 ILE A CA 1
ATOM 2708 C C . ILE A 1 336 ? -20.110 -11.837 25.840 1.00 87.44 336 ILE A C 1
ATOM 2710 O O . ILE A 1 336 ? -19.574 -12.893 26.175 1.00 87.44 336 ILE A O 1
ATOM 2714 N N . TRP A 1 337 ? -20.265 -11.485 24.562 1.00 90.19 337 TRP A N 1
ATOM 2715 C CA . TRP A 1 337 ? -19.800 -12.311 23.454 1.00 90.19 337 TRP A CA 1
ATOM 2716 C C . TRP A 1 337 ? -18.281 -12.532 23.522 1.00 90.19 337 TRP A C 1
ATOM 2718 O O . TRP A 1 337 ? -17.823 -13.669 23.406 1.00 90.19 337 TRP A O 1
ATOM 2728 N N . ALA A 1 338 ? -17.497 -11.479 23.783 1.00 88.88 338 ALA A N 1
ATOM 2729 C CA . ALA A 1 338 ? -16.043 -11.570 23.913 1.00 88.88 338 ALA A CA 1
ATOM 2730 C C . ALA A 1 338 ? -15.626 -12.500 25.063 1.00 88.88 338 ALA A C 1
ATOM 2732 O O . ALA A 1 338 ? -14.787 -13.380 24.871 1.00 88.88 338 ALA A O 1
ATOM 2733 N N . GLN A 1 339 ? -16.275 -12.387 26.226 1.00 84.31 339 GLN A N 1
ATOM 2734 C CA . GLN A 1 339 ? -16.019 -13.267 27.369 1.00 84.31 339 GLN A CA 1
ATOM 2735 C C . GLN A 1 339 ? -16.326 -14.737 27.070 1.00 84.31 339 GLN A C 1
ATOM 2737 O O . GLN A 1 339 ? -15.531 -15.608 27.420 1.00 84.31 339 GLN A O 1
ATOM 2742 N N . GLN A 1 340 ? -17.445 -15.027 26.399 1.00 87.81 340 GLN A N 1
ATOM 2743 C CA . GLN A 1 340 ? -17.807 -16.400 26.023 1.00 87.81 340 GLN A CA 1
ATOM 2744 C C . GLN A 1 340 ? -16.809 -17.031 25.044 1.00 87.81 340 GLN A C 1
ATOM 2746 O O . GLN A 1 340 ? -16.648 -18.250 25.034 1.00 87.81 340 GLN A O 1
ATOM 2751 N N . ASN A 1 341 ? -16.111 -16.206 24.262 1.00 86.00 341 ASN A N 1
ATOM 2752 C CA . ASN A 1 341 ? -15.068 -16.631 23.332 1.00 86.00 341 ASN A CA 1
ATOM 2753 C C . ASN A 1 341 ? -13.647 -16.524 23.924 1.00 86.00 341 ASN A C 1
ATOM 2755 O O . ASN A 1 341 ? -12.672 -16.663 23.192 1.00 86.00 341 ASN A O 1
ATOM 2759 N N . ASN A 1 342 ? -13.512 -16.317 25.242 1.00 85.81 342 ASN A N 1
ATOM 2760 C CA . ASN A 1 342 ? -12.235 -16.155 25.953 1.00 85.81 342 ASN A CA 1
ATOM 2761 C C . ASN A 1 342 ? -11.357 -15.000 25.430 1.00 85.81 342 ASN A C 1
ATOM 2763 O O . ASN A 1 342 ? -10.131 -15.058 25.507 1.00 85.81 342 ASN A O 1
ATOM 2767 N N . ILE A 1 343 ? -11.978 -13.937 24.916 1.00 84.12 343 ILE A N 1
ATOM 2768 C CA . ILE A 1 343 ? -11.296 -12.717 24.483 1.00 84.12 343 ILE A CA 1
ATOM 2769 C C . ILE A 1 343 ? -11.358 -11.712 25.635 1.00 84.12 343 ILE A C 1
ATOM 2771 O O . ILE A 1 343 ? -12.363 -11.028 25.828 1.00 84.12 343 ILE A O 1
ATOM 2775 N N . THR A 1 344 ? -10.291 -11.650 26.431 1.00 80.00 344 THR A N 1
ATOM 2776 C CA . THR A 1 344 ? -10.202 -10.769 27.610 1.00 80.00 344 THR A CA 1
ATOM 2777 C C . THR A 1 344 ? -9.379 -9.509 27.360 1.00 80.00 344 THR A C 1
ATOM 2779 O O . THR A 1 344 ? -9.551 -8.519 28.067 1.00 80.00 344 THR A O 1
ATOM 2782 N N . GLU A 1 345 ? -8.517 -9.511 26.343 1.00 82.75 345 GLU A N 1
ATOM 2783 C CA . GLU A 1 345 ? -7.595 -8.415 26.046 1.00 82.75 345 GLU A CA 1
ATOM 2784 C C . GLU A 1 345 ? -7.609 -8.038 24.565 1.00 82.75 345 GLU A C 1
ATOM 2786 O O . GLU A 1 345 ? -7.751 -8.885 23.683 1.00 82.75 345 GLU A O 1
ATOM 2791 N N . ILE A 1 346 ? -7.409 -6.750 24.298 1.00 74.81 346 ILE A N 1
ATOM 2792 C CA . ILE A 1 346 ? -7.237 -6.173 22.969 1.00 74.81 346 ILE A CA 1
ATOM 2793 C C . ILE A 1 346 ? -5.997 -5.281 23.015 1.00 74.81 346 ILE A C 1
ATOM 2795 O O . ILE A 1 346 ? -5.876 -4.413 23.875 1.00 74.81 346 ILE A O 1
ATOM 2799 N N . HIS A 1 347 ? -5.044 -5.516 22.110 1.00 72.31 347 HIS A N 1
ATOM 2800 C CA . HIS A 1 347 ? -3.747 -4.820 22.092 1.00 72.31 347 HIS A CA 1
ATOM 2801 C C . HIS A 1 347 ? -2.976 -4.890 23.431 1.00 72.31 347 HIS A C 1
ATOM 2803 O O . HIS A 1 347 ? -2.254 -3.960 23.783 1.00 72.31 347 HIS A O 1
ATOM 2809 N N . GLY A 1 348 ? -3.125 -5.995 24.176 1.00 75.19 348 GLY A N 1
ATOM 2810 C CA . GLY A 1 348 ? -2.486 -6.198 25.486 1.00 75.19 348 GLY A CA 1
ATOM 2811 C C . GLY A 1 348 ? -3.098 -5.371 26.622 1.00 75.19 348 GLY A C 1
ATOM 2812 O O . GLY A 1 348 ? -2.469 -5.191 27.662 1.00 75.19 348 GLY A O 1
ATOM 2813 N N . ILE A 1 349 ? -4.297 -4.821 26.414 1.00 80.12 349 ILE A N 1
ATOM 2814 C CA . ILE A 1 349 ? -5.077 -4.107 27.424 1.00 80.12 349 ILE A CA 1
ATOM 2815 C C . ILE A 1 349 ? -6.372 -4.886 27.644 1.00 80.12 349 ILE A C 1
ATOM 2817 O O . ILE A 1 349 ? -7.026 -5.272 26.677 1.00 80.12 349 ILE A O 1
ATOM 2821 N N . ASP A 1 350 ? -6.763 -5.096 28.902 1.00 86.31 350 ASP A N 1
ATOM 2822 C CA . ASP A 1 350 ? -8.068 -5.675 29.235 1.00 86.31 350 ASP A CA 1
ATOM 2823 C C . ASP A 1 350 ? -9.197 -4.887 28.547 1.00 86.31 350 ASP A C 1
ATOM 2825 O O . ASP A 1 350 ? -9.285 -3.660 28.666 1.00 86.31 350 ASP A O 1
ATOM 2829 N N . LEU A 1 351 ? -10.039 -5.603 27.798 1.00 85.06 351 LEU A N 1
ATOM 2830 C CA . LEU A 1 351 ? -11.109 -5.029 26.977 1.00 85.06 351 LEU A CA 1
ATOM 2831 C C . LEU A 1 351 ? -12.058 -4.168 27.815 1.00 85.06 351 LEU A C 1
ATOM 2833 O O . LEU A 1 351 ? -12.416 -3.052 27.445 1.00 85.06 351 LEU A O 1
ATOM 2837 N N . VAL A 1 352 ? -12.482 -4.686 28.965 1.00 85.94 352 VAL A N 1
ATOM 2838 C CA . VAL A 1 352 ? -13.460 -4.002 29.811 1.00 85.94 352 VAL A CA 1
ATOM 2839 C C . VAL A 1 352 ? -12.821 -2.772 30.454 1.00 85.94 352 VAL A C 1
ATOM 2841 O O . VAL A 1 352 ? -13.435 -1.707 30.512 1.00 85.94 352 VAL A O 1
ATOM 2844 N N . LEU A 1 353 ? -11.557 -2.877 30.867 1.00 83.62 353 LEU A N 1
ATOM 2845 C CA . LEU A 1 353 ? -10.783 -1.760 31.392 1.00 83.62 353 LEU A CA 1
ATOM 2846 C C . LEU A 1 353 ? -10.600 -0.644 30.358 1.00 83.62 353 LEU A C 1
ATOM 2848 O O . LEU A 1 353 ? -10.664 0.527 30.737 1.00 83.62 353 LEU A O 1
ATOM 2852 N N . SER A 1 354 ? -10.365 -0.969 29.080 1.00 79.75 354 SER A N 1
ATOM 2853 C CA . SER A 1 354 ? -10.211 0.046 28.027 1.00 79.75 354 SER A CA 1
ATOM 2854 C C . SER A 1 354 ? -11.501 0.859 27.853 1.00 79.75 354 SER A C 1
ATOM 2856 O O . SER A 1 354 ? -11.455 2.093 27.830 1.00 79.75 354 SER A O 1
ATOM 2858 N N . ILE A 1 355 ? -12.656 0.186 27.862 1.00 80.44 355 ILE A N 1
ATOM 2859 C CA . ILE A 1 355 ? -13.985 0.809 27.795 1.00 80.44 355 ILE A CA 1
ATOM 2860 C C . ILE A 1 355 ? -14.228 1.688 29.026 1.00 80.44 355 ILE A C 1
ATOM 2862 O O . ILE A 1 355 ? -14.560 2.865 28.880 1.00 80.44 355 ILE A O 1
ATOM 2866 N N . VAL A 1 356 ? -13.979 1.168 30.232 1.00 79.62 356 VAL A N 1
ATOM 2867 C CA . VAL A 1 356 ? -14.140 1.920 31.489 1.00 79.62 356 VAL A CA 1
ATOM 2868 C C . VAL A 1 356 ? -13.268 3.178 31.509 1.00 79.62 356 VAL A C 1
ATOM 2870 O O . VAL A 1 356 ? -13.758 4.261 31.822 1.00 79.62 356 VAL A O 1
ATOM 2873 N N . LYS A 1 357 ? -11.988 3.075 31.130 1.00 74.00 357 LYS A N 1
ATOM 2874 C CA . LYS A 1 357 ? -11.064 4.223 31.094 1.00 74.00 357 LYS A CA 1
ATOM 2875 C C . LYS A 1 357 ? -11.472 5.290 30.083 1.00 74.00 357 LYS A C 1
ATOM 2877 O O . LYS A 1 357 ? -11.172 6.461 30.296 1.00 74.00 357 LYS A O 1
ATOM 2882 N N . SER A 1 358 ? -12.137 4.901 28.996 1.00 69.12 358 SER A N 1
ATOM 2883 C CA . SER A 1 358 ? -12.635 5.849 27.996 1.00 69.12 358 SER A CA 1
ATOM 2884 C C . SER A 1 358 ? -13.842 6.665 28.480 1.00 69.12 358 SER A C 1
ATOM 2886 O O . SER A 1 358 ? -14.174 7.674 27.860 1.00 69.12 358 SER A O 1
ATOM 2888 N N . GLY A 1 359 ? -14.487 6.251 29.580 1.00 70.38 359 GLY A N 1
ATOM 2889 C CA . GLY A 1 359 ? -15.710 6.872 30.093 1.00 70.38 359 GLY A CA 1
ATOM 2890 C C . GLY A 1 359 ? -16.950 6.585 29.243 1.00 70.38 359 GLY A C 1
ATOM 2891 O O . GLY A 1 359 ? -17.941 7.299 29.358 1.00 70.38 359 GLY A O 1
ATOM 2892 N N . TYR A 1 360 ? -16.892 5.581 28.365 1.00 76.12 360 TYR A N 1
ATOM 2893 C CA . TYR A 1 360 ? -18.008 5.202 27.505 1.00 76.12 360 TYR A CA 1
ATOM 2894 C C . TYR A 1 360 ? -19.102 4.469 28.296 1.00 76.12 360 TYR A C 1
ATOM 2896 O O . TYR A 1 360 ? -18.807 3.670 29.183 1.00 76.12 360 TYR A O 1
ATOM 2904 N N . GLU A 1 361 ? -20.367 4.710 27.955 1.00 80.94 361 GLU A N 1
ATOM 2905 C CA . GLU A 1 361 ? -21.517 4.031 28.558 1.00 80.94 361 GLU A CA 1
ATOM 2906 C C . GLU A 1 361 ? -21.869 2.748 27.796 1.00 80.94 361 GLU A C 1
ATOM 2908 O O . GLU A 1 361 ? -22.018 2.759 26.577 1.00 80.94 361 GLU A O 1
ATOM 2913 N N . ILE A 1 362 ? -22.073 1.638 28.502 1.00 81.06 362 ILE A N 1
ATOM 2914 C CA . ILE A 1 362 ? -22.525 0.377 27.905 1.00 81.06 362 ILE A CA 1
ATOM 2915 C C . ILE A 1 362 ? -24.047 0.325 28.029 1.00 81.06 362 ILE A C 1
ATOM 2917 O O . ILE A 1 362 ? -24.582 0.385 29.134 1.00 81.06 362 ILE A O 1
ATOM 2921 N N . GLU A 1 363 ? -24.747 0.243 26.894 1.00 81.88 363 GLU A N 1
ATOM 2922 C CA . GLU A 1 363 ? -26.221 0.240 26.844 1.00 81.88 363 GLU A CA 1
ATOM 2923 C C . GLU A 1 363 ? -26.855 1.463 27.548 1.00 81.88 363 GLU A C 1
ATOM 2925 O O . GLU A 1 363 ? -27.932 1.373 28.132 1.00 81.88 363 GLU A O 1
ATOM 2930 N N . GLY A 1 364 ? -26.182 2.623 27.492 1.00 75.81 364 GLY A N 1
ATOM 2931 C CA . GLY A 1 364 ? -26.635 3.864 28.141 1.00 75.81 364 GLY A CA 1
ATOM 2932 C C . GLY A 1 364 ? -26.470 3.875 29.665 1.00 75.81 364 GLY A C 1
ATOM 2933 O O . GLY A 1 364 ? -27.115 4.665 30.352 1.00 75.81 364 GLY A O 1
ATOM 2934 N N . LYS A 1 365 ? -25.650 2.968 30.207 1.00 77.06 365 LYS A N 1
ATOM 2935 C CA . LYS A 1 365 ? -25.287 2.903 31.623 1.00 77.06 365 LYS A CA 1
ATOM 2936 C C . LYS A 1 365 ? -23.781 3.086 31.780 1.00 77.06 365 LYS A C 1
ATOM 2938 O O . LYS A 1 365 ? -23.010 2.606 30.953 1.00 77.06 365 LYS A O 1
ATOM 2943 N N . ASP A 1 366 ? -23.353 3.729 32.866 1.00 82.50 366 ASP A N 1
ATOM 2944 C CA . ASP A 1 366 ? -21.937 3.777 33.249 1.00 82.50 366 ASP A CA 1
ATOM 2945 C C . ASP A 1 366 ? -21.301 2.376 33.162 1.00 82.50 366 ASP A C 1
ATOM 2947 O O . ASP A 1 366 ? -21.870 1.396 33.656 1.00 82.50 366 ASP A O 1
ATOM 2951 N N . ALA A 1 367 ? -20.138 2.274 32.512 1.00 78.56 367 ALA A N 1
ATOM 2952 C CA . ALA A 1 367 ? -19.536 0.982 32.201 1.00 78.56 367 ALA A CA 1
ATOM 2953 C C . ALA A 1 367 ? -19.206 0.150 33.447 1.00 78.56 367 ALA A C 1
ATOM 2955 O O . ALA A 1 367 ? -19.372 -1.070 33.423 1.00 78.56 367 ALA A O 1
ATOM 2956 N N . VAL A 1 368 ? -18.787 0.783 34.548 1.00 74.38 368 VAL A N 1
ATOM 2957 C CA . VAL A 1 368 ? -18.511 0.078 35.807 1.00 74.38 368 VAL A CA 1
ATOM 2958 C C . VAL A 1 368 ? -19.818 -0.456 36.385 1.00 74.38 368 VAL A C 1
ATOM 2960 O O . VAL A 1 368 ? -19.898 -1.633 36.738 1.00 74.38 368 VAL A O 1
ATOM 2963 N N . LEU A 1 369 ? -20.871 0.366 36.412 1.00 77.19 369 LEU A N 1
ATOM 2964 C CA . LEU A 1 369 ? -22.190 -0.053 36.896 1.00 77.19 369 LEU A CA 1
ATOM 2965 C C . LEU A 1 369 ? -22.833 -1.140 36.029 1.00 77.19 369 LEU A C 1
ATOM 2967 O O . LEU A 1 369 ? -23.555 -1.992 36.548 1.00 77.19 369 LEU A O 1
ATOM 2971 N N . TRP A 1 370 ? -22.615 -1.112 34.717 1.00 84.81 370 TRP A N 1
ATOM 2972 C CA . TRP A 1 370 ? -23.077 -2.162 33.813 1.00 84.81 370 TRP A CA 1
ATOM 2973 C C . TRP A 1 370 ? -22.347 -3.482 34.084 1.00 84.81 370 TRP A C 1
ATOM 2975 O O . TRP A 1 370 ? -22.983 -4.537 34.147 1.00 84.81 370 TRP A O 1
ATOM 2985 N N . CYS A 1 371 ? -21.031 -3.430 34.320 1.00 81.88 371 CYS A N 1
ATOM 2986 C CA . CYS A 1 371 ? -20.239 -4.619 34.633 1.00 81.88 371 CYS A CA 1
ATOM 2987 C C . CYS A 1 371 ? -20.671 -5.286 35.941 1.00 81.88 371 CYS A C 1
ATOM 2989 O O . CYS A 1 371 ? -20.636 -6.510 36.046 1.00 81.88 371 CYS A O 1
ATOM 2991 N N . ILE A 1 372 ? -21.102 -4.506 36.931 1.00 74.94 372 ILE A N 1
ATOM 2992 C CA . ILE A 1 372 ? -21.619 -5.034 38.198 1.00 74.94 372 ILE A CA 1
ATOM 2993 C C . ILE A 1 372 ? -22.921 -5.807 37.985 1.00 74.94 372 ILE A C 1
ATOM 2995 O O . ILE A 1 372 ? -23.012 -6.966 38.393 1.00 74.94 372 ILE A O 1
ATOM 2999 N N . ASP A 1 373 ? -23.910 -5.196 37.326 1.00 80.0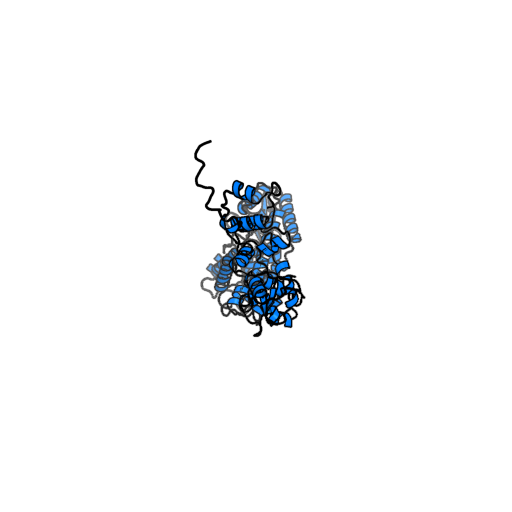6 373 ASP A N 1
ATOM 3000 C CA . ASP A 1 373 ? -25.215 -5.827 37.086 1.00 80.06 373 ASP A CA 1
ATOM 3001 C C . ASP A 1 373 ? -25.075 -7.151 36.327 1.00 80.06 373 ASP A C 1
ATOM 3003 O O . ASP A 1 373 ? -25.779 -8.122 36.609 1.00 80.06 373 ASP A O 1
ATOM 3007 N N . ASN A 1 374 ? -24.123 -7.195 35.395 1.00 82.06 374 ASN A N 1
ATOM 3008 C CA . ASN A 1 374 ? -23.872 -8.345 34.534 1.00 82.06 374 ASN A CA 1
ATOM 3009 C C . ASN A 1 374 ? -22.779 -9.288 35.064 1.00 82.06 374 ASN A C 1
ATOM 3011 O O . ASN A 1 374 ? -22.459 -10.274 34.403 1.00 82.06 374 ASN A O 1
ATOM 3015 N N . LYS A 1 375 ? -22.221 -9.028 36.258 1.00 84.81 375 LYS A N 1
ATOM 3016 C CA . LYS A 1 375 ? -21.153 -9.831 36.892 1.00 84.81 375 LYS A CA 1
ATOM 3017 C C . LYS A 1 375 ? -19.922 -10.033 35.994 1.00 84.81 375 LYS A C 1
ATOM 3019 O O . LYS A 1 375 ? -19.300 -11.093 35.979 1.00 84.81 375 LYS A O 1
ATOM 3024 N N . VAL A 1 376 ? -19.576 -8.998 35.239 1.00 84.75 376 VAL A N 1
ATOM 3025 C CA . VAL A 1 376 ? -18.410 -8.926 34.355 1.00 84.75 376 VAL A CA 1
ATOM 3026 C C . VAL A 1 376 ? -17.218 -8.424 35.162 1.00 84.75 376 VAL A C 1
ATOM 3028 O O . VAL A 1 376 ? -17.332 -7.420 35.859 1.00 84.75 376 VAL A O 1
ATOM 3031 N N . LYS A 1 377 ? -16.075 -9.112 35.084 1.00 84.12 377 LYS A N 1
ATOM 3032 C CA . LYS A 1 377 ? -14.818 -8.677 35.717 1.00 84.12 377 LYS A CA 1
ATOM 3033 C C . LYS A 1 377 ? -14.168 -7.537 34.932 1.00 84.12 377 LYS A C 1
ATOM 3035 O O . LYS A 1 377 ? -14.309 -7.481 33.715 1.00 84.12 377 LYS A O 1
ATOM 3040 N N . ILE A 1 378 ? -13.428 -6.672 35.623 1.00 79.06 378 ILE A N 1
ATOM 3041 C CA . ILE A 1 378 ? -12.678 -5.552 35.037 1.00 79.06 378 ILE A CA 1
ATOM 3042 C C . ILE A 1 378 ? -11.198 -5.777 35.347 1.00 79.06 378 ILE A C 1
ATOM 3044 O O . ILE A 1 378 ? -10.828 -5.812 36.519 1.00 79.06 378 ILE A O 1
ATOM 3048 N N . ASN A 1 379 ? -10.345 -5.938 34.330 1.00 82.56 379 ASN A N 1
ATOM 3049 C CA . ASN A 1 379 ? -8.913 -6.213 34.518 1.00 82.56 379 ASN A CA 1
ATOM 3050 C C . ASN A 1 379 ? -8.636 -7.426 35.429 1.00 82.56 379 ASN A C 1
ATOM 3052 O O . ASN A 1 379 ? -7.821 -7.362 36.351 1.00 82.56 379 ASN A O 1
ATOM 3056 N N . GLY A 1 380 ? -9.400 -8.506 35.238 1.00 78.62 380 GLY A N 1
ATOM 3057 C CA . GLY A 1 380 ? -9.348 -9.716 36.072 1.00 78.62 380 GLY A CA 1
ATOM 3058 C C . GLY A 1 380 ? -9.908 -9.573 37.498 1.00 78.62 380 GLY A C 1
ATOM 3059 O O . GLY A 1 380 ? -10.070 -10.583 38.186 1.00 78.62 380 GLY A O 1
ATOM 3060 N N . GLN A 1 381 ? -10.256 -8.360 37.932 1.00 76.75 381 GLN A N 1
ATOM 3061 C CA . GLN A 1 381 ? -10.826 -8.063 39.246 1.00 76.75 381 GLN A CA 1
ATOM 3062 C C . GLN A 1 381 ? -12.360 -8.157 39.224 1.00 76.75 381 GLN A C 1
ATOM 3064 O O . GLN A 1 381 ? -12.995 -7.827 38.220 1.00 76.75 381 GLN A O 1
ATOM 3069 N N . GLU A 1 382 ? -12.980 -8.585 40.329 1.00 79.50 382 GLU A N 1
ATOM 3070 C CA . GLU A 1 382 ? -14.440 -8.498 40.483 1.00 79.50 382 GLU A CA 1
ATOM 3071 C C . GLU A 1 382 ? -14.900 -7.041 40.311 1.00 79.50 382 GLU A C 1
ATOM 3073 O O . GLU A 1 382 ? -14.323 -6.124 40.900 1.00 79.50 382 GLU A O 1
ATOM 3078 N N . SER A 1 383 ? -15.942 -6.801 39.507 1.00 73.19 383 SER A N 1
ATOM 3079 C CA . SER A 1 383 ? -16.395 -5.436 39.187 1.00 73.19 383 SER A CA 1
ATOM 3080 C C . SER A 1 383 ? -16.811 -4.640 40.418 1.00 73.19 383 SER A C 1
ATOM 3082 O O . SER A 1 383 ? -16.585 -3.435 40.469 1.00 73.19 383 SER A O 1
ATOM 3084 N N . SER A 1 384 ? -17.349 -5.304 41.439 1.00 61.72 384 SER A N 1
ATOM 3085 C CA . SER A 1 384 ? -17.660 -4.711 42.741 1.00 61.72 384 SER A CA 1
ATOM 3086 C C . SER A 1 384 ? -16.417 -4.203 43.479 1.00 61.72 384 SER A C 1
ATOM 3088 O O . SER A 1 384 ? -16.446 -3.120 44.065 1.00 61.72 384 SER A O 1
ATOM 3090 N N . GLU A 1 385 ? -15.318 -4.956 43.446 1.00 62.34 385 GLU A N 1
ATOM 3091 C CA . GLU A 1 385 ? -14.047 -4.574 44.064 1.00 62.34 385 GLU A CA 1
ATOM 3092 C C . GLU A 1 385 ? -13.365 -3.454 43.275 1.00 62.34 385 GLU A C 1
ATOM 3094 O O . GLU A 1 385 ? -12.890 -2.482 43.869 1.00 62.34 385 GLU A O 1
ATOM 3099 N N . PHE A 1 386 ? -13.377 -3.549 41.940 1.00 67.19 386 PHE A N 1
ATOM 3100 C CA . PHE A 1 386 ? -12.873 -2.498 41.060 1.00 67.19 386 PHE A CA 1
ATOM 3101 C C . PHE A 1 386 ? -13.631 -1.182 41.289 1.00 67.19 386 PHE A C 1
ATOM 3103 O O . PHE A 1 386 ? -13.017 -0.122 41.411 1.00 67.19 386 PHE A O 1
ATOM 3110 N N . ALA A 1 387 ? -14.959 -1.241 41.410 1.00 61.38 387 ALA A N 1
ATOM 3111 C CA . ALA A 1 387 ? -15.801 -0.081 41.676 1.00 61.38 387 ALA A CA 1
ATOM 3112 C C . ALA A 1 387 ? -15.446 0.585 43.019 1.00 61.38 387 ALA A C 1
ATOM 3114 O O . ALA A 1 387 ? -15.237 1.796 43.077 1.00 61.38 387 ALA A O 1
ATOM 3115 N N . LEU A 1 388 ? -15.286 -0.193 44.095 1.00 57.59 388 LEU A N 1
ATOM 3116 C CA . LEU A 1 388 ? -14.880 0.336 45.405 1.00 57.59 388 LEU A CA 1
ATOM 3117 C C . LEU A 1 388 ? -13.483 0.976 45.381 1.00 57.59 388 LEU A C 1
ATOM 3119 O O . LEU A 1 388 ? -13.265 1.999 46.035 1.00 57.59 388 LEU A O 1
ATOM 3123 N N . ALA A 1 389 ? -12.544 0.387 44.635 1.00 58.66 389 ALA A N 1
ATOM 3124 C CA . ALA A 1 389 ? -11.196 0.925 44.462 1.00 58.66 389 ALA A CA 1
ATOM 3125 C C . ALA A 1 389 ? -11.179 2.243 43.665 1.00 58.66 389 ALA A C 1
ATOM 3127 O O . ALA A 1 389 ? -10.271 3.050 43.842 1.00 58.66 389 ALA A O 1
ATOM 3128 N N . ASN A 1 390 ? -12.199 2.479 42.834 1.00 57.34 390 ASN A N 1
ATOM 3129 C CA . ASN A 1 390 ? -12.320 3.647 41.959 1.00 57.34 390 ASN A CA 1
ATOM 3130 C C . ASN A 1 390 ? -13.442 4.616 42.387 1.00 57.34 390 ASN A C 1
ATOM 3132 O O . ASN A 1 390 ? -13.945 5.381 41.567 1.00 57.34 390 ASN A O 1
ATOM 3136 N N . GLY A 1 391 ? -13.831 4.611 43.670 1.00 54.00 391 GLY A N 1
ATOM 3137 C CA . GLY A 1 391 ? -14.705 5.645 44.242 1.00 54.00 391 GLY A CA 1
ATOM 3138 C C . GLY A 1 391 ? -16.207 5.470 43.985 1.00 54.00 391 GLY A C 1
ATOM 3139 O O . GLY A 1 391 ? -16.940 6.456 43.981 1.00 54.00 391 GLY A O 1
ATOM 3140 N N . TYR A 1 392 ? -16.686 4.240 43.783 1.00 52.09 392 TYR A N 1
ATOM 3141 C CA . TYR A 1 392 ? -18.118 3.909 43.806 1.00 52.09 392 TYR A CA 1
ATOM 3142 C C . TYR A 1 392 ? -18.538 3.435 45.204 1.00 52.09 392 TYR A C 1
ATOM 3144 O O . TYR A 1 392 ? -17.763 2.781 45.903 1.00 52.09 392 TYR A O 1
ATOM 3152 N N . ILE A 1 393 ? -19.781 3.710 45.604 1.00 50.09 393 ILE A N 1
ATOM 3153 C CA . ILE A 1 393 ? -20.367 3.244 46.872 1.00 50.09 393 ILE A CA 1
ATOM 3154 C C . ILE A 1 393 ? -21.717 2.567 46.672 1.00 50.09 393 ILE A C 1
ATOM 3156 O O . ILE A 1 393 ? -22.462 2.888 45.757 1.00 50.09 393 ILE A O 1
ATOM 3160 N N . MET A 1 394 ? -22.020 1.613 47.551 1.00 40.59 394 MET A N 1
ATOM 3161 C CA . MET A 1 394 ? -23.265 0.845 47.557 1.00 40.59 394 MET A CA 1
ATOM 3162 C C . MET A 1 394 ? -24.351 1.564 48.363 1.00 40.59 394 MET A C 1
ATOM 3164 O O . MET A 1 394 ? -24.184 1.770 49.564 1.00 40.59 394 MET A O 1
ATOM 3168 N N . VAL A 1 395 ? -25.479 1.873 47.726 1.00 45.34 395 VAL A N 1
ATOM 3169 C CA . VAL A 1 395 ? -26.710 2.386 48.345 1.00 45.34 395 VAL A CA 1
ATOM 3170 C C . VAL A 1 395 ? -27.853 1.448 47.952 1.00 45.34 395 VAL A C 1
ATOM 3172 O O . VAL A 1 395 ? -28.077 1.220 46.768 1.00 45.34 395 VAL A O 1
ATOM 3175 N N . ASP A 1 396 ? -28.538 0.840 48.925 1.00 44.78 396 ASP A N 1
ATOM 3176 C CA . ASP A 1 396 ? -29.681 -0.067 48.699 1.00 44.78 396 ASP A CA 1
ATOM 3177 C C . ASP A 1 396 ? -29.463 -1.113 47.584 1.00 44.78 396 ASP A C 1
ATOM 3179 O O . ASP A 1 396 ? -30.273 -1.280 46.673 1.00 44.78 396 ASP A O 1
ATOM 3183 N N . LYS A 1 397 ? -28.338 -1.844 47.662 1.00 47.00 397 LYS A N 1
ATOM 3184 C CA . LYS A 1 397 ? -27.907 -2.874 46.686 1.00 47.00 397 LYS A CA 1
ATOM 3185 C C . LYS A 1 397 ? -27.600 -2.348 45.272 1.00 47.00 397 LYS A C 1
ATOM 3187 O O . LYS A 1 397 ? -27.474 -3.153 44.354 1.00 47.00 397 LYS A O 1
ATOM 3192 N N . SER A 1 398 ? -27.437 -1.037 45.109 1.00 40.28 398 SER A N 1
ATOM 3193 C CA . SER A 1 398 ? -27.089 -0.374 43.847 1.00 40.28 398 SER A CA 1
ATOM 3194 C C . SER A 1 398 ? -25.802 0.441 44.021 1.00 40.28 398 SER A C 1
ATOM 3196 O O . SER A 1 398 ? -25.615 1.078 45.054 1.00 40.28 398 SER A O 1
ATOM 3198 N N . TYR A 1 399 ? -24.892 0.430 43.045 1.00 46.75 399 TYR A N 1
ATOM 3199 C CA . TYR A 1 399 ? -23.656 1.224 43.113 1.00 46.75 399 TYR A CA 1
ATOM 3200 C C . TYR A 1 399 ? -23.888 2.633 42.543 1.00 46.75 399 TYR A C 1
ATOM 3202 O O . TYR A 1 399 ? -24.504 2.784 41.492 1.00 46.75 399 TYR A O 1
ATOM 3210 N N . VAL A 1 400 ? -23.387 3.660 43.231 1.00 49.84 400 VAL A N 1
ATOM 3211 C CA . VAL A 1 400 ? -23.464 5.080 42.853 1.00 49.84 400 VAL A CA 1
ATOM 3212 C C . VAL A 1 400 ? -22.053 5.673 42.906 1.00 49.84 400 VAL A C 1
ATOM 3214 O O . VAL A 1 400 ? -21.297 5.407 43.843 1.00 49.84 400 VAL A O 1
ATOM 3217 N N . LYS A 1 401 ? -21.674 6.454 41.892 1.00 47.62 401 LYS A N 1
ATOM 3218 C CA . LYS A 1 401 ? -20.398 7.183 41.840 1.00 47.62 401 LYS A CA 1
ATOM 3219 C C . LYS A 1 401 ? -20.393 8.276 42.919 1.00 47.62 401 LYS A C 1
ATOM 3221 O O . LYS A 1 401 ? -21.394 8.976 43.062 1.00 47.62 401 LYS A O 1
ATOM 3226 N N . ILE A 1 402 ? -19.317 8.410 43.702 1.00 50.31 402 ILE A N 1
ATOM 3227 C CA . ILE A 1 402 ? -19.252 9.429 44.764 1.00 50.31 402 ILE A CA 1
ATOM 3228 C C . ILE A 1 402 ? -19.165 10.823 44.124 1.00 50.31 402 ILE A C 1
ATOM 3230 O O . ILE A 1 402 ? -18.095 11.281 43.732 1.00 50.31 402 ILE A O 1
ATOM 3234 N N . GLU A 1 403 ? -20.302 11.503 44.049 1.00 55.09 403 GLU A N 1
ATOM 3235 C CA . GLU A 1 403 ? -20.396 12.959 43.935 1.00 55.09 403 GLU A CA 1
ATOM 3236 C C . GLU A 1 403 ? -20.814 13.541 45.300 1.00 55.09 403 GLU A C 1
ATOM 3238 O O . GLU A 1 403 ? -21.319 12.808 46.159 1.00 55.09 403 GLU A O 1
ATOM 3243 N N . ASN A 1 404 ? -20.615 14.852 45.515 1.00 55.41 404 ASN A N 1
ATOM 3244 C CA . ASN A 1 404 ? -20.951 15.584 46.756 1.00 55.41 404 ASN A CA 1
ATOM 3245 C C . ASN A 1 404 ? -22.342 15.236 47.325 1.00 55.41 404 ASN A C 1
ATOM 3247 O O . ASN A 1 404 ? -22.569 15.314 48.533 1.00 55.41 404 ASN A O 1
ATOM 3251 N N . ASP A 1 405 ? -23.274 14.823 46.470 1.00 51.84 405 ASP A N 1
ATOM 3252 C CA . ASP A 1 405 ? -24.640 14.466 46.833 1.00 51.84 405 ASP A CA 1
ATOM 3253 C C . ASP A 1 405 ? -24.760 13.162 47.638 1.00 51.84 405 ASP A C 1
ATOM 3255 O O . ASP A 1 405 ? -25.693 13.024 48.435 1.00 51.84 405 ASP A O 1
ATOM 3259 N N . VAL A 1 406 ? -23.797 12.238 47.544 1.00 47.09 406 VAL A N 1
ATOM 3260 C CA . VAL A 1 406 ? -23.856 10.995 48.328 1.00 47.09 406 VAL A CA 1
ATOM 3261 C C . VAL A 1 406 ? -23.378 11.184 49.772 1.00 47.09 406 VAL A C 1
ATOM 3263 O O . VAL A 1 406 ? -23.944 10.583 50.686 1.00 47.09 406 VAL A O 1
ATOM 3266 N N . ILE A 1 407 ? -22.424 12.091 50.015 1.00 55.28 407 ILE A N 1
ATOM 3267 C CA . ILE A 1 407 ? -22.018 12.492 51.377 1.00 55.28 407 ILE A CA 1
ATOM 3268 C C . ILE A 1 407 ? -23.205 13.141 52.112 1.00 55.28 407 ILE A C 1
ATOM 3270 O O . ILE A 1 407 ? -23.481 12.815 53.270 1.00 55.28 407 ILE A O 1
ATOM 3274 N N . LYS A 1 408 ? -23.977 13.991 51.419 1.00 55.66 408 LYS A N 1
ATOM 3275 C CA . LYS A 1 408 ? -25.199 14.619 51.959 1.00 55.66 408 LYS A CA 1
ATOM 3276 C C . LYS A 1 408 ? -26.268 13.585 52.306 1.00 55.66 408 LYS A C 1
ATOM 3278 O O . LYS A 1 408 ? -26.889 13.659 53.368 1.00 55.66 408 LYS A O 1
ATOM 3283 N N . HIS A 1 409 ? -26.478 12.608 51.423 1.00 51.16 409 HIS A N 1
ATOM 3284 C CA . HIS A 1 409 ? -27.446 11.538 51.644 1.00 51.16 409 HIS A CA 1
ATOM 3285 C C . HIS A 1 409 ? -27.061 10.664 52.847 1.00 51.16 409 HIS A C 1
ATOM 3287 O O . HIS A 1 409 ? -27.894 10.404 53.716 1.00 51.16 409 HIS A O 1
ATOM 3293 N N . ALA A 1 410 ? -25.788 10.276 52.948 1.00 50.47 410 ALA A N 1
ATOM 3294 C CA . ALA A 1 410 ? -25.289 9.477 54.060 1.00 50.47 410 ALA A CA 1
ATOM 3295 C C . ALA A 1 410 ? -25.445 10.200 55.415 1.00 50.47 410 ALA A C 1
ATOM 3297 O O . ALA A 1 410 ? -25.880 9.578 56.387 1.00 50.47 410 ALA A O 1
ATOM 3298 N N . LEU A 1 411 ? -25.182 11.515 55.474 1.00 57.72 411 LEU A N 1
ATOM 3299 C CA . LEU A 1 411 ? -25.351 12.327 56.690 1.00 57.72 411 LEU A CA 1
ATOM 3300 C C . LEU A 1 411 ? -26.815 12.437 57.120 1.00 57.72 411 LEU A C 1
ATOM 3302 O O . LEU A 1 411 ? -27.119 12.332 58.307 1.00 57.72 411 LEU A O 1
ATOM 3306 N N . LYS A 1 412 ? -27.735 12.607 56.163 1.00 53.09 412 LYS A N 1
ATOM 3307 C CA . LYS A 1 412 ? -29.178 12.702 56.432 1.00 53.09 412 LYS A CA 1
ATOM 3308 C C . LYS A 1 412 ? -29.741 11.445 57.104 1.00 53.09 412 LYS A C 1
ATOM 3310 O O . LYS A 1 412 ? -30.677 11.543 57.894 1.00 53.09 412 LYS A O 1
ATOM 3315 N N . HIS A 1 413 ? -29.189 10.281 56.774 1.00 51.75 413 HIS A N 1
ATOM 3316 C CA . HIS A 1 413 ? -29.717 8.981 57.186 1.00 51.75 413 HIS A CA 1
ATOM 3317 C C . HIS A 1 413 ? -28.842 8.246 58.217 1.00 51.75 413 HIS A C 1
ATOM 3319 O O . HIS A 1 413 ? -29.193 7.145 58.637 1.00 51.75 413 HIS A O 1
ATOM 3325 N N . GLY A 1 414 ? -27.743 8.860 58.674 1.00 50.91 414 GLY A N 1
ATOM 3326 C CA . GLY A 1 414 ? -26.881 8.312 59.728 1.00 50.91 414 GLY A CA 1
ATOM 3327 C C . GLY A 1 414 ? -26.059 7.094 59.294 1.00 50.91 414 GLY A C 1
ATOM 3328 O O . GLY A 1 414 ? -25.768 6.220 60.113 1.00 50.91 414 GLY A O 1
ATOM 3329 N N . TYR A 1 415 ? -25.712 7.005 58.009 1.00 50.78 415 TYR A N 1
ATOM 3330 C CA . TYR A 1 415 ? -24.939 5.889 57.462 1.00 50.78 415 TYR A CA 1
ATOM 3331 C C . TYR A 1 415 ? -23.433 6.044 57.722 1.00 50.78 415 TYR A C 1
ATOM 3333 O O . TYR A 1 415 ? -22.926 7.143 57.915 1.00 50.78 415 TYR A O 1
ATOM 3341 N N . LYS A 1 416 ? -22.701 4.924 57.720 1.00 51.53 416 LYS A N 1
ATOM 3342 C CA . LYS A 1 416 ? -21.232 4.890 57.828 1.00 51.53 416 LYS A CA 1
ATOM 3343 C C . LYS A 1 416 ? -20.613 4.486 56.494 1.00 51.53 416 LYS A C 1
ATOM 3345 O O . LYS A 1 416 ? -21.148 3.608 55.820 1.00 51.53 416 LYS A O 1
ATOM 3350 N N . ILE A 1 417 ? -19.459 5.055 56.147 1.00 48.28 417 ILE A N 1
ATOM 3351 C CA . ILE A 1 417 ? -18.702 4.700 54.936 1.00 48.28 417 ILE A CA 1
ATOM 3352 C C . ILE A 1 417 ? -17.532 3.813 55.368 1.00 48.28 417 ILE A C 1
ATOM 3354 O O . ILE A 1 417 ? -16.685 4.244 56.140 1.00 48.28 417 ILE A O 1
ATOM 3358 N N . LYS A 1 418 ? -17.490 2.550 54.916 1.00 48.19 418 LYS A N 1
ATOM 3359 C CA . LYS A 1 418 ? -16.452 1.565 55.311 1.00 48.19 418 LYS A CA 1
ATOM 3360 C C . LYS A 1 418 ? -16.327 1.364 56.838 1.00 48.19 418 LYS A C 1
ATOM 3362 O O . LYS A 1 418 ? -15.246 1.112 57.353 1.00 48.19 418 LYS A O 1
ATOM 3367 N N . GLY A 1 419 ? -17.434 1.493 57.578 1.00 49.81 419 GLY A N 1
ATOM 3368 C CA . GLY A 1 419 ? -17.446 1.414 59.048 1.00 49.81 419 GLY A CA 1
ATOM 3369 C C . GLY A 1 419 ? -16.898 2.657 59.765 1.00 49.81 419 GLY A C 1
ATOM 3370 O O . GLY A 1 419 ? -17.043 2.752 60.986 1.00 49.81 419 GLY A O 1
ATOM 3371 N N . GLN A 1 420 ? -16.349 3.612 59.012 1.00 52.59 420 GLN A N 1
ATOM 3372 C CA . GLN A 1 420 ? -15.857 4.905 59.475 1.00 52.59 420 GLN A CA 1
ATOM 3373 C C . GLN A 1 420 ? -16.974 5.951 59.463 1.00 52.59 420 GLN A C 1
ATOM 3375 O O . GLN A 1 420 ? -17.953 5.837 58.712 1.00 52.59 420 GLN A O 1
ATOM 3380 N N . ASP A 1 421 ? -16.836 6.962 60.319 1.00 63.09 421 ASP A N 1
ATOM 3381 C CA . ASP A 1 421 ? -17.738 8.113 60.300 1.00 63.09 421 ASP A CA 1
ATOM 3382 C C . ASP A 1 421 ? -17.560 8.893 58.989 1.00 63.09 421 ASP A C 1
ATOM 3384 O O . ASP A 1 421 ? -16.464 8.953 58.430 1.00 63.09 421 ASP A O 1
ATOM 3388 N N . ILE A 1 422 ? -18.636 9.499 58.486 1.00 64.06 422 ILE A N 1
ATOM 3389 C CA . ILE A 1 422 ? -18.602 10.306 57.260 1.00 64.06 422 ILE A CA 1
ATOM 3390 C C . ILE A 1 422 ? -17.588 11.452 57.393 1.00 64.06 422 ILE A C 1
ATOM 3392 O O . ILE A 1 422 ? -16.961 11.821 56.403 1.00 64.06 422 ILE A O 1
ATOM 3396 N N . SER A 1 423 ? -17.359 11.962 58.612 1.00 63.12 423 SER A N 1
ATOM 3397 C CA . SER A 1 423 ? -16.348 12.994 58.873 1.00 63.12 423 SER A CA 1
ATOM 3398 C C . SER A 1 423 ? -14.924 12.597 58.486 1.00 63.12 423 SER A C 1
ATOM 3400 O O . SER A 1 423 ? -14.104 13.474 58.254 1.00 63.12 423 SER A O 1
ATOM 3402 N N . GLU A 1 424 ? -14.613 11.298 58.438 1.00 67.56 424 GLU A N 1
ATOM 3403 C CA . GLU A 1 424 ? -13.284 10.802 58.048 1.00 67.56 424 GLU A CA 1
ATOM 3404 C C . GLU A 1 424 ? -13.040 10.888 56.532 1.00 67.56 424 GLU A C 1
ATOM 3406 O O . GLU A 1 424 ? -11.913 10.700 56.083 1.00 67.56 424 GLU A O 1
ATOM 3411 N N . HIS A 1 425 ? -14.082 11.192 55.750 1.00 67.44 425 HIS A N 1
ATOM 3412 C CA . HIS A 1 425 ? -14.037 11.289 54.287 1.00 67.44 425 HIS A CA 1
ATOM 3413 C C . HIS A 1 425 ? -14.200 12.725 53.773 1.00 67.44 425 HIS A C 1
ATOM 3415 O O . HIS A 1 425 ? -14.279 12.922 52.565 1.00 67.44 425 HIS A O 1
ATOM 3421 N N . ILE A 1 426 ? -14.273 13.711 54.673 1.00 69.94 426 ILE A N 1
ATOM 3422 C CA . ILE A 1 426 ? -14.296 15.140 54.336 1.00 69.94 426 ILE A CA 1
ATOM 3423 C C . ILE A 1 426 ? -12.912 15.708 54.652 1.00 69.94 426 ILE A C 1
ATOM 3425 O O . ILE A 1 426 ? -12.500 15.728 55.815 1.00 69.94 426 ILE A O 1
ATOM 3429 N N . ASP A 1 427 ? -12.200 16.199 53.639 1.00 79.50 427 ASP A N 1
ATOM 3430 C CA . ASP A 1 427 ? -10.972 16.958 53.853 1.00 79.50 427 ASP A CA 1
ATOM 3431 C C . ASP A 1 427 ? -11.344 18.397 54.228 1.00 79.50 427 ASP A C 1
ATOM 3433 O O . ASP A 1 427 ? -11.520 19.273 53.380 1.00 79.50 427 ASP A O 1
ATOM 3437 N N . PHE A 1 428 ? -11.463 18.656 55.533 1.00 80.69 428 PHE A N 1
ATOM 3438 C CA . PHE A 1 428 ? -11.834 19.974 56.054 1.00 80.69 428 PHE A CA 1
ATOM 3439 C C . PHE A 1 428 ? -10.861 21.096 55.663 1.00 80.69 428 PHE A C 1
ATOM 3441 O O . PHE A 1 428 ? -11.223 22.268 55.755 1.00 80.69 428 PHE A O 1
ATOM 3448 N N . GLU A 1 429 ? -9.649 20.783 55.197 1.00 76.75 429 GLU A N 1
ATOM 3449 C CA . GLU A 1 429 ? -8.702 21.789 54.718 1.00 76.75 429 GLU A CA 1
ATOM 3450 C C . GLU A 1 429 ? -8.861 22.128 53.233 1.00 76.75 429 GLU A C 1
ATOM 3452 O O . GLU A 1 429 ? -8.349 23.167 52.804 1.00 76.75 429 GLU A O 1
ATOM 3457 N N . ARG A 1 430 ? -9.516 21.270 52.441 1.00 73.38 430 ARG A N 1
ATOM 3458 C CA . ARG A 1 430 ? -9.545 21.384 50.971 1.00 73.38 430 ARG A CA 1
ATOM 3459 C C . ARG A 1 430 ? -10.942 21.394 50.369 1.00 73.38 430 ARG A C 1
ATOM 3461 O O . ARG A 1 430 ? -11.138 22.046 49.346 1.00 73.38 430 ARG A O 1
ATOM 3468 N N . ASP A 1 431 ? -11.909 20.744 50.999 1.00 75.00 431 ASP A N 1
ATOM 3469 C CA . ASP A 1 431 ? -13.240 20.540 50.432 1.00 75.00 431 ASP A CA 1
ATOM 3470 C C . ASP A 1 431 ? -14.175 21.720 50.761 1.00 75.00 431 ASP A C 1
ATOM 3472 O O . ASP A 1 431 ? -15.197 21.593 51.434 1.00 75.00 431 ASP A O 1
ATOM 3476 N N . THR A 1 432 ? -13.822 22.923 50.304 1.00 77.12 432 THR A N 1
ATOM 3477 C CA . THR A 1 432 ? -14.527 24.168 50.660 1.00 77.12 432 THR A CA 1
ATOM 3478 C C . THR A 1 432 ? -16.016 24.148 50.289 1.00 77.12 432 THR A C 1
ATOM 3480 O O . THR A 1 432 ? -16.861 24.545 51.096 1.00 77.12 432 THR A O 1
ATOM 3483 N N . ASP A 1 433 ? -16.358 23.636 49.105 1.00 73.25 433 ASP A N 1
ATOM 3484 C CA . ASP A 1 433 ? -17.735 23.647 48.592 1.00 73.25 433 ASP A CA 1
ATOM 3485 C C . ASP A 1 433 ? -18.683 22.782 49.429 1.00 73.25 433 ASP A C 1
ATOM 3487 O O . ASP A 1 433 ? -19.787 23.215 49.773 1.00 73.25 433 ASP A O 1
ATOM 3491 N N . ILE A 1 434 ? -18.252 21.575 49.812 1.00 73.06 434 ILE A N 1
ATOM 3492 C CA . ILE A 1 434 ? -19.081 20.685 50.629 1.00 73.06 434 ILE A CA 1
ATOM 3493 C C . ILE A 1 434 ? -19.214 21.211 52.058 1.00 73.06 434 ILE A C 1
ATOM 3495 O O . ILE A 1 434 ? -20.299 21.141 52.626 1.00 73.06 434 ILE A O 1
ATOM 3499 N N . ILE A 1 435 ? -18.168 21.816 52.629 1.00 79.81 435 ILE A N 1
ATOM 3500 C CA . ILE A 1 435 ? -18.228 22.409 53.973 1.00 79.81 435 ILE A CA 1
ATOM 3501 C C . ILE A 1 435 ? -19.249 23.552 54.008 1.00 79.81 435 ILE A C 1
ATOM 3503 O O . ILE A 1 435 ? -20.080 23.605 54.920 1.00 79.81 435 ILE A O 1
ATOM 3507 N N . HIS A 1 436 ? -19.244 24.431 52.998 1.00 81.00 436 HIS A N 1
ATOM 3508 C CA . HIS A 1 436 ? -20.245 25.493 52.878 1.00 81.00 436 HIS A CA 1
ATOM 3509 C C . HIS A 1 436 ? -21.661 24.947 52.761 1.00 81.00 436 HIS A C 1
ATOM 3511 O O . HIS A 1 436 ? -22.574 25.473 53.403 1.00 81.00 436 HIS A O 1
ATOM 3517 N N . ASP A 1 437 ? -21.846 23.916 51.943 1.00 72.81 437 ASP A N 1
ATOM 3518 C CA . ASP A 1 437 ? -23.154 23.317 51.719 1.00 72.81 437 ASP A CA 1
ATOM 3519 C C . ASP A 1 437 ? -23.681 22.638 52.993 1.00 72.81 437 ASP A C 1
ATOM 3521 O O . ASP A 1 437 ? -24.816 22.878 53.407 1.00 72.81 437 ASP A O 1
ATOM 3525 N N . LEU A 1 438 ? -22.837 21.881 53.699 1.00 76.50 438 LEU A N 1
ATOM 3526 C CA . LEU A 1 438 ? -23.191 21.255 54.974 1.00 76.50 438 LEU A CA 1
ATOM 3527 C C . LEU A 1 438 ? -23.550 22.294 56.044 1.00 76.50 438 LEU A C 1
ATOM 3529 O O . LEU A 1 438 ? -24.547 22.131 56.751 1.00 76.50 438 LEU A O 1
ATOM 3533 N N . GLN A 1 439 ? -22.772 23.377 56.138 1.00 83.50 439 GLN A N 1
ATOM 3534 C CA . GLN A 1 439 ? -22.992 24.443 57.113 1.00 83.50 439 GLN A CA 1
ATOM 3535 C C . GLN A 1 439 ? -24.281 25.228 56.819 1.00 83.50 439 GLN A C 1
ATOM 3537 O O . GLN A 1 439 ? -25.062 25.479 57.736 1.00 83.50 439 GLN A O 1
ATOM 3542 N N . LYS A 1 440 ? -24.545 25.584 55.552 1.00 81.19 440 LYS A N 1
ATOM 3543 C CA . LYS A 1 440 ? -25.759 26.324 55.148 1.00 81.19 440 LYS A CA 1
ATOM 3544 C C . LYS A 1 440 ? -27.033 25.510 55.337 1.00 81.19 440 LYS A C 1
ATOM 3546 O O . LYS A 1 440 ? -28.048 26.062 55.748 1.00 81.19 440 LYS A O 1
ATOM 3551 N N . ASN A 1 441 ? -26.976 24.209 55.064 1.00 75.38 441 ASN A N 1
ATOM 3552 C CA . ASN A 1 441 ? -28.134 23.326 55.182 1.00 75.38 441 ASN A CA 1
ATOM 3553 C C . ASN A 1 441 ? -28.307 22.735 56.593 1.00 75.38 441 ASN A C 1
ATOM 3555 O O . ASN A 1 441 ? -29.185 21.901 56.807 1.00 75.38 441 ASN A O 1
ATOM 3559 N N . GLY A 1 442 ? -27.495 23.160 57.568 1.00 75.69 442 GLY A N 1
ATOM 3560 C CA . GLY A 1 442 ? -27.658 22.779 58.972 1.00 75.69 442 GLY A CA 1
ATOM 3561 C C . GLY A 1 442 ? -27.350 21.310 59.273 1.00 75.69 442 GLY A C 1
ATOM 3562 O O . GLY A 1 442 ? -27.833 20.784 60.278 1.00 75.69 442 GLY A O 1
ATOM 3563 N N . PHE A 1 443 ? -26.552 20.642 58.435 1.00 74.06 443 PHE A N 1
ATOM 3564 C CA . PHE A 1 443 ? -26.141 19.263 58.682 1.00 74.06 443 PHE A CA 1
ATOM 3565 C C . PHE A 1 443 ? -25.289 19.159 59.949 1.00 74.06 443 PHE A C 1
ATOM 3567 O O . PHE A 1 443 ? -24.527 20.065 60.297 1.00 74.06 443 PHE A O 1
ATOM 3574 N N . LYS A 1 444 ? -25.424 18.028 60.649 1.00 75.25 444 LYS A N 1
ATOM 3575 C CA . LYS A 1 444 ? -24.713 17.759 61.898 1.00 75.25 444 LYS A CA 1
ATOM 3576 C C . LYS A 1 444 ? -23.788 16.556 61.747 1.00 75.25 444 LYS A C 1
ATOM 3578 O O . LYS A 1 444 ? -24.211 15.490 61.316 1.00 75.25 444 LYS A O 1
ATOM 3583 N N . ILE A 1 445 ? -22.542 16.733 62.166 1.00 71.94 445 ILE A N 1
ATOM 3584 C CA . ILE A 1 445 ? -21.492 15.725 62.260 1.00 71.94 445 ILE A CA 1
ATOM 3585 C C . ILE A 1 445 ? -21.289 15.444 63.747 1.00 71.94 445 ILE A C 1
ATOM 3587 O O . ILE A 1 445 ? -20.917 16.339 64.507 1.00 71.94 445 ILE A O 1
ATOM 3591 N N . SER A 1 446 ? -21.605 14.226 64.199 1.00 70.75 446 SER A N 1
ATOM 3592 C CA . SER A 1 446 ? -21.606 13.892 65.636 1.00 70.75 446 SER A CA 1
ATOM 3593 C C . SER A 1 446 ? -22.406 14.897 66.498 1.00 70.75 446 SER A C 1
ATOM 3595 O O . SER A 1 446 ? -21.988 15.274 67.592 1.00 70.75 446 SER A O 1
ATOM 3597 N N . GLY A 1 447 ? -23.542 15.389 65.984 1.00 73.56 447 GLY A N 1
ATOM 3598 C CA . GLY A 1 447 ? -24.400 16.370 66.668 1.00 73.56 447 GLY A CA 1
ATOM 3599 C C . GLY A 1 447 ? -23.943 17.836 66.589 1.00 73.56 447 GLY A C 1
ATOM 3600 O O . GLY A 1 447 ? -24.657 18.709 67.076 1.00 73.56 447 GLY A O 1
ATOM 3601 N N . LYS A 1 448 ? -22.807 18.133 65.945 1.00 83.25 448 LYS A N 1
ATOM 3602 C CA . LYS A 1 448 ? -22.231 19.485 65.803 1.00 83.25 448 LYS A CA 1
ATOM 3603 C C . LYS A 1 448 ? -22.268 19.954 64.349 1.00 83.25 448 LYS A C 1
ATOM 3605 O O . LYS A 1 448 ? -22.185 19.133 63.447 1.00 83.25 448 LYS A O 1
ATOM 3610 N N . SER A 1 449 ? -22.426 21.251 64.089 1.00 87.75 449 SER A N 1
ATOM 3611 C CA . SER A 1 449 ? -22.212 21.795 62.734 1.00 87.75 449 SER A CA 1
ATOM 3612 C C . SER A 1 449 ? -20.758 21.572 62.291 1.00 87.75 449 SER A C 1
ATOM 3614 O O . SER A 1 449 ? -19.903 21.384 63.158 1.00 87.75 449 SER A O 1
ATOM 3616 N N . PRO A 1 450 ? -20.446 21.602 60.983 1.00 86.69 450 PRO A N 1
ATOM 3617 C CA . PRO A 1 450 ? -19.067 21.520 60.497 1.00 86.69 450 PRO A CA 1
ATOM 3618 C C . PRO A 1 450 ? -18.095 22.446 61.244 1.00 86.69 450 PRO A C 1
ATOM 3620 O O . PRO A 1 450 ? -17.055 21.991 61.715 1.00 86.69 450 PRO A O 1
ATOM 3623 N N . VAL A 1 451 ? -18.478 23.711 61.453 1.00 90.75 451 VAL A N 1
ATOM 3624 C CA . VAL A 1 451 ? -17.680 24.679 62.227 1.00 90.75 451 VAL A CA 1
ATOM 3625 C C . VAL A 1 451 ? -17.476 24.221 63.676 1.00 90.75 451 VAL A C 1
ATOM 3627 O O . VAL A 1 451 ? -16.345 24.133 64.150 1.00 90.75 451 VAL A O 1
ATOM 3630 N N . GLU A 1 452 ? -18.556 23.875 64.380 1.00 91.12 452 GLU A N 1
ATOM 3631 C CA . GLU A 1 452 ? -18.503 23.410 65.778 1.00 91.12 452 GLU A CA 1
ATOM 3632 C C . GLU A 1 452 ? -17.704 22.100 65.931 1.00 91.12 452 GLU A C 1
ATOM 3634 O O . GLU A 1 452 ? -17.058 21.869 66.957 1.00 91.12 452 GLU A O 1
ATOM 3639 N N . PHE A 1 453 ? -17.743 21.228 64.921 1.00 88.12 453 PHE A N 1
ATOM 3640 C CA . PHE A 1 453 ? -16.994 19.977 64.885 1.00 88.12 453 PHE A CA 1
ATOM 3641 C C . PHE A 1 453 ? -15.488 20.239 64.797 1.00 88.12 453 PHE A C 1
ATOM 3643 O O . PHE A 1 453 ? -14.738 19.705 65.616 1.00 88.12 453 PHE A O 1
ATOM 3650 N N . CYS A 1 454 ? -15.049 21.104 63.876 1.00 88.62 454 CYS A N 1
ATOM 3651 C CA . CYS A 1 454 ? -13.636 21.457 63.736 1.00 88.62 454 CYS A CA 1
ATOM 3652 C C . CYS A 1 454 ? -13.090 22.157 64.984 1.00 88.62 454 CYS A C 1
ATOM 3654 O O . CYS A 1 454 ? -12.013 21.788 65.447 1.00 88.62 454 CYS A O 1
ATOM 3656 N N . ILE A 1 455 ? -13.861 23.066 65.597 1.00 91.19 455 ILE A N 1
ATOM 3657 C CA . ILE A 1 455 ? -13.506 23.695 66.884 1.00 91.19 455 ILE A CA 1
ATOM 3658 C C . ILE A 1 455 ? -13.262 22.628 67.952 1.00 91.19 455 ILE A C 1
ATOM 3660 O O . ILE A 1 455 ? -12.225 22.615 68.610 1.00 91.19 455 ILE A O 1
ATOM 3664 N N . ALA A 1 456 ? -14.198 21.688 68.103 1.00 87.19 456 ALA A N 1
ATOM 3665 C CA . ALA A 1 456 ? -14.103 20.642 69.116 1.00 87.19 456 ALA A CA 1
ATOM 3666 C C . ALA A 1 456 ? -12.932 19.671 68.895 1.00 87.19 456 ALA A C 1
ATOM 3668 O O . ALA A 1 456 ? -12.505 19.005 69.838 1.00 87.19 456 ALA A O 1
ATOM 3669 N N . LYS A 1 457 ? -12.451 19.555 67.655 1.00 85.44 457 LYS A N 1
ATOM 3670 C CA . LYS A 1 457 ? -11.323 18.701 67.272 1.00 85.44 457 LYS A CA 1
ATOM 3671 C C . LYS A 1 457 ? -9.995 19.455 67.171 1.00 85.44 457 LYS A C 1
ATOM 3673 O O . LYS A 1 457 ? -8.977 18.806 66.958 1.00 85.44 457 LYS A O 1
ATOM 3678 N N . GLY A 1 458 ? -9.991 20.782 67.332 1.00 85.94 458 GLY A N 1
ATOM 3679 C CA . GLY A 1 458 ? -8.804 21.616 67.119 1.00 85.94 458 GLY A CA 1
ATOM 3680 C C . GLY A 1 458 ? -8.309 21.598 65.668 1.00 85.94 458 GLY A C 1
ATOM 3681 O O . GLY A 1 458 ? -7.108 21.690 65.428 1.00 85.94 458 GLY A O 1
ATOM 3682 N N . MET A 1 459 ? -9.218 21.413 64.708 1.00 87.19 459 MET A N 1
ATOM 3683 C CA . MET A 1 459 ? -8.919 21.343 63.275 1.00 87.19 459 MET A CA 1
ATOM 3684 C C . MET A 1 459 ? -9.106 22.705 62.607 1.00 87.19 459 MET A C 1
ATOM 3686 O O . MET A 1 459 ? -9.945 23.494 63.034 1.00 87.19 459 MET A O 1
ATOM 3690 N N . HIS A 1 460 ? -8.383 22.942 61.514 1.00 87.44 460 HIS A N 1
ATOM 3691 C CA . HIS A 1 460 ? -8.604 24.097 60.645 1.00 87.44 460 HIS A CA 1
ATOM 3692 C C . HIS A 1 460 ? -9.680 23.791 59.597 1.00 87.44 460 HIS A C 1
ATOM 3694 O O . HIS A 1 460 ? -9.882 22.635 59.222 1.00 87.44 460 HIS A O 1
ATOM 3700 N N . ILE A 1 461 ? -10.343 24.838 59.106 1.00 88.81 461 ILE A N 1
ATOM 3701 C CA . ILE A 1 461 ? -11.271 24.770 57.973 1.00 88.81 461 ILE A CA 1
ATOM 3702 C C . ILE A 1 461 ? -10.681 25.590 56.841 1.00 88.81 461 ILE A C 1
ATOM 3704 O O . ILE A 1 461 ? -10.374 26.765 57.032 1.00 88.81 461 ILE A O 1
ATOM 3708 N N . CYS A 1 462 ? -10.493 24.989 55.668 1.00 83.88 462 CYS A N 1
ATOM 3709 C CA . CYS A 1 462 ? -9.911 25.662 54.506 1.00 83.88 462 CYS A CA 1
ATOM 3710 C C . CYS A 1 462 ? -8.581 26.371 54.838 1.00 83.88 462 CYS A C 1
ATOM 3712 O O . CYS A 1 462 ? -8.315 27.470 54.355 1.00 83.88 462 CYS A O 1
ATOM 3714 N N . ARG A 1 463 ? -7.758 25.757 55.708 1.00 84.88 463 ARG A N 1
ATOM 3715 C CA . ARG A 1 463 ? -6.493 26.308 56.246 1.00 84.88 463 ARG A CA 1
ATOM 3716 C C . ARG A 1 463 ? -6.636 27.593 57.078 1.00 84.88 463 ARG A C 1
ATOM 3718 O O . ARG A 1 463 ? -5.654 28.299 57.290 1.00 84.88 463 ARG A O 1
ATOM 3725 N N . THR A 1 464 ? -7.837 27.881 57.565 1.00 89.19 464 THR A N 1
ATOM 3726 C CA . THR A 1 464 ? -8.146 29.003 58.462 1.00 89.19 464 THR A CA 1
ATOM 3727 C C . THR A 1 464 ? -8.687 28.491 59.792 1.00 89.19 464 THR A C 1
ATOM 3729 O O . THR A 1 464 ? -9.146 27.349 59.894 1.00 89.19 464 THR A O 1
ATOM 3732 N N . ASP A 1 465 ? -8.593 29.311 60.838 1.00 93.12 465 ASP A N 1
ATOM 3733 C CA . ASP A 1 465 ? -9.220 28.996 62.121 1.00 93.12 465 ASP A CA 1
ATOM 3734 C C . ASP A 1 465 ? -10.747 28.871 61.933 1.00 93.12 465 ASP A C 1
ATOM 3736 O O . ASP A 1 465 ? -11.337 29.683 61.217 1.00 93.12 465 ASP A O 1
ATOM 3740 N N . PRO A 1 466 ? -11.425 27.882 62.543 1.00 94.00 466 PRO A N 1
ATOM 3741 C CA . PRO A 1 466 ? -12.868 27.709 62.371 1.00 94.00 466 PRO A CA 1
ATOM 3742 C C . PRO A 1 466 ? -13.712 28.938 62.748 1.00 94.00 466 PRO A C 1
ATOM 3744 O O . PRO A 1 466 ? -14.766 29.157 62.149 1.00 94.00 466 PRO A O 1
ATOM 3747 N N . VAL A 1 467 ? -13.272 29.745 63.724 1.00 94.31 467 VAL A N 1
ATOM 3748 C CA . VAL A 1 467 ? -13.938 31.000 64.105 1.00 94.31 467 VAL A CA 1
ATOM 3749 C C . VAL A 1 467 ? -13.719 32.061 63.029 1.00 94.31 467 VAL A C 1
ATOM 3751 O O . VAL A 1 467 ? -14.677 32.732 62.656 1.00 94.31 467 VAL A O 1
ATOM 3754 N N . ASP A 1 468 ? -12.506 32.177 62.482 1.00 93.38 468 ASP A N 1
ATOM 3755 C CA . ASP A 1 468 ? -12.202 33.060 61.342 1.00 93.38 468 ASP A CA 1
ATOM 3756 C C . ASP A 1 468 ? -13.055 32.687 60.117 1.00 93.38 468 ASP A C 1
ATOM 3758 O O . ASP A 1 468 ? -13.783 33.524 59.579 1.00 93.38 468 ASP A O 1
ATOM 3762 N N . PHE A 1 469 ? -13.090 31.400 59.760 1.00 92.75 469 PHE A N 1
ATOM 3763 C CA . PHE A 1 469 ? -13.939 30.876 58.690 1.00 92.75 469 PHE A CA 1
ATOM 3764 C C . PHE A 1 469 ? -15.420 31.222 58.902 1.00 92.75 469 PHE A C 1
ATOM 3766 O O . PHE A 1 469 ? -16.110 31.634 57.964 1.00 92.75 469 PHE A O 1
ATOM 3773 N N . ALA A 1 470 ? -15.923 31.083 60.132 1.00 93.19 470 ALA A N 1
ATOM 3774 C CA . ALA A 1 470 ? -17.302 31.421 60.463 1.00 93.19 470 ALA A CA 1
ATOM 3775 C C . ALA A 1 470 ? -17.584 32.926 60.342 1.00 93.19 470 ALA A C 1
ATOM 3777 O O . ALA A 1 470 ? -18.649 33.298 59.849 1.00 93.19 470 ALA A O 1
ATOM 3778 N N . VAL A 1 471 ? -16.638 33.788 60.733 1.00 92.56 471 VAL A N 1
ATOM 3779 C CA . VAL A 1 471 ? -16.758 35.246 60.576 1.00 92.56 471 VAL A CA 1
ATOM 3780 C C . VAL A 1 471 ? -16.803 35.636 59.103 1.00 92.56 471 VAL A C 1
ATOM 3782 O O . VAL A 1 471 ? -17.728 36.337 58.693 1.00 92.56 471 VAL A O 1
ATOM 3785 N N . GLN A 1 472 ? -15.851 35.154 58.299 1.00 89.88 472 GLN A N 1
ATOM 3786 C CA . GLN A 1 472 ? -15.751 35.489 56.873 1.00 89.88 472 GLN A CA 1
ATOM 3787 C C . GLN A 1 472 ? -17.010 35.105 56.087 1.00 89.88 472 GLN A C 1
ATOM 3789 O O . GLN A 1 472 ? -17.361 35.760 55.108 1.00 89.88 472 GLN A O 1
ATOM 3794 N N . ASN A 1 473 ? -17.712 34.065 56.542 1.00 90.69 473 ASN A N 1
ATOM 3795 C CA . ASN A 1 473 ? -18.878 33.509 55.862 1.00 90.69 473 ASN A CA 1
ATOM 3796 C C . ASN A 1 473 ? -20.211 33.792 56.567 1.00 90.69 473 ASN A C 1
ATOM 3798 O O . ASN A 1 473 ? -21.244 33.262 56.155 1.00 90.69 473 ASN A O 1
ATOM 3802 N N . ASN A 1 474 ? -20.205 34.640 57.602 1.00 90.56 474 ASN A N 1
ATOM 3803 C CA . ASN A 1 474 ? -21.387 35.027 58.375 1.00 90.56 474 ASN A CA 1
ATOM 3804 C C . ASN A 1 474 ? -22.175 33.828 58.949 1.00 90.56 474 ASN A C 1
ATOM 3806 O O . ASN A 1 474 ? -23.408 33.814 58.970 1.00 90.56 474 ASN A O 1
ATOM 3810 N N . TYR A 1 475 ? -21.459 32.799 59.401 1.00 93.44 475 TYR A N 1
ATOM 3811 C CA . TYR A 1 475 ? -22.046 31.662 60.101 1.00 93.44 475 TYR A CA 1
ATOM 3812 C C . TYR A 1 475 ? -22.157 31.934 61.601 1.00 93.44 475 TYR A C 1
ATOM 3814 O O . TYR A 1 475 ? -21.397 32.716 62.160 1.00 93.44 475 TYR A O 1
ATOM 3822 N N . GLN A 1 476 ? -23.103 31.272 62.265 1.00 90.94 476 GLN A N 1
ATOM 3823 C CA . GLN A 1 476 ? -23.231 31.297 63.723 1.00 90.94 476 GLN A CA 1
ATOM 3824 C C . GLN A 1 476 ? -22.576 30.061 64.349 1.00 90.94 476 GLN A C 1
ATOM 3826 O O . GLN A 1 476 ? -22.560 28.991 63.740 1.00 90.94 476 GLN A O 1
ATOM 3831 N N . ILE A 1 477 ? -22.092 30.206 65.584 1.00 92.56 477 ILE A N 1
ATOM 3832 C CA . ILE A 1 477 ? -21.571 29.114 66.419 1.00 92.56 477 ILE A CA 1
ATOM 3833 C C . ILE A 1 477 ? -22.469 29.029 67.651 1.00 92.56 477 ILE A C 1
ATOM 3835 O O . ILE A 1 477 ? -22.618 30.020 68.365 1.00 92.56 477 ILE A O 1
ATOM 3839 N N . GLU A 1 478 ? -23.134 27.890 67.864 1.00 88.06 478 GLU A N 1
ATOM 3840 C CA . GLU A 1 478 ? -24.137 27.713 68.928 1.00 88.06 478 GLU A CA 1
ATOM 3841 C C . GLU A 1 478 ? -25.230 28.805 68.916 1.00 88.06 478 GLU A C 1
ATOM 3843 O O . GLU A 1 478 ? -25.697 29.273 69.954 1.00 88.06 478 GLU A O 1
ATOM 3848 N N . GLY A 1 479 ? -25.614 29.260 67.716 1.00 85.75 479 GLY A N 1
ATOM 3849 C CA . GLY A 1 479 ? -26.603 30.328 67.517 1.00 85.75 479 GLY A CA 1
ATOM 3850 C C . GLY A 1 479 ? -26.110 31.740 67.861 1.00 85.75 479 GLY A C 1
ATOM 3851 O O . GLY A 1 479 ? -26.885 32.693 67.807 1.00 85.75 479 GLY A O 1
ATOM 3852 N N . LYS A 1 480 ? -24.829 31.900 68.206 1.00 88.56 480 LYS A N 1
ATOM 3853 C CA . LYS A 1 480 ? -24.203 33.187 68.524 1.00 88.56 480 LYS A CA 1
ATOM 3854 C C . LYS A 1 480 ? -23.309 33.663 67.384 1.00 88.56 480 LYS A C 1
ATOM 3856 O O . LYS A 1 480 ? -22.814 32.875 66.577 1.00 88.56 480 LYS A O 1
ATOM 3861 N N . ASN A 1 481 ? -23.076 34.972 67.337 1.00 92.31 481 ASN A N 1
ATOM 3862 C CA . ASN A 1 481 ? -22.024 35.562 66.520 1.00 92.31 481 ASN A CA 1
ATOM 3863 C C . ASN A 1 481 ? -20.672 34.899 66.873 1.00 92.31 481 ASN A C 1
ATOM 3865 O O . ASN A 1 481 ? -20.383 34.757 68.064 1.00 92.31 481 ASN A O 1
ATOM 3869 N N . PRO A 1 482 ? -19.836 34.511 65.889 1.00 94.62 482 PRO A N 1
ATOM 3870 C CA . PRO A 1 482 ? -18.602 33.767 66.152 1.00 94.62 482 PRO A CA 1
ATOM 3871 C C . PRO A 1 482 ? -17.639 34.460 67.118 1.00 94.62 482 PRO A C 1
ATOM 3873 O O . PRO A 1 482 ? -17.043 33.803 67.967 1.00 94.62 482 PRO A O 1
ATOM 3876 N N . LEU A 1 483 ? -17.521 35.790 67.041 1.00 93.81 483 LEU A N 1
ATOM 3877 C CA . LEU A 1 483 ? -16.650 36.556 67.931 1.00 93.81 483 LEU A CA 1
ATOM 3878 C C . LEU A 1 483 ? -17.242 36.646 69.339 1.00 93.81 483 LEU A C 1
ATOM 3880 O O . LEU A 1 483 ? -16.522 36.428 70.308 1.00 93.81 483 LEU A O 1
ATOM 3884 N N . ALA A 1 484 ? -18.554 36.871 69.468 1.00 90.19 484 ALA A N 1
ATOM 3885 C CA . ALA A 1 484 ? -19.234 36.828 70.767 1.00 90.19 484 ALA A CA 1
ATOM 3886 C C . ALA A 1 484 ? -19.137 35.438 71.423 1.00 90.19 484 ALA A C 1
ATOM 3888 O O . ALA A 1 484 ? -18.937 35.323 72.634 1.00 90.19 484 ALA A O 1
ATOM 3889 N N . TRP A 1 485 ? -19.241 34.370 70.629 1.00 94.12 485 TRP A N 1
ATOM 3890 C CA . TRP A 1 485 ? -19.022 33.002 71.091 1.00 94.12 485 TRP A CA 1
ATOM 3891 C C . TRP A 1 485 ? -17.583 32.799 71.578 1.00 94.12 485 TRP A C 1
ATOM 3893 O O . TRP A 1 485 ? -17.382 32.293 72.683 1.00 94.12 485 TRP A O 1
ATOM 3903 N N . ALA A 1 486 ? -16.594 33.249 70.802 1.00 93.00 486 ALA A N 1
ATOM 3904 C CA . ALA A 1 486 ? -15.185 33.099 71.145 1.00 93.00 486 ALA A CA 1
ATOM 3905 C C . ALA A 1 486 ? -14.819 33.843 72.440 1.00 93.00 486 ALA A C 1
ATOM 3907 O O . ALA A 1 486 ? -14.080 33.310 73.262 1.00 93.00 486 ALA A O 1
ATOM 3908 N N . ILE A 1 487 ? -15.392 35.029 72.675 1.00 90.75 487 ILE A N 1
ATOM 3909 C CA . ILE A 1 487 ? -15.199 35.800 73.916 1.00 90.75 487 ILE A CA 1
ATOM 3910 C C . ILE A 1 487 ? -15.744 35.040 75.120 1.00 90.75 487 ILE A C 1
ATOM 3912 O O . ILE A 1 487 ? -15.031 34.836 76.100 1.00 90.75 487 ILE A O 1
ATOM 3916 N N . ASN A 1 488 ? -16.993 34.582 75.026 1.00 89.38 488 ASN A N 1
ATOM 3917 C CA . ASN A 1 488 ? -17.666 33.872 76.113 1.00 89.38 488 ASN A CA 1
ATOM 3918 C C . ASN A 1 488 ? -16.968 32.552 76.482 1.00 89.38 488 ASN A C 1
ATOM 3920 O O . ASN A 1 488 ? -17.071 32.104 77.620 1.00 89.38 488 ASN A O 1
ATOM 3924 N N . ASN A 1 489 ? -16.254 31.944 75.532 1.00 90.62 489 ASN A N 1
ATOM 3925 C CA . ASN A 1 489 ? -15.524 30.691 75.723 1.00 90.62 489 ASN A CA 1
ATOM 3926 C C . ASN A 1 489 ? -14.007 30.885 75.899 1.00 90.62 489 ASN A C 1
ATOM 3928 O O . ASN A 1 489 ? -13.271 29.901 75.930 1.00 90.62 489 ASN A O 1
ATOM 3932 N N . ASN A 1 490 ? -13.530 32.132 76.013 1.00 90.50 490 ASN A N 1
ATOM 3933 C CA . ASN A 1 490 ? -12.107 32.477 76.103 1.00 90.50 490 ASN A CA 1
ATOM 3934 C C . ASN A 1 490 ? -11.240 31.834 74.991 1.00 90.50 490 ASN A C 1
ATOM 3936 O O . ASN A 1 490 ? -10.088 31.455 75.210 1.00 90.50 490 ASN A O 1
ATOM 3940 N N . TYR A 1 491 ? -11.813 31.683 73.795 1.00 93.25 491 TYR A N 1
ATOM 3941 C CA . TYR A 1 491 ? -11.173 31.065 72.637 1.00 93.25 491 TYR A CA 1
ATOM 3942 C C . TYR A 1 491 ? -10.212 32.055 71.967 1.00 93.25 491 TYR A C 1
ATOM 3944 O O . TYR A 1 491 ? -10.572 33.206 71.714 1.00 93.25 491 TYR A O 1
ATOM 3952 N N . GLN A 1 492 ? -8.995 31.605 71.658 1.00 93.19 492 GLN A N 1
ATOM 3953 C CA . GLN A 1 492 ? -7.998 32.399 70.938 1.00 93.19 492 GLN A CA 1
ATOM 3954 C C . GLN A 1 492 ? -7.991 32.014 69.458 1.00 93.19 492 GLN A C 1
ATOM 3956 O O . GLN A 1 492 ? -7.843 30.839 69.132 1.00 93.19 492 GLN A O 1
ATOM 3961 N N . ILE A 1 493 ? -8.103 32.998 68.566 1.00 93.00 493 ILE A N 1
ATOM 3962 C CA . ILE A 1 493 ? -8.206 32.764 67.121 1.00 93.00 493 ILE A CA 1
ATOM 3963 C C . ILE A 1 493 ? -6.803 32.558 66.557 1.00 93.00 493 ILE A C 1
ATOM 3965 O O . ILE A 1 493 ? -5.944 33.437 66.684 1.00 93.00 493 ILE A O 1
ATOM 3969 N N . ALA A 1 494 ? -6.555 31.395 65.953 1.00 89.44 494 ALA A N 1
ATOM 3970 C CA . ALA A 1 494 ? -5.283 31.105 65.309 1.00 89.44 494 ALA A CA 1
ATOM 3971 C C . ALA A 1 494 ? -5.137 31.909 64.007 1.00 89.44 494 ALA A C 1
ATOM 3973 O O . ALA A 1 494 ? -5.997 31.883 63.131 1.00 89.44 494 ALA A O 1
ATOM 3974 N N . THR A 1 495 ? -4.024 32.626 63.867 1.00 82.88 495 THR A N 1
ATOM 3975 C CA . THR A 1 495 ? -3.675 33.353 62.641 1.00 82.88 495 THR A CA 1
ATOM 3976 C C . THR A 1 495 ? -2.253 33.014 62.215 1.00 82.88 495 THR A C 1
ATOM 3978 O O . THR A 1 495 ? -1.467 32.472 62.993 1.00 82.88 495 THR A O 1
ATOM 3981 N N . ILE A 1 496 ? -1.874 33.416 61.000 1.00 78.31 496 ILE A N 1
ATOM 3982 C CA . ILE A 1 496 ? -0.491 33.285 60.511 1.00 78.31 496 ILE A CA 1
ATOM 3983 C C . ILE A 1 496 ? 0.542 34.026 61.384 1.00 78.31 496 ILE A C 1
ATOM 3985 O O . ILE A 1 496 ? 1.731 33.737 61.302 1.00 78.31 496 ILE A O 1
ATOM 3989 N N . PHE A 1 497 ? 0.099 34.971 62.221 1.00 75.81 497 PHE A N 1
ATOM 3990 C CA . PHE A 1 497 ? 0.941 35.745 63.137 1.00 75.81 497 PHE A CA 1
ATOM 3991 C C . PHE A 1 497 ? 0.881 35.233 64.586 1.00 75.81 497 PHE A C 1
ATOM 3993 O O . PHE A 1 497 ? 1.384 35.897 65.490 1.00 75.81 497 PHE A O 1
ATOM 4000 N N . GLY A 1 498 ? 0.266 34.069 64.812 1.00 82.56 498 GLY A N 1
ATOM 4001 C CA . GLY A 1 498 ? 0.017 33.496 66.133 1.00 82.56 498 GLY A CA 1
ATOM 4002 C C . GLY A 1 498 ? -1.436 33.643 66.583 1.00 82.56 498 GLY A C 1
ATOM 4003 O O . GLY A 1 498 ? -2.319 34.025 65.812 1.00 82.56 498 GLY A O 1
ATOM 4004 N N . HIS A 1 499 ? -1.687 33.302 67.843 1.00 89.81 499 HIS A N 1
ATOM 4005 C CA . HIS A 1 499 ? -3.011 33.383 68.448 1.00 89.81 499 HIS A CA 1
ATOM 4006 C C . HIS A 1 499 ? -3.325 34.816 68.874 1.00 89.81 499 HIS A C 1
ATOM 4008 O O . HIS A 1 499 ? -2.519 35.444 69.560 1.00 89.81 499 HIS A O 1
ATOM 4014 N N . ILE A 1 500 ? -4.497 35.313 68.487 1.00 92.44 500 ILE A N 1
ATOM 4015 C CA . ILE A 1 500 ? -4.982 36.636 68.889 1.00 92.44 500 ILE A CA 1
ATOM 4016 C C . ILE A 1 500 ? -6.320 36.529 69.614 1.00 92.44 500 ILE A C 1
ATOM 4018 O O . ILE A 1 500 ? -7.110 35.607 69.383 1.00 92.44 5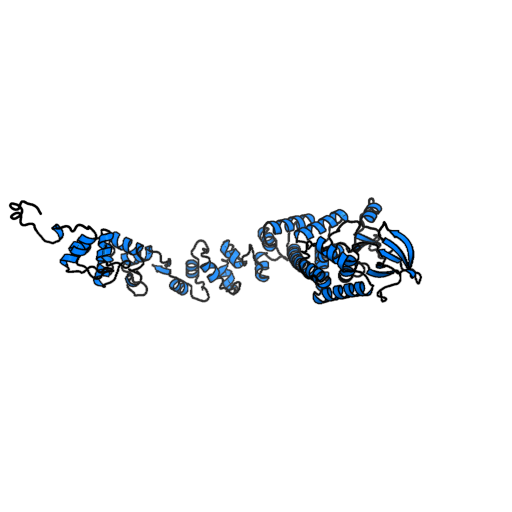00 ILE A O 1
ATOM 4022 N N . SER A 1 501 ? -6.593 37.511 70.472 1.00 91.56 501 SER A N 1
ATOM 4023 C CA . SER A 1 501 ? -7.887 37.592 71.149 1.00 91.56 501 SER A CA 1
ATOM 4024 C C . SER A 1 501 ? -9.012 37.910 70.148 1.00 91.56 501 SER A C 1
ATOM 4026 O O . SER A 1 501 ? -8.771 38.601 69.152 1.00 91.56 501 SER A O 1
ATOM 4028 N N . PRO A 1 502 ? -10.265 37.499 70.413 1.00 91.50 502 PRO A N 1
ATOM 4029 C CA . PRO A 1 502 ? -11.398 37.852 69.554 1.00 91.50 502 PRO A CA 1
ATOM 4030 C C . PRO A 1 502 ? -11.596 39.367 69.386 1.00 91.50 502 PRO A C 1
ATOM 4032 O O . PRO A 1 502 ? -12.003 39.818 68.318 1.00 91.50 502 PRO A O 1
ATOM 4035 N N . MET A 1 503 ? -11.260 40.163 70.411 1.00 87.75 503 MET A N 1
ATOM 4036 C CA . MET A 1 503 ? -11.330 41.631 70.352 1.00 87.75 503 MET A CA 1
ATOM 4037 C C . MET A 1 503 ? -10.283 42.206 69.404 1.00 87.75 503 MET A C 1
ATOM 4039 O O . MET A 1 503 ? -10.573 43.087 68.598 1.00 87.75 503 MET A O 1
ATOM 4043 N N . GLU A 1 504 ? -9.062 41.683 69.476 1.00 90.50 504 GLU A N 1
ATOM 4044 C CA . GLU A 1 504 ? -7.987 42.075 68.575 1.00 90.50 504 GLU A CA 1
ATOM 4045 C C . GLU A 1 504 ? -8.301 41.678 67.130 1.00 90.50 504 GLU A C 1
ATOM 4047 O O . GLU A 1 504 ? -8.117 42.484 66.217 1.00 90.50 504 GLU A O 1
ATOM 4052 N N . TYR A 1 505 ? -8.843 40.476 66.920 1.00 92.56 505 TYR A N 1
ATOM 4053 C CA . TYR A 1 505 ? -9.321 40.040 65.612 1.00 92.56 505 TYR A CA 1
ATOM 4054 C C . TYR A 1 505 ? -10.403 40.989 65.067 1.00 92.56 505 TYR A C 1
ATOM 4056 O O . TYR A 1 505 ? -10.328 41.396 63.905 1.00 92.56 505 TYR A O 1
ATOM 4064 N N . ALA A 1 506 ? -11.380 41.377 65.897 1.00 89.19 506 ALA A N 1
ATOM 4065 C CA . ALA A 1 506 ? -12.465 42.282 65.515 1.00 89.19 506 ALA A CA 1
ATOM 4066 C C . ALA A 1 506 ? -11.945 43.653 65.060 1.00 89.19 506 ALA A C 1
ATOM 4068 O O . ALA A 1 506 ? -12.354 44.156 64.013 1.00 89.19 506 ALA A O 1
ATOM 4069 N N . VAL A 1 507 ? -10.994 44.228 65.807 1.00 88.75 507 VAL A N 1
ATOM 4070 C CA . VAL A 1 507 ? -10.351 45.507 65.466 1.00 88.75 507 VAL A CA 1
ATOM 4071 C C . VAL A 1 507 ? -9.560 45.392 64.162 1.00 88.75 507 VAL A C 1
ATOM 4073 O O . VAL A 1 507 ? -9.709 46.241 63.282 1.00 88.75 507 VAL A O 1
ATOM 4076 N N . ARG A 1 508 ? -8.753 44.334 64.003 1.00 87.69 508 ARG A N 1
ATOM 4077 C CA . ARG A 1 508 ? -7.917 44.125 62.808 1.00 87.69 508 ARG A CA 1
ATOM 4078 C C . ARG A 1 508 ? -8.747 43.936 61.537 1.00 87.69 508 ARG A C 1
ATOM 4080 O O . ARG A 1 508 ? -8.396 44.493 60.501 1.00 87.69 508 ARG A O 1
ATOM 4087 N N . ASN A 1 509 ? -9.852 43.197 61.624 1.00 85.44 509 ASN A N 1
ATOM 4088 C CA . ASN A 1 509 ? -10.704 42.866 60.477 1.00 85.44 509 ASN A CA 1
ATOM 4089 C C . ASN A 1 509 ? -11.926 43.788 60.325 1.00 85.44 509 ASN A C 1
ATOM 4091 O O . ASN A 1 509 ? -12.733 43.587 59.421 1.00 85.44 509 ASN A O 1
ATOM 4095 N N . LYS A 1 510 ? -12.061 44.814 61.179 1.00 88.69 510 LYS A N 1
ATOM 4096 C CA . LYS A 1 510 ? -13.187 45.768 61.197 1.00 88.69 510 LYS A CA 1
ATOM 4097 C C . LYS A 1 510 ? -14.560 45.083 61.289 1.00 88.69 510 LYS A C 1
ATOM 4099 O O . LYS A 1 510 ? -15.521 45.514 60.655 1.00 88.69 510 LYS A O 1
ATOM 4104 N N . VAL A 1 511 ? -14.649 44.023 62.089 1.00 87.00 511 VAL A N 1
ATOM 4105 C CA . VAL A 1 511 ? -15.880 43.250 62.303 1.00 87.00 511 VAL A CA 1
ATOM 4106 C C . VAL A 1 511 ? -16.564 43.739 63.577 1.00 87.00 511 VAL A C 1
ATOM 4108 O O . VAL A 1 511 ? -15.927 43.857 64.621 1.00 87.00 511 VAL A O 1
ATOM 4111 N N . GLN A 1 512 ? -17.864 44.030 63.508 1.00 84.50 512 GLN A N 1
ATOM 4112 C CA . GLN A 1 512 ? -18.641 44.426 64.685 1.00 84.50 512 GLN A CA 1
ATOM 4113 C C . GLN A 1 512 ? -19.009 43.209 65.540 1.00 84.50 512 GLN A C 1
ATOM 4115 O O . GLN A 1 512 ? -19.424 42.173 65.020 1.00 84.50 512 GLN A O 1
ATOM 4120 N N . ILE A 1 513 ? -18.898 43.363 66.860 1.00 84.12 513 ILE A N 1
ATOM 4121 C CA . ILE A 1 513 ? -19.346 42.369 67.836 1.00 84.12 513 ILE A CA 1
ATOM 4122 C C . ILE A 1 513 ? -20.681 42.852 68.414 1.00 84.12 513 ILE A C 1
ATOM 4124 O O . ILE A 1 513 ? -20.711 43.940 68.991 1.00 84.12 513 ILE A O 1
ATOM 4128 N N . PRO A 1 514 ? -21.777 42.086 68.278 1.00 81.75 514 PRO A N 1
ATOM 4129 C CA . PRO A 1 514 ? -23.061 42.447 68.874 1.00 81.75 514 PRO A CA 1
ATOM 4130 C C . PRO A 1 514 ? -22.951 42.461 70.404 1.00 81.75 514 PRO A C 1
ATOM 4132 O O . PRO A 1 514 ? -22.765 41.410 71.026 1.00 81.75 514 PRO A O 1
ATOM 4135 N N . LEU A 1 515 ? -23.037 43.648 71.011 1.00 76.12 515 LEU A N 1
ATOM 4136 C CA . LEU A 1 515 ? -22.861 43.846 72.457 1.00 76.12 515 LEU A CA 1
ATOM 4137 C C . LEU A 1 515 ? -23.924 43.095 73.268 1.00 76.12 515 LEU A C 1
ATOM 4139 O O . LEU A 1 515 ? -23.647 42.610 74.364 1.00 76.12 515 LEU A O 1
ATOM 4143 N N . GLU A 1 516 ? -25.113 42.918 72.693 1.00 78.06 516 GLU A N 1
ATOM 4144 C CA . GLU A 1 516 ? -26.243 42.221 73.305 1.00 78.06 516 GLU A CA 1
ATOM 4145 C C . GLU A 1 516 ? -25.946 40.729 73.530 1.00 78.06 516 GLU A C 1
ATOM 4147 O O . GLU A 1 516 ? -26.530 40.095 74.407 1.00 78.06 516 GLU A O 1
ATOM 4152 N N . GLN A 1 517 ? -25.011 40.153 72.764 1.00 78.56 517 GLN A N 1
ATOM 4153 C CA . GLN A 1 517 ? -24.611 38.745 72.870 1.00 78.56 517 GLN A CA 1
ATOM 4154 C C . GLN A 1 517 ? -23.424 38.508 73.821 1.00 78.56 517 GLN A C 1
ATOM 4156 O O . GLN A 1 517 ? -23.035 37.357 74.044 1.00 78.56 517 GLN A O 1
ATOM 4161 N N . LEU A 1 518 ? -22.862 39.574 74.402 1.00 71.31 518 LEU A N 1
ATOM 4162 C CA . LEU A 1 518 ? -21.767 39.514 75.378 1.00 71.31 518 LEU A CA 1
ATOM 4163 C C . LEU A 1 518 ? -22.255 39.426 76.832 1.00 71.31 518 LEU A C 1
ATOM 4165 O O . LEU A 1 518 ? -21.442 39.382 77.747 1.00 71.31 518 LEU A O 1
ATOM 4169 N N . GLY A 1 519 ? -23.574 39.409 77.063 1.00 62.38 519 GLY A N 1
ATOM 4170 C CA . GLY A 1 519 ? -24.149 39.378 78.414 1.00 62.38 519 GLY A CA 1
ATOM 4171 C C . GLY A 1 519 ? -24.004 40.694 79.190 1.00 62.38 519 GLY A C 1
ATOM 4172 O O . GLY A 1 519 ? -24.375 40.754 80.360 1.00 62.38 519 GLY A O 1
ATOM 4173 N N . CYS A 1 520 ? -23.508 41.754 78.548 1.00 51.28 520 CYS A N 1
ATOM 4174 C CA . CYS A 1 520 ? -23.439 43.097 79.109 1.00 51.28 520 CYS A CA 1
ATOM 4175 C C . CYS A 1 520 ? -24.792 43.794 78.918 1.00 51.28 520 CYS A C 1
ATOM 4177 O O . CYS A 1 520 ? -25.037 44.413 77.885 1.00 51.28 520 CYS A O 1
ATOM 4179 N N . VAL A 1 521 ? -25.682 43.695 79.905 1.00 46.75 521 VAL A N 1
ATOM 4180 C CA . VAL A 1 521 ? -26.808 44.634 80.015 1.00 46.75 521 VAL A CA 1
ATOM 4181 C C . VAL A 1 521 ? -26.203 46.019 80.280 1.00 46.75 521 VAL A C 1
ATOM 4183 O O . VAL A 1 521 ? -25.434 46.145 81.236 1.00 46.75 521 VAL A O 1
ATOM 4186 N N . PRO A 1 522 ? -26.483 47.057 79.472 1.00 45.19 522 PRO A N 1
ATOM 4187 C CA . PRO A 1 522 ? -26.128 48.415 79.846 1.00 45.19 522 PRO A CA 1
ATOM 4188 C C . PRO A 1 522 ? -26.956 48.776 81.077 1.00 45.19 522 PRO A C 1
ATOM 4190 O O . PRO A 1 522 ? -28.183 48.808 81.018 1.00 45.19 522 PRO A O 1
ATOM 4193 N N . ASP A 1 523 ? -26.295 49.021 82.202 1.00 42.16 523 ASP A N 1
ATOM 4194 C CA . ASP A 1 523 ? -26.934 49.700 83.319 1.00 42.16 523 ASP A CA 1
ATOM 4195 C C . ASP A 1 523 ? -27.225 51.130 82.827 1.00 42.16 523 ASP A C 1
ATOM 4197 O O . ASP A 1 523 ? -26.302 51.923 82.610 1.00 42.16 523 ASP A O 1
ATOM 4201 N N . ASP A 1 524 ? -28.500 51.457 82.593 1.00 45.78 524 ASP A N 1
ATOM 4202 C CA . ASP A 1 524 ? -29.004 52.735 82.048 1.00 45.78 524 ASP A CA 1
ATOM 4203 C C . ASP A 1 524 ? -28.685 53.973 82.932 1.00 45.78 524 ASP A C 1
ATOM 4205 O O . ASP A 1 524 ? -29.236 55.062 82.758 1.00 45.78 524 ASP A O 1
ATOM 4209 N N . ALA A 1 525 ? -27.765 53.844 83.890 1.00 41.91 525 ALA A N 1
ATOM 4210 C CA . ALA A 1 525 ? -27.426 54.850 84.887 1.00 41.91 525 ALA A CA 1
ATOM 4211 C C . ALA A 1 525 ? -26.087 55.583 84.658 1.00 41.91 525 ALA A C 1
ATOM 4213 O O . ALA A 1 525 ? -25.820 56.535 85.388 1.00 41.91 525 ALA A O 1
ATOM 4214 N N . GLN A 1 526 ? -25.249 55.218 83.674 1.00 41.94 526 GLN A N 1
ATOM 4215 C CA . GLN A 1 526 ? -23.907 55.834 83.528 1.00 41.94 526 GLN A CA 1
ATOM 4216 C C . GLN A 1 526 ? -23.617 56.599 82.223 1.00 41.94 526 GLN A C 1
ATOM 4218 O O . GLN A 1 526 ? -22.542 57.176 82.090 1.00 41.94 526 GLN A O 1
ATOM 4223 N N . LEU A 1 527 ? -24.574 56.736 81.298 1.00 38.53 527 LEU A N 1
ATOM 4224 C CA . LEU A 1 527 ? -24.408 57.559 80.079 1.00 38.53 527 LEU A CA 1
ATOM 4225 C C . LEU A 1 527 ? -25.028 58.967 80.173 1.00 38.53 527 LEU A C 1
ATOM 4227 O O . LEU A 1 527 ? -25.221 59.649 79.169 1.00 38.53 527 LEU A O 1
ATOM 4231 N N . LYS A 1 528 ? -25.291 59.445 81.395 1.00 40.34 528 LYS A N 1
ATOM 4232 C CA . LYS A 1 528 ? -25.631 60.847 81.687 1.00 40.34 528 LYS A CA 1
ATOM 4233 C C . LYS A 1 528 ? -24.624 61.468 82.655 1.00 40.34 528 LYS A C 1
ATOM 4235 O O . LYS A 1 528 ? -25.015 61.861 83.738 1.00 40.34 528 LYS A O 1
ATOM 4240 N N . THR A 1 529 ? -23.354 61.557 82.261 1.00 40.28 529 THR A N 1
ATOM 4241 C CA . THR A 1 529 ? -22.421 62.655 82.611 1.00 40.28 529 THR A CA 1
ATOM 4242 C C . THR A 1 529 ? -21.032 62.306 82.085 1.00 40.28 529 THR A C 1
ATOM 4244 O O . THR A 1 529 ? -20.361 61.456 82.659 1.00 40.28 529 THR A O 1
ATOM 4247 N N . GLY A 1 530 ? -20.585 62.967 81.018 1.00 31.94 530 GLY A N 1
ATOM 4248 C CA . GLY A 1 530 ? -19.214 62.789 80.530 1.00 31.94 530 GLY A CA 1
ATOM 4249 C C . GLY A 1 530 ? -18.978 63.312 79.123 1.00 31.94 530 GLY A C 1
ATOM 4250 O O . GLY A 1 530 ? -18.698 62.553 78.208 1.00 31.94 530 GLY A O 1
ATOM 4251 N N . ILE A 1 531 ? -19.145 64.618 78.960 1.00 36.66 531 ILE A N 1
ATOM 4252 C CA . ILE A 1 531 ? -18.714 65.399 77.801 1.00 36.66 531 ILE A CA 1
ATOM 4253 C C . ILE A 1 531 ? -17.166 65.404 77.703 1.00 36.66 531 ILE A C 1
ATOM 4255 O O . ILE A 1 531 ? -16.498 65.369 78.731 1.00 36.66 531 ILE A O 1
ATOM 4259 N N . GLN A 1 532 ? -16.672 65.586 76.466 1.00 31.69 532 GLN A N 1
ATOM 4260 C CA . GLN A 1 532 ? -15.391 66.193 76.033 1.00 31.69 532 GLN A CA 1
ATOM 4261 C C . GLN A 1 532 ? -14.160 65.311 75.736 1.00 31.69 532 GLN A C 1
ATOM 4263 O O . GLN A 1 532 ? -13.447 64.856 76.620 1.00 31.69 532 GLN A O 1
ATOM 4268 N N . GLU A 1 533 ? -13.892 65.210 74.426 1.00 35.16 533 GLU A N 1
ATOM 4269 C CA . GLU A 1 533 ? -12.624 65.538 73.742 1.00 35.16 533 GLU A CA 1
ATOM 4270 C C . GLU A 1 533 ? -11.291 65.163 74.423 1.00 35.16 533 GLU A C 1
ATOM 4272 O O . GLU A 1 533 ? -10.749 65.933 75.216 1.00 35.16 533 GLU A O 1
ATOM 4277 N N . LYS A 1 534 ? -10.669 64.071 73.954 1.00 30.19 534 LYS A N 1
ATOM 4278 C CA . LYS A 1 534 ? -9.425 64.095 73.155 1.00 30.19 534 LYS A CA 1
ATOM 4279 C C . LYS A 1 534 ? -9.059 62.717 72.618 1.00 30.19 534 LYS A C 1
ATOM 4281 O O . LYS A 1 534 ? -9.182 61.741 73.387 1.00 30.19 534 LYS A O 1
#

Sequence (534 aa):
MNEDVINIDQFAEIKWLGRTAKLVKKISGNEHFIIKLGSELLTEYIIAPLYKKMLHDSAPDIGLVKDSNYTRLLVKYYPDFLTLDEFNKAKESEVRPVLKGLEEYAAAIIIGMEEDTNIDNIGIVKSKNVEGGNEIYNVVKIDHGRSGVTTRTENGILNIVQSLQRGSKQVLDMHKFKKAIDTMIQVLNEEEIYDMFVNRINMLKDSGFNVEPQFDHYLELCKISNTGIHDAATTYTENILKQLKIVKKFTSDLGLILKADISKLEKDSGWLFNQLQSFDRKKYSMVDFIFQNQCQIDGMDPFKWALDNNYCINGKNPIEYAVHKNFLIDKMNPIIWAQQNNITEIHGIDLVLSIVKSGYEIEGKDAVLWCIDNKVKINGQESSEFALANGYIMVDKSYVKIENDVIKHALKHGYKIKGQDISEHIDFERDTDIIHDLQKNGFKISGKSPVEFCIAKGMHICRTDPVDFAVQNNYQIEGKNPLAWAINNNYQIATIFGHISPMEYAVRNKVQIPLEQLGCVPDDAQLKTGIQEK

pLDDT: mean 80.84, std 14.23, range [30.19, 97.12]

Radius of gyration: 43.36 Å; Cα contacts (8 Å, |Δi|>4): 732; chains: 1; bounding box: 66×87×126 Å

Organism: Orientia tsutsugamushi (NCBI:txid784)

Mean predicted aligned error: 16.71 Å

Nearest PDB structures (foldseek):
  5w5o-assembly1_B  TM=4.496E-01  e=7.587E-05  Homo sapiens
  5w5o-assembly8_O  TM=4.571E-01  e=8.388E-05  Homo sapiens
  6m12-assembly1_a  TM=4.708E-01  e=1.463E-03  Sus scrofa
  7elw-assembly1_b  TM=4.626E-01  e=8.901E-03  Sus scrofa
  6m11-assembly1_a  TM=3.441E-01  e=2.185E-03  Sus scrofa